Protein AF-A0A1I8J8G3-F1 (afdb_monomer_lite)

Structure (mmCIF, N/CA/C/O backbone):
data_AF-A0A1I8J8G3-F1
#
_entry.id   AF-A0A1I8J8G3-F1
#
loop_
_atom_site.group_PDB
_atom_site.id
_atom_site.type_symbol
_atom_site.label_atom_id
_atom_site.label_alt_id
_atom_site.label_comp_id
_atom_site.label_asym_id
_atom_site.label_entity_id
_atom_site.label_seq_id
_atom_site.pdbx_PDB_ins_code
_atom_site.Cartn_x
_atom_site.Cartn_y
_atom_site.Cartn_z
_atom_site.occupancy
_atom_site.B_iso_or_equiv
_atom_site.auth_seq_id
_atom_site.auth_comp_id
_atom_site.auth_asym_id
_atom_site.auth_atom_id
_atom_site.pdbx_PDB_model_num
ATOM 1 N N . MET A 1 1 ? -7.929 7.739 1.938 1.00 37.78 1 MET A N 1
ATOM 2 C CA . MET A 1 1 ? -6.508 7.976 2.309 1.00 37.78 1 MET A CA 1
ATOM 3 C C . MET A 1 1 ? -6.269 8.936 3.483 1.00 37.78 1 MET A C 1
ATOM 5 O O . MET A 1 1 ? -7.101 9.797 3.749 1.00 37.78 1 MET A O 1
ATOM 9 N N . GLY A 1 2 ? -5.157 8.761 4.214 1.00 45.47 2 GLY A N 1
ATOM 10 C CA . GLY A 1 2 ? -4.705 9.686 5.268 1.00 45.47 2 GLY A CA 1
ATOM 11 C C . GLY A 1 2 ? -4.025 10.917 4.663 1.00 45.47 2 GLY A C 1
ATOM 12 O O . GLY A 1 2 ? -3.358 10.794 3.638 1.00 45.47 2 GLY A O 1
ATOM 13 N N . LEU A 1 3 ? -4.216 12.100 5.255 1.00 52.41 3 LEU A N 1
ATOM 14 C CA . LEU A 1 3 ? -3.518 13.303 4.797 1.00 52.41 3 LEU A CA 1
ATOM 15 C C . LEU A 1 3 ? -2.006 13.106 4.948 1.00 52.41 3 LEU A C 1
ATOM 17 O O . LEU A 1 3 ? -1.525 12.685 6.002 1.00 52.41 3 LEU A O 1
ATOM 21 N N . LEU A 1 4 ? -1.259 13.421 3.893 1.00 66.94 4 LEU A N 1
ATOM 22 C CA . LEU A 1 4 ? 0.184 13.554 3.988 1.00 66.94 4 LEU A CA 1
ATOM 23 C C . LEU A 1 4 ? 0.482 14.841 4.752 1.00 66.94 4 LEU A C 1
ATOM 25 O O . LEU A 1 4 ? 0.314 15.936 4.225 1.00 66.94 4 LEU A O 1
ATOM 29 N N . SER A 1 5 ? 0.857 14.700 6.020 1.00 69.31 5 SER A N 1
ATOM 30 C CA . SER A 1 5 ? 1.385 15.818 6.786 1.00 69.31 5 SER A CA 1
ATOM 31 C C . SER A 1 5 ? 2.736 16.239 6.212 1.00 69.31 5 SER A C 1
ATOM 33 O O . SER A 1 5 ? 3.576 15.397 5.891 1.00 69.31 5 SER A O 1
ATOM 35 N N . GLU A 1 6 ? 2.942 17.545 6.083 1.00 78.19 6 GLU A N 1
ATOM 36 C CA . GLU A 1 6 ? 4.238 18.114 5.727 1.00 78.19 6 GLU A CA 1
ATOM 37 C C . GLU A 1 6 ? 5.097 18.291 6.986 1.00 78.19 6 GLU A C 1
ATOM 39 O O . GLU A 1 6 ? 4.585 18.520 8.085 1.00 78.19 6 GLU A O 1
ATOM 44 N N . GLY A 1 7 ? 6.415 18.172 6.832 1.00 87.88 7 GLY A N 1
ATOM 45 C CA . GLY A 1 7 ? 7.365 18.365 7.922 1.00 87.88 7 GLY A CA 1
ATOM 46 C C . GLY A 1 7 ? 8.754 17.826 7.601 1.00 87.88 7 GLY A C 1
ATOM 47 O O . GLY A 1 7 ? 8.998 17.250 6.536 1.00 87.88 7 GLY A O 1
ATOM 48 N N . THR A 1 8 ? 9.671 17.999 8.546 1.00 94.44 8 THR A N 1
ATOM 49 C CA . THR A 1 8 ? 11.068 17.584 8.422 1.00 94.44 8 THR A CA 1
ATOM 50 C C . THR A 1 8 ? 11.216 16.114 8.829 1.00 94.44 8 THR A C 1
ATOM 52 O O . THR A 1 8 ? 11.041 15.785 10.009 1.00 94.44 8 THR A O 1
ATOM 55 N N . PRO A 1 9 ? 11.519 15.191 7.891 1.00 95.00 9 PRO A N 1
ATOM 56 C CA . PRO A 1 9 ? 11.599 13.763 8.188 1.00 95.00 9 PRO A CA 1
ATOM 57 C C . PRO A 1 9 ? 12.815 13.399 9.031 1.00 95.00 9 PRO A C 1
ATOM 59 O O . PRO A 1 9 ? 13.951 13.693 8.663 1.00 95.00 9 PRO A O 1
ATOM 62 N N . LEU A 1 10 ? 12.584 12.622 10.084 1.00 97.31 10 LEU A N 1
ATOM 63 C CA . LEU A 1 10 ? 13.648 12.063 10.909 1.00 97.31 10 LEU A CA 1
ATOM 64 C C . LEU A 1 10 ? 14.346 10.870 10.225 1.00 97.31 10 LEU A C 1
ATOM 66 O O . LEU A 1 10 ? 13.734 10.077 9.492 1.00 97.31 10 LEU A O 1
ATOM 70 N N . SER A 1 11 ? 15.646 10.708 10.486 1.00 97.50 11 SER A N 1
ATOM 71 C CA . SER A 1 11 ? 16.377 9.463 10.203 1.00 97.50 11 SER A CA 1
ATOM 72 C C . SER A 1 11 ? 15.838 8.301 11.046 1.00 97.50 11 SER A C 1
ATOM 74 O O . SER A 1 11 ? 15.087 8.515 12.006 1.00 97.50 11 SER A O 1
ATOM 76 N N . TRP A 1 12 ? 16.233 7.059 10.743 1.00 97.94 12 TRP A N 1
ATOM 77 C CA . TRP A 1 12 ? 15.874 5.929 11.604 1.00 97.94 12 TRP A CA 1
ATOM 78 C C . TRP A 1 12 ? 16.433 6.108 13.017 1.00 97.94 12 TRP A C 1
ATOM 80 O O . TRP A 1 12 ? 15.705 5.932 13.988 1.00 97.94 12 TRP A O 1
ATOM 90 N N . SER A 1 13 ? 17.694 6.534 13.138 1.00 97.56 13 SER A N 1
ATOM 91 C CA . SER A 1 13 ? 18.357 6.707 14.438 1.00 97.56 13 SER A CA 1
ATOM 92 C C . SER A 1 13 ? 17.668 7.738 15.344 1.00 97.56 13 SER A C 1
ATOM 94 O O . SER A 1 13 ? 17.697 7.614 16.567 1.00 97.56 13 SER A O 1
ATOM 96 N N . GLU A 1 14 ? 17.028 8.749 14.756 1.00 98.00 14 GLU A N 1
ATOM 97 C CA . GLU A 1 14 ? 16.227 9.745 15.470 1.00 98.00 14 GLU A CA 1
ATOM 98 C C . GLU A 1 14 ? 14.817 9.217 15.748 1.00 98.00 14 GLU A C 1
ATOM 100 O O . GLU A 1 14 ? 14.361 9.273 16.887 1.00 98.00 14 GLU A O 1
ATOM 105 N N . THR A 1 15 ? 14.156 8.623 14.749 1.00 97.69 15 THR A N 1
ATOM 106 C CA . THR A 1 15 ? 12.812 8.029 14.888 1.00 97.69 15 THR A CA 1
ATOM 107 C C . THR A 1 15 ? 12.778 6.958 15.984 1.00 97.69 15 THR A C 1
ATOM 109 O O . THR A 1 15 ? 11.846 6.904 16.790 1.00 97.69 15 THR A O 1
ATOM 112 N N . GLN A 1 16 ? 13.825 6.135 16.070 1.00 96.94 16 GLN A N 1
ATOM 113 C CA . GLN A 1 16 ? 13.950 5.071 17.061 1.00 96.94 16 GLN A CA 1
ATOM 114 C C . GLN A 1 16 ? 13.898 5.614 18.498 1.00 96.94 16 GLN A C 1
ATOM 116 O O . GLN A 1 16 ? 13.243 5.021 19.354 1.00 96.94 16 GLN A O 1
ATOM 121 N N . LYS A 1 17 ? 14.511 6.777 18.764 1.00 97.75 17 LYS A N 1
ATOM 122 C CA . LYS A 1 17 ? 14.523 7.408 20.100 1.00 97.75 17 LYS A CA 1
ATOM 123 C C . LYS A 1 17 ? 13.127 7.808 20.577 1.00 97.75 17 LYS A C 1
ATOM 125 O O . LYS A 1 17 ? 12.884 7.855 21.777 1.00 97.75 17 LYS A O 1
ATOM 130 N N . HIS A 1 18 ? 12.214 8.068 19.644 1.00 97.75 18 HIS A N 1
ATOM 131 C CA . HIS A 1 18 ? 10.840 8.476 19.929 1.00 97.75 18 HIS A CA 1
ATOM 132 C C . HIS A 1 18 ? 9.827 7.336 19.769 1.00 97.75 18 HIS A C 1
ATOM 134 O O . HIS A 1 18 ? 8.636 7.567 19.937 1.00 97.75 18 HIS A O 1
ATOM 140 N N . SER A 1 19 ? 10.259 6.106 19.467 1.00 96.38 19 SER A N 1
ATOM 141 C CA . SER A 1 19 ? 9.332 5.012 19.136 1.00 96.38 19 SER A CA 1
ATOM 142 C C . SER A 1 19 ? 8.361 4.680 20.271 1.00 96.38 19 SER A C 1
ATOM 144 O O . SER A 1 19 ? 7.167 4.527 20.028 1.00 96.38 19 SER A O 1
ATOM 146 N N . GLU A 1 20 ? 8.845 4.637 21.514 1.00 96.81 20 GLU A N 1
ATOM 147 C CA . GLU A 1 20 ? 7.985 4.392 22.678 1.00 96.81 20 GLU A CA 1
ATOM 148 C C . GLU A 1 20 ? 7.048 5.572 22.966 1.00 96.81 20 GLU A C 1
ATOM 150 O O . GLU A 1 20 ? 5.868 5.372 23.237 1.00 96.81 20 GLU A O 1
ATOM 155 N N . HIS A 1 21 ? 7.544 6.805 22.816 1.00 97.62 21 HIS A N 1
ATOM 156 C CA . HIS A 1 21 ? 6.734 8.020 22.936 1.00 97.62 21 HIS A CA 1
ATOM 157 C C . HIS A 1 21 ? 5.560 8.008 21.948 1.00 97.62 21 HIS A C 1
ATOM 159 O O . HIS A 1 21 ? 4.416 8.186 22.356 1.00 97.62 21 HIS A O 1
ATOM 165 N N . VAL A 1 22 ? 5.825 7.722 20.667 1.00 97.50 22 VAL A N 1
ATOM 166 C CA . VAL A 1 22 ? 4.791 7.629 19.622 1.00 97.50 22 VAL A CA 1
ATOM 167 C C . VAL A 1 22 ? 3.770 6.539 19.948 1.00 97.50 22 VAL A C 1
ATOM 169 O O . VAL A 1 22 ? 2.574 6.780 19.817 1.00 97.50 22 VAL A O 1
ATOM 172 N N . ARG A 1 23 ? 4.200 5.357 20.415 1.00 97.94 23 ARG A N 1
ATOM 173 C CA . ARG A 1 23 ? 3.268 4.284 20.802 1.00 97.94 23 ARG A CA 1
ATOM 174 C C . ARG A 1 23 ? 2.355 4.708 21.951 1.00 97.94 23 ARG A C 1
ATOM 176 O O . ARG A 1 23 ? 1.138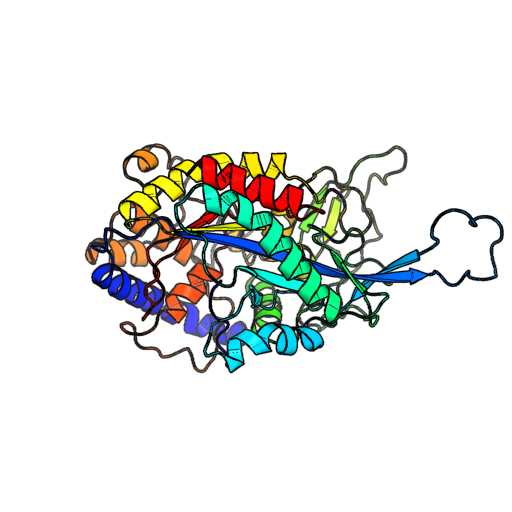 4.615 21.821 1.00 97.94 23 ARG A O 1
ATOM 183 N N . GLN A 1 24 ? 2.923 5.215 23.044 1.00 97.38 24 GLN A N 1
ATOM 184 C CA . GLN A 1 24 ? 2.150 5.602 24.228 1.00 97.38 24 GLN A CA 1
ATOM 185 C C . GLN A 1 24 ? 1.174 6.745 23.933 1.00 97.38 24 GLN A C 1
ATOM 187 O O . GLN A 1 24 ? 0.006 6.679 24.319 1.00 97.38 24 GLN A O 1
ATOM 192 N N . HIS A 1 25 ? 1.632 7.780 23.227 1.00 98.19 25 HIS A N 1
ATOM 193 C CA . HIS A 1 25 ? 0.786 8.907 22.843 1.00 98.19 25 HIS A CA 1
ATOM 194 C C . HIS A 1 25 ? -0.254 8.511 21.787 1.00 98.19 25 HIS A C 1
ATOM 196 O O . HIS A 1 25 ? -1.408 8.913 21.893 1.00 98.19 25 HIS A O 1
ATOM 202 N N . GLY A 1 26 ? 0.092 7.643 20.833 1.00 98.00 26 GLY A N 1
ATOM 203 C CA . GLY A 1 26 ? -0.856 7.111 19.851 1.00 98.00 26 GLY A CA 1
ATOM 204 C C . GLY A 1 26 ? -2.011 6.337 20.495 1.00 98.00 26 GLY A C 1
ATOM 205 O O . GLY A 1 26 ? -3.162 6.499 20.095 1.00 98.00 26 GLY A O 1
ATOM 206 N N . ILE A 1 27 ? -1.747 5.560 21.549 1.00 98.38 27 ILE A N 1
ATOM 207 C CA . ILE A 1 27 ? -2.812 4.879 22.302 1.00 98.38 27 ILE A CA 1
ATOM 208 C C . ILE A 1 27 ? -3.691 5.872 23.069 1.00 98.38 27 ILE A C 1
ATOM 210 O O . ILE A 1 27 ? -4.913 5.728 23.071 1.00 98.38 27 ILE A O 1
ATOM 214 N N . ARG A 1 28 ? -3.117 6.924 23.664 1.00 98.38 28 ARG A N 1
ATOM 215 C CA . ARG A 1 28 ? -3.908 7.987 24.314 1.00 98.38 28 ARG A CA 1
ATOM 216 C C . ARG A 1 28 ? -4.786 8.744 23.314 1.00 98.38 28 ARG A C 1
ATOM 218 O O . ARG A 1 28 ? -5.966 8.953 23.599 1.00 98.38 28 ARG A O 1
ATOM 225 N N . GLN A 1 29 ? -4.247 9.067 22.135 1.00 97.88 29 GLN A N 1
ATOM 226 C CA . GLN A 1 29 ? -4.996 9.645 21.013 1.00 97.88 29 GLN A CA 1
ATOM 227 C C . GLN A 1 29 ? -6.176 8.762 20.615 1.00 97.88 29 GLN A C 1
ATOM 229 O O . GLN A 1 29 ? -7.310 9.239 20.516 1.00 97.88 29 GLN A O 1
ATOM 234 N N . PHE A 1 30 ? -5.934 7.458 20.462 1.00 98.19 30 PHE A N 1
ATOM 235 C CA . PHE A 1 30 ? -6.992 6.503 20.165 1.00 98.19 30 PHE A CA 1
ATOM 236 C C . PHE A 1 30 ? -8.067 6.467 21.253 1.00 98.19 30 PHE A C 1
ATOM 238 O O . PHE A 1 30 ? -9.245 6.578 20.931 1.00 98.19 30 PHE A O 1
ATOM 245 N N . ILE A 1 31 ? -7.691 6.346 22.529 1.00 98.25 31 ILE A N 1
ATOM 246 C CA . ILE A 1 31 ? -8.646 6.285 23.647 1.00 98.25 31 ILE A CA 1
ATOM 247 C C . ILE A 1 31 ? -9.514 7.551 23.676 1.00 98.25 31 ILE A C 1
ATOM 249 O O . ILE A 1 31 ? -10.738 7.459 23.790 1.00 98.25 31 ILE A O 1
ATOM 253 N N . SER A 1 32 ? -8.909 8.731 23.510 1.00 97.06 32 SER A N 1
ATOM 254 C CA . SER A 1 32 ? -9.650 9.995 23.441 1.00 97.06 32 SER A CA 1
ATOM 255 C C . SER A 1 32 ? -10.644 10.015 22.274 1.00 97.06 32 SER A C 1
ATOM 257 O O . SER A 1 32 ? -11.802 10.411 22.422 1.00 97.06 32 SER A O 1
ATOM 259 N N . LEU A 1 33 ? -10.219 9.559 21.095 1.00 96.25 33 LEU A N 1
ATOM 260 C CA . LEU A 1 33 ? -11.066 9.462 19.909 1.00 96.25 33 LEU A CA 1
ATOM 261 C C . LEU A 1 33 ? -12.207 8.455 20.088 1.00 96.25 33 LEU A C 1
ATOM 263 O O . LEU A 1 33 ? -13.359 8.768 19.783 1.00 96.25 33 LEU A O 1
ATOM 267 N N . TYR A 1 34 ? -11.896 7.282 20.632 1.00 96.88 34 TYR A N 1
ATOM 268 C CA . TYR A 1 34 ? -12.843 6.216 20.918 1.00 96.88 34 TYR A CA 1
ATOM 269 C C . TYR A 1 34 ? -13.966 6.723 21.821 1.00 96.88 34 TYR A C 1
ATOM 271 O O . TYR A 1 34 ? -15.128 6.625 21.451 1.00 96.88 34 TYR A O 1
ATOM 279 N N . TYR A 1 35 ? -13.661 7.377 22.943 1.00 96.06 35 TYR A N 1
ATOM 280 C CA . TYR A 1 35 ? -14.705 7.879 23.843 1.00 96.06 35 TYR A CA 1
ATOM 281 C C . TYR A 1 35 ? -15.556 9.006 23.266 1.00 96.06 35 TYR A C 1
ATOM 283 O O . TYR A 1 35 ? -16.725 9.130 23.629 1.00 96.06 35 TYR A O 1
ATOM 291 N N . ARG A 1 36 ? -15.013 9.800 22.339 1.00 94.00 36 ARG A N 1
ATOM 292 C CA . ARG A 1 36 ? -15.804 10.810 21.629 1.00 94.00 36 ARG A CA 1
ATOM 293 C C . ARG A 1 36 ? -16.809 10.193 20.657 1.00 94.00 36 ARG A C 1
ATOM 295 O O . ARG A 1 36 ? -17.843 10.806 20.408 1.00 94.00 36 ARG A O 1
ATOM 302 N N . LEU A 1 37 ? -16.501 9.030 20.072 1.00 94.38 37 LEU A N 1
ATOM 303 C CA . LEU A 1 37 ? -17.188 8.536 18.870 1.00 94.38 37 LEU A CA 1
ATOM 304 C C . LEU A 1 37 ? -17.694 7.088 18.952 1.00 94.38 37 LEU A C 1
ATOM 306 O O . LEU A 1 37 ? -18.346 6.634 18.013 1.00 94.38 37 LEU A O 1
ATOM 310 N N . LYS A 1 38 ? -17.446 6.353 20.042 1.00 94.25 38 LYS A N 1
ATOM 311 C CA . LYS A 1 38 ? -17.876 4.950 20.203 1.00 94.25 38 LYS A CA 1
ATOM 312 C C . LYS A 1 38 ? -19.396 4.788 20.177 1.00 94.25 38 LYS A C 1
ATOM 314 O O . LYS A 1 38 ? -19.894 3.824 19.613 1.00 94.25 38 LYS A O 1
ATOM 319 N N . ASP A 1 39 ? -20.123 5.764 20.723 1.00 94.69 39 ASP A N 1
ATOM 320 C CA . ASP A 1 39 ? -21.591 5.753 20.796 1.00 94.69 39 ASP A CA 1
ATOM 321 C C . ASP A 1 39 ? -22.237 6.403 19.554 1.00 94.69 39 ASP A C 1
ATOM 323 O O . ASP A 1 39 ? -23.458 6.573 19.480 1.00 94.69 39 ASP A O 1
ATOM 327 N N . ARG A 1 40 ? -21.422 6.782 18.555 1.00 92.75 40 ARG A N 1
ATOM 328 C CA . ARG A 1 40 ? -21.904 7.309 17.278 1.00 92.75 40 ARG A CA 1
ATOM 329 C C . ARG A 1 40 ? -22.674 6.218 16.537 1.00 92.75 40 ARG A C 1
ATOM 331 O O . ARG A 1 40 ? -22.164 5.129 16.282 1.00 92.75 40 ARG A O 1
ATOM 338 N N . THR A 1 41 ? -23.907 6.544 16.175 1.00 90.75 41 THR A N 1
ATOM 339 C CA . THR A 1 41 ? -24.828 5.670 15.445 1.00 90.75 41 THR A CA 1
ATOM 340 C C . THR A 1 41 ? -25.540 6.462 14.350 1.00 90.75 41 THR A C 1
ATOM 342 O O . THR A 1 41 ? -25.478 7.693 14.334 1.00 90.75 41 THR A O 1
ATOM 345 N N . LYS A 1 42 ? -26.276 5.759 13.478 1.00 84.94 42 LYS A N 1
ATOM 346 C CA . LYS A 1 42 ? -27.096 6.337 12.395 1.00 84.94 42 LYS A CA 1
ATOM 347 C C . LYS A 1 42 ? -26.286 7.021 11.294 1.00 84.94 42 LYS A C 1
ATOM 349 O O . LYS A 1 42 ? -26.838 7.825 10.541 1.00 84.94 42 LYS A O 1
ATOM 354 N N . ASP A 1 43 ? -25.005 6.685 11.176 1.00 88.44 43 ASP A N 1
ATOM 355 C CA . ASP A 1 43 ? -24.315 6.927 9.918 1.00 88.44 43 ASP A CA 1
ATOM 356 C C . ASP A 1 43 ? -25.002 6.127 8.806 1.00 88.44 43 ASP A C 1
ATOM 358 O O . ASP A 1 43 ? -25.663 5.122 9.055 1.00 88.44 43 ASP A O 1
ATOM 362 N N . SER A 1 44 ? -24.904 6.617 7.577 1.00 89.75 44 SER A N 1
ATOM 363 C CA . SER A 1 44 ? -25.389 5.891 6.403 1.00 89.75 44 SER A CA 1
ATOM 364 C C . SER A 1 44 ? -24.219 5.228 5.700 1.00 89.75 44 SER A C 1
ATOM 366 O O . SER A 1 44 ? -23.092 5.739 5.765 1.00 89.75 44 SER A O 1
ATOM 368 N N . LEU A 1 45 ? -24.517 4.139 4.985 1.00 92.00 45 LEU A N 1
ATOM 369 C CA . LEU A 1 45 ? -23.567 3.524 4.075 1.00 92.00 45 LEU A CA 1
ATOM 370 C C . LEU A 1 45 ? -23.083 4.579 3.078 1.00 92.00 45 LEU A C 1
ATOM 372 O O . LEU A 1 45 ? -23.836 5.098 2.244 1.00 92.00 45 LEU A O 1
ATOM 376 N N . LYS A 1 46 ? -21.798 4.878 3.204 1.00 95.25 46 LYS A N 1
ATOM 377 C CA . LYS A 1 46 ? -21.010 5.626 2.239 1.00 95.25 46 LYS A CA 1
ATOM 378 C C . LYS A 1 46 ? -19.845 4.754 1.841 1.00 95.25 46 LYS A C 1
ATOM 380 O O . LYS A 1 46 ? -19.273 4.084 2.695 1.00 95.25 46 LYS A O 1
ATOM 385 N N . TRP A 1 47 ? -19.472 4.776 0.580 1.00 96.69 47 TRP A N 1
ATOM 386 C CA . TRP A 1 47 ? -18.355 3.976 0.111 1.00 96.69 47 TRP A CA 1
ATOM 387 C C . TRP A 1 47 ? -17.642 4.665 -1.041 1.00 96.69 47 TRP A C 1
ATOM 389 O O . TRP A 1 47 ? -18.163 5.597 -1.649 1.00 96.69 47 TRP A O 1
ATOM 399 N N . GLY A 1 48 ? -16.417 4.247 -1.304 1.00 97.50 48 GLY A N 1
ATOM 400 C CA . GLY A 1 48 ? -15.597 4.806 -2.365 1.00 97.50 48 GLY A CA 1
ATOM 401 C C . GLY A 1 48 ? -14.500 3.837 -2.755 1.00 97.50 48 GLY A C 1
ATOM 402 O O . GLY A 1 48 ? -14.068 3.021 -1.938 1.00 97.50 48 GLY A O 1
ATOM 403 N N . ASP A 1 49 ? -14.083 3.938 -4.008 1.00 98.31 49 ASP A N 1
ATOM 404 C CA . ASP A 1 49 ? -12.962 3.195 -4.558 1.00 98.31 49 ASP A CA 1
ATOM 405 C C . ASP A 1 49 ? -11.701 4.070 -4.620 1.00 98.31 49 ASP A C 1
ATOM 407 O O . ASP A 1 49 ? -11.784 5.281 -4.840 1.00 98.31 49 ASP A O 1
ATOM 411 N N . GLU A 1 50 ? -10.541 3.450 -4.435 1.00 98.69 50 GLU A N 1
ATOM 412 C CA . GLU A 1 50 ? -9.228 4.047 -4.668 1.00 98.69 50 GLU A CA 1
ATOM 413 C C . GLU A 1 50 ? -8.552 3.257 -5.803 1.00 98.69 50 GLU A C 1
ATOM 415 O O . GLU A 1 50 ? -8.440 2.029 -5.729 1.00 98.69 50 GLU A O 1
ATOM 420 N N . VAL A 1 51 ? -8.193 3.952 -6.894 1.00 98.56 51 VAL A N 1
ATOM 421 C CA . VAL A 1 51 ? -7.584 3.361 -8.099 1.00 98.56 51 VAL A CA 1
ATOM 422 C C . VAL A 1 51 ? -6.219 3.984 -8.328 1.00 98.56 51 VAL A C 1
ATOM 424 O O . VAL A 1 51 ? -6.101 5.197 -8.517 1.00 98.56 51 VAL A O 1
ATOM 427 N N . GLU A 1 52 ? -5.204 3.133 -8.374 1.00 98.81 52 GLU A N 1
ATOM 428 C CA . GLU A 1 52 ? -3.820 3.518 -8.620 1.00 98.81 52 GLU A CA 1
ATOM 429 C C . GLU A 1 52 ? -3.463 3.322 -10.107 1.00 98.81 52 GLU A C 1
ATOM 431 O O . GLU A 1 52 ? -3.812 2.316 -10.732 1.00 98.81 52 GLU A O 1
ATOM 436 N N . TYR A 1 53 ? -2.757 4.296 -10.685 1.00 98.81 53 TYR A N 1
ATOM 437 C CA . TYR A 1 53 ? -2.354 4.318 -12.093 1.00 98.81 53 TYR A CA 1
ATOM 438 C C . TYR A 1 53 ? -0.832 4.348 -12.207 1.00 98.81 53 TYR A C 1
ATOM 440 O O . TYR A 1 53 ? -0.173 5.087 -11.480 1.00 98.81 53 TYR A O 1
ATOM 448 N N . GLN A 1 54 ? -0.287 3.634 -13.190 1.00 98.69 54 GLN A N 1
ATOM 449 C CA . GLN A 1 54 ? 1.084 3.795 -13.663 1.00 98.69 54 GLN A CA 1
ATOM 450 C C . GLN A 1 54 ? 1.106 4.669 -14.917 1.00 98.69 54 GLN A C 1
ATOM 452 O O . GLN A 1 54 ? 0.331 4.472 -15.855 1.00 98.69 54 GLN A O 1
ATOM 457 N N . LEU A 1 55 ? 2.034 5.617 -14.960 1.00 98.69 55 LEU A N 1
ATOM 458 C CA . LEU A 1 55 ? 2.277 6.484 -16.103 1.00 98.69 55 LEU A CA 1
ATOM 459 C C . LEU A 1 55 ? 3.283 5.792 -17.026 1.00 98.69 55 LEU A C 1
ATOM 461 O O . LEU A 1 55 ? 4.466 5.703 -16.706 1.00 98.69 55 LEU A O 1
ATOM 465 N N . VAL A 1 56 ? 2.823 5.271 -18.163 1.00 98.50 56 VAL A N 1
ATOM 466 C CA . VAL A 1 56 ? 3.636 4.454 -19.074 1.00 98.50 56 VAL A CA 1
ATOM 467 C C . VAL A 1 56 ? 3.878 5.192 -20.379 1.00 98.50 56 VAL A C 1
ATOM 469 O O . VAL A 1 56 ? 2.955 5.495 -21.129 1.00 98.50 56 VAL A O 1
ATOM 472 N N . ARG A 1 57 ? 5.147 5.443 -20.677 1.00 97.38 57 ARG A N 1
ATOM 473 C CA . ARG A 1 57 ? 5.614 6.002 -21.937 1.00 97.38 57 ARG A CA 1
ATOM 474 C C . ARG A 1 57 ? 5.777 4.902 -22.986 1.00 97.38 57 ARG A C 1
ATOM 476 O O . ARG A 1 57 ? 6.512 3.944 -22.758 1.00 97.38 57 ARG A O 1
ATOM 483 N N . LEU A 1 58 ? 5.147 5.066 -24.145 1.00 94.50 58 LEU A N 1
ATOM 484 C CA . LEU A 1 58 ? 5.246 4.186 -25.308 1.00 94.50 58 LEU A CA 1
ATOM 485 C C . LEU A 1 58 ? 5.875 4.953 -26.476 1.00 94.50 58 LEU A C 1
ATOM 487 O O . LEU A 1 58 ? 5.233 5.786 -27.112 1.00 94.50 58 LEU A O 1
ATOM 491 N N . THR A 1 59 ? 7.138 4.660 -26.786 1.00 88.81 59 THR A N 1
ATOM 492 C CA . THR A 1 59 ? 7.855 5.282 -27.914 1.00 88.81 59 THR A CA 1
ATOM 493 C C . THR A 1 59 ? 8.088 4.282 -29.029 1.00 88.81 59 THR A C 1
ATOM 495 O O . THR A 1 59 ? 8.271 3.099 -28.764 1.00 88.81 59 THR A O 1
ATOM 498 N N . LYS A 1 60 ? 8.101 4.729 -30.290 1.00 79.56 60 LYS A N 1
ATOM 499 C CA . LYS A 1 60 ? 8.523 3.865 -31.401 1.00 79.56 60 LYS A CA 1
ATOM 500 C C . LYS A 1 60 ? 10.009 3.554 -31.245 1.00 79.56 60 LYS A C 1
ATOM 502 O O . LYS A 1 60 ? 10.805 4.479 -31.102 1.00 79.56 60 LYS A O 1
ATOM 507 N N . SER A 1 61 ? 10.374 2.276 -31.279 1.00 62.28 61 SER A N 1
ATOM 508 C CA . SER A 1 61 ? 11.779 1.877 -31.192 1.00 62.28 61 SER A CA 1
ATOM 509 C C . SER A 1 61 ? 12.534 2.404 -32.417 1.00 62.28 61 SER A C 1
ATOM 511 O O . SER A 1 61 ? 12.121 2.161 -33.554 1.00 62.28 61 SER A O 1
ATOM 513 N N . ALA A 1 62 ? 13.620 3.155 -32.209 1.00 53.75 62 ALA A N 1
ATOM 514 C CA . ALA A 1 62 ? 14.535 3.485 -33.293 1.00 53.75 62 ALA A CA 1
ATOM 515 C C . ALA A 1 62 ? 15.224 2.184 -33.714 1.00 53.75 62 ALA A C 1
ATOM 517 O O . ALA A 1 62 ? 15.931 1.577 -32.914 1.00 53.75 62 ALA A O 1
ATOM 518 N N . ALA A 1 63 ? 14.994 1.731 -34.947 1.00 50.25 63 ALA A N 1
ATOM 519 C CA . ALA A 1 63 ? 15.669 0.552 -35.472 1.00 50.25 63 ALA A CA 1
ATOM 520 C C . ALA A 1 63 ? 17.190 0.759 -35.379 1.00 50.25 63 ALA A C 1
ATOM 522 O O . ALA A 1 63 ? 17.753 1.581 -36.104 1.00 50.25 63 ALA A O 1
ATOM 523 N N . SER A 1 64 ? 17.858 0.032 -34.482 1.00 46.91 64 SER A N 1
ATOM 524 C CA . SER A 1 64 ? 19.314 -0.062 -34.471 1.00 46.91 64 SER A CA 1
ATOM 525 C C . SER A 1 64 ? 19.747 -0.718 -35.780 1.00 46.91 64 SER A C 1
ATOM 527 O O . SER A 1 64 ? 19.394 -1.860 -36.074 1.00 46.91 64 SER A O 1
ATOM 529 N N . SER A 1 65 ? 20.470 0.033 -36.599 1.00 44.72 65 SER A N 1
ATOM 530 C CA . SER A 1 65 ? 20.770 -0.247 -38.003 1.00 44.72 65 SER A CA 1
ATOM 531 C C . SER A 1 65 ? 21.837 -1.327 -38.251 1.00 44.72 65 SER A C 1
ATOM 533 O O . SER A 1 65 ? 22.501 -1.280 -39.284 1.00 44.72 65 SER A O 1
ATOM 535 N N . SER A 1 66 ? 22.008 -2.316 -37.365 1.00 48.09 66 SER A N 1
ATOM 536 C CA . SER A 1 66 ? 23.077 -3.322 -37.503 1.00 48.09 66 SER A CA 1
ATOM 537 C C . SER A 1 66 ? 22.647 -4.779 -37.686 1.00 48.09 66 SER A C 1
ATOM 539 O O . SER A 1 66 ? 23.450 -5.524 -38.231 1.00 48.09 66 SER A O 1
ATOM 541 N N . ASP A 1 67 ? 21.418 -5.202 -37.362 1.00 47.78 67 ASP A N 1
ATOM 542 C CA . ASP A 1 67 ? 21.060 -6.634 -37.436 1.00 47.78 67 ASP A CA 1
ATOM 543 C C . ASP A 1 67 ? 19.722 -6.892 -38.143 1.00 47.78 67 ASP A C 1
ATOM 545 O O . ASP A 1 67 ? 18.633 -6.793 -37.577 1.00 47.78 67 ASP A O 1
ATOM 549 N N . GLN A 1 68 ? 19.803 -7.268 -39.423 1.00 46.94 68 GLN A N 1
ATOM 550 C CA . GLN A 1 68 ? 18.653 -7.536 -40.299 1.00 46.94 68 GLN A CA 1
ATOM 551 C C . GLN A 1 68 ? 17.881 -8.835 -39.972 1.00 46.94 68 GLN A C 1
ATOM 553 O O . GLN A 1 68 ? 16.919 -9.148 -40.667 1.00 46.94 68 GLN A O 1
ATOM 558 N N . GLN A 1 69 ? 18.242 -9.591 -38.925 1.00 46.25 69 GLN A N 1
ATOM 559 C CA . GLN A 1 69 ? 17.600 -10.880 -38.603 1.00 46.25 69 GLN A CA 1
ATOM 560 C C . GLN A 1 69 ? 16.670 -10.877 -37.372 1.00 46.25 69 GLN A C 1
ATOM 562 O O . GLN A 1 69 ? 15.962 -11.858 -37.169 1.00 46.25 69 GLN A O 1
ATOM 567 N N . GLN A 1 70 ? 16.565 -9.784 -36.601 1.00 49.00 70 GLN A N 1
ATOM 568 C CA . GLN A 1 70 ? 15.628 -9.663 -35.457 1.00 49.00 70 GLN A CA 1
ATOM 569 C C . GLN A 1 70 ? 14.428 -8.727 -35.726 1.00 49.00 70 GLN A C 1
ATOM 571 O O . GLN A 1 70 ? 13.809 -8.184 -34.814 1.00 49.00 70 GLN A O 1
ATOM 576 N N . GLN A 1 71 ? 14.067 -8.526 -36.994 1.00 44.94 71 GLN A N 1
ATOM 577 C CA . GLN A 1 71 ? 13.147 -7.471 -37.449 1.00 44.94 71 GLN A CA 1
ATOM 578 C C . GLN A 1 71 ? 11.641 -7.665 -37.160 1.00 44.94 71 GLN A C 1
ATOM 580 O O . GLN A 1 71 ? 10.824 -7.022 -37.816 1.00 44.94 71 GLN A O 1
ATOM 585 N N . GLN A 1 72 ? 11.223 -8.486 -36.188 1.00 46.00 72 GLN A N 1
ATOM 586 C CA . GLN A 1 72 ? 9.783 -8.724 -35.970 1.00 46.00 72 GLN A CA 1
ATOM 587 C C . GLN A 1 72 ? 9.195 -8.432 -34.586 1.00 46.00 72 GLN A C 1
ATOM 589 O O . GLN A 1 72 ? 7.974 -8.498 -34.487 1.00 46.00 72 GLN A O 1
ATOM 594 N N . GLN A 1 73 ? 9.955 -8.071 -33.540 1.00 46.78 73 GLN A N 1
ATOM 595 C CA . GLN A 1 73 ? 9.387 -8.185 -32.177 1.00 46.78 73 GLN A CA 1
ATOM 596 C C . GLN A 1 73 ? 9.244 -6.954 -31.272 1.00 46.78 73 GLN A C 1
ATOM 598 O O . GLN A 1 73 ? 8.553 -7.089 -30.269 1.00 46.78 73 GLN A O 1
ATOM 603 N N . SER A 1 74 ? 9.694 -5.743 -31.624 1.00 52.16 74 SER A N 1
ATOM 604 C CA . SER A 1 74 ? 9.348 -4.564 -30.798 1.00 52.16 74 SER A CA 1
ATOM 605 C C . SER A 1 74 ? 9.218 -3.283 -31.619 1.00 52.16 74 SER A C 1
ATOM 607 O O . SER A 1 74 ? 10.176 -2.529 -31.767 1.00 52.16 74 SER A O 1
ATOM 609 N N . GLN A 1 75 ? 8.019 -2.992 -32.139 1.00 61.53 75 GLN A N 1
ATOM 610 C CA . GLN A 1 75 ? 7.744 -1.677 -32.743 1.00 61.53 75 GLN A CA 1
ATOM 611 C C . GLN A 1 75 ? 7.785 -0.538 -31.711 1.00 61.53 75 GLN A C 1
ATOM 613 O O . GLN A 1 75 ? 8.000 0.614 -32.092 1.00 61.53 75 GLN A O 1
ATOM 618 N N . PHE A 1 76 ? 7.626 -0.845 -30.418 1.00 70.81 76 PHE A N 1
ATOM 619 C CA . PHE A 1 76 ? 7.576 0.144 -29.348 1.00 70.81 76 PHE A CA 1
ATOM 620 C C . PHE A 1 76 ? 8.440 -0.252 -28.144 1.00 70.81 76 PHE A C 1
ATOM 622 O O . PHE A 1 76 ? 8.482 -1.421 -27.764 1.00 70.81 76 PHE A O 1
ATOM 629 N N . ALA A 1 77 ? 9.105 0.732 -27.540 1.00 86.06 77 ALA A N 1
ATOM 630 C CA . ALA A 1 77 ? 9.720 0.638 -26.223 1.00 86.06 77 ALA A CA 1
ATOM 631 C C . ALA A 1 77 ? 8.747 1.196 -25.173 1.00 86.06 77 ALA A C 1
ATOM 633 O O . ALA A 1 77 ? 8.204 2.291 -25.348 1.00 86.06 77 ALA A O 1
ATOM 634 N N . SER A 1 78 ? 8.532 0.440 -24.093 1.00 94.06 78 SER A N 1
ATOM 635 C CA . SER A 1 78 ? 7.683 0.825 -22.962 1.00 94.06 78 SER A CA 1
ATOM 636 C C . SER A 1 78 ? 8.532 1.170 -21.742 1.00 94.06 78 SER A C 1
ATOM 638 O O . SER A 1 78 ? 9.333 0.339 -21.309 1.00 94.06 78 SER A O 1
ATOM 640 N N . GLN A 1 79 ? 8.328 2.350 -21.165 1.00 97.31 79 GLN A N 1
ATOM 641 C CA . GLN A 1 79 ? 9.055 2.829 -19.988 1.00 97.31 79 GLN A CA 1
ATOM 642 C C . GLN A 1 79 ? 8.084 3.447 -18.980 1.00 97.31 79 GLN A C 1
ATOM 644 O O . GLN A 1 79 ? 7.073 4.019 -19.370 1.00 97.31 79 GLN A O 1
ATOM 649 N N . LEU A 1 80 ? 8.397 3.397 -17.691 1.00 98.56 80 LEU A N 1
ATOM 650 C CA . LEU A 1 80 ? 7.679 4.157 -16.668 1.00 98.56 80 LEU A CA 1
ATOM 651 C C . LEU A 1 80 ? 8.083 5.634 -16.730 1.00 98.56 80 LEU A C 1
ATOM 653 O O . LEU A 1 80 ? 9.266 5.956 -16.663 1.00 98.56 80 LEU A O 1
ATOM 657 N N . SER A 1 81 ? 7.108 6.527 -16.860 1.00 98.44 81 SER A N 1
ATOM 658 C CA . SER A 1 81 ? 7.304 7.973 -16.949 1.00 98.44 81 SER A CA 1
ATOM 659 C C . SER A 1 81 ? 7.318 8.596 -15.554 1.00 98.44 81 SER A C 1
ATOM 661 O O . SER A 1 81 ? 6.291 8.636 -14.880 1.00 98.44 81 SER A O 1
ATOM 663 N N . LEU A 1 82 ? 8.471 9.109 -15.129 1.00 98.44 82 LEU A N 1
ATOM 664 C CA . LEU A 1 82 ? 8.709 9.703 -13.809 1.00 98.44 82 LEU A CA 1
ATOM 665 C C . LEU A 1 82 ? 8.209 11.159 -13.754 1.00 98.44 82 LEU A C 1
ATOM 667 O O . LEU A 1 82 ? 9.001 12.084 -13.608 1.00 98.44 82 LEU A O 1
ATOM 671 N N . VAL A 1 83 ? 6.909 11.371 -13.975 1.00 97.88 83 VAL A N 1
ATOM 672 C CA . VAL A 1 83 ? 6.308 12.711 -14.159 1.00 97.88 83 VAL A CA 1
ATOM 673 C C . VAL A 1 83 ? 5.180 13.023 -13.174 1.00 97.88 83 VAL A C 1
ATOM 675 O O . VAL A 1 83 ? 4.497 14.034 -13.327 1.00 97.88 83 VAL A O 1
ATOM 678 N N . ALA A 1 84 ? 4.953 12.171 -12.168 1.00 97.88 84 ALA A N 1
ATOM 679 C CA . ALA A 1 84 ? 3.881 12.375 -11.194 1.00 97.88 84 ALA A CA 1
ATOM 680 C C . ALA A 1 84 ? 4.009 13.724 -10.464 1.00 97.88 84 ALA A C 1
ATOM 682 O O . ALA A 1 84 ? 3.005 14.389 -10.227 1.00 97.88 84 ALA A O 1
ATOM 683 N N . ASP A 1 85 ? 5.234 14.163 -10.161 1.00 96.31 85 ASP A N 1
ATOM 684 C CA . ASP A 1 85 ? 5.527 15.434 -9.482 1.00 96.31 85 ASP A CA 1
ATOM 685 C C . ASP A 1 85 ? 5.110 16.667 -10.295 1.00 96.31 85 ASP A C 1
ATOM 687 O O . ASP A 1 85 ? 4.731 17.688 -9.725 1.00 96.31 85 ASP A O 1
ATOM 691 N N . GLN A 1 86 ? 5.130 16.555 -11.622 1.00 96.38 86 GLN A N 1
ATOM 692 C CA . GLN A 1 86 ? 4.728 17.614 -12.542 1.00 96.38 86 GLN A CA 1
ATOM 693 C C . GLN A 1 86 ? 3.207 17.695 -12.699 1.00 96.38 86 GLN A C 1
ATOM 695 O O . GLN A 1 86 ? 2.667 18.793 -12.819 1.00 96.38 86 GLN A O 1
ATOM 700 N N . ILE A 1 87 ? 2.509 16.553 -12.701 1.00 97.62 87 ILE A N 1
ATOM 701 C CA . ILE A 1 87 ? 1.066 16.517 -12.984 1.00 97.62 87 ILE A CA 1
ATOM 702 C C . ILE A 1 87 ? 0.190 16.575 -11.728 1.00 97.62 87 ILE A C 1
ATOM 704 O O . ILE A 1 87 ? -0.932 17.067 -11.798 1.00 97.62 87 ILE A O 1
ATOM 708 N N . LEU A 1 88 ? 0.668 16.104 -10.573 1.00 97.25 88 LEU A N 1
ATOM 709 C CA . LEU A 1 88 ? -0.130 16.078 -9.342 1.00 97.25 88 LEU A CA 1
ATOM 710 C C . LEU A 1 88 ? -0.591 17.466 -8.869 1.00 97.25 88 LEU A C 1
ATOM 712 O O . LEU A 1 88 ? -1.769 17.579 -8.531 1.00 97.25 88 LEU A O 1
ATOM 716 N N . PRO A 1 89 ? 0.240 18.530 -8.893 1.00 96.38 89 PRO A N 1
ATOM 717 C CA . PRO A 1 89 ? -0.214 19.871 -8.518 1.00 96.38 89 PRO A CA 1
ATOM 718 C C . PRO A 1 89 ? -1.369 20.383 -9.389 1.00 96.38 89 PRO A C 1
ATOM 720 O O . PRO A 1 89 ? -2.262 21.073 -8.905 1.00 96.38 89 PRO A O 1
ATOM 723 N N . GLU A 1 90 ? -1.371 20.027 -10.674 1.00 97.38 90 GLU A N 1
ATOM 724 C CA . GLU A 1 90 ? -2.451 20.353 -11.608 1.00 97.38 90 GLU A CA 1
ATOM 725 C C . GLU A 1 90 ? -3.710 19.528 -11.312 1.00 97.38 90 GLU A C 1
ATOM 727 O O . GLU A 1 90 ? -4.801 20.083 -11.207 1.00 97.38 90 GLU A O 1
ATOM 732 N N . LEU A 1 91 ? -3.562 18.217 -11.094 1.00 97.06 91 LEU A N 1
ATOM 733 C CA . LEU A 1 91 ? -4.667 17.326 -10.724 1.00 97.06 91 LEU A CA 1
ATOM 734 C C . LEU A 1 91 ? -5.353 17.737 -9.413 1.00 97.06 91 LEU A C 1
ATOM 736 O O . LEU A 1 91 ? -6.561 17.558 -9.264 1.00 97.06 91 LEU A O 1
ATOM 740 N N . GLN A 1 92 ? -4.590 18.295 -8.474 1.00 96.25 92 GLN A N 1
ATOM 741 C CA . GLN A 1 92 ? -5.068 18.749 -7.168 1.00 96.25 92 GLN A CA 1
ATOM 742 C C . GLN A 1 92 ? -5.595 20.189 -7.180 1.00 96.25 92 GLN A C 1
ATOM 744 O O . GLN A 1 92 ? -6.171 20.630 -6.185 1.00 96.25 92 GLN A O 1
ATOM 749 N N . ARG A 1 93 ? -5.447 20.929 -8.289 1.00 95.75 93 ARG A N 1
ATOM 750 C CA . ARG A 1 93 ? -5.839 22.342 -8.364 1.00 95.75 93 ARG A CA 1
ATOM 751 C C . ARG A 1 93 ? -7.314 22.556 -8.031 1.00 95.75 93 ARG A C 1
ATOM 753 O O . ARG A 1 93 ? -7.614 23.407 -7.202 1.00 95.75 93 ARG A O 1
ATOM 760 N N . GLU A 1 94 ? -8.213 21.770 -8.632 1.00 94.25 94 GLU A N 1
ATOM 761 C CA . GLU A 1 94 ? -9.664 21.895 -8.403 1.00 94.25 94 GLU A CA 1
ATOM 762 C C . GLU A 1 94 ? -10.002 21.746 -6.911 1.00 94.25 94 GLU A C 1
ATOM 764 O O . GLU A 1 94 ? -10.781 22.529 -6.375 1.00 94.25 94 GLU A O 1
ATOM 769 N N . GLU A 1 95 ? -9.383 20.776 -6.233 1.00 94.81 95 GLU A N 1
ATOM 770 C CA . GLU A 1 95 ? -9.587 20.529 -4.804 1.00 94.81 95 GLU A CA 1
ATOM 771 C C . GLU A 1 95 ? -9.076 21.696 -3.956 1.00 94.81 95 GLU A C 1
ATOM 773 O O . GLU A 1 95 ? -9.781 22.159 -3.060 1.00 94.81 95 GLU A O 1
ATOM 778 N N . ILE A 1 96 ? -7.870 22.191 -4.244 1.00 93.38 96 ILE A N 1
ATOM 779 C CA . ILE A 1 96 ? -7.237 23.282 -3.495 1.00 93.38 96 ILE A CA 1
ATOM 780 C C . ILE A 1 96 ? -8.034 24.584 -3.653 1.00 93.38 96 ILE A C 1
ATOM 782 O O . ILE A 1 96 ? -8.338 25.248 -2.662 1.00 93.38 96 ILE A O 1
ATOM 786 N N . GLU A 1 97 ? -8.411 24.938 -4.882 1.00 94.94 97 GLU A N 1
ATOM 787 C CA . GLU A 1 97 ? -9.112 26.191 -5.191 1.00 94.94 97 GLU A CA 1
ATOM 788 C C . GLU A 1 97 ? -10.545 26.219 -4.643 1.00 94.94 97 GLU A C 1
ATOM 790 O O . GLU A 1 97 ? -11.036 27.276 -4.246 1.00 94.94 97 GLU A O 1
ATOM 795 N N . ASN A 1 98 ? -11.203 25.060 -4.552 1.00 94.00 98 ASN A N 1
ATOM 796 C CA . ASN A 1 98 ? -12.580 24.943 -4.069 1.00 94.00 98 ASN A CA 1
ATOM 797 C C . ASN A 1 98 ? -12.680 24.495 -2.599 1.00 94.00 98 ASN A C 1
ATOM 799 O O . ASN A 1 98 ? -13.722 23.989 -2.170 1.00 94.00 98 ASN A O 1
ATOM 803 N N . GLY A 1 99 ? -11.615 24.671 -1.810 1.00 88.69 99 GLY A N 1
ATOM 804 C CA . GLY A 1 99 ? -11.643 24.426 -0.364 1.00 88.69 99 GLY A CA 1
ATOM 805 C C . GLY A 1 99 ? -11.859 22.957 0.014 1.00 88.69 99 GLY A C 1
ATOM 806 O O . GLY A 1 99 ? -12.632 22.660 0.925 1.00 88.69 99 GLY A O 1
ATOM 807 N N . GLY A 1 100 ? -11.202 22.042 -0.697 1.00 86.12 100 GLY A N 1
ATOM 808 C CA . GLY A 1 100 ? -11.244 20.597 -0.460 1.00 86.12 100 GLY A CA 1
ATOM 809 C C . GLY A 1 100 ? -12.315 19.849 -1.254 1.00 86.12 100 GLY A C 1
ATOM 810 O O . GLY A 1 100 ? -12.558 18.676 -0.982 1.00 86.12 100 GLY A O 1
ATOM 811 N N . ARG A 1 101 ? -12.982 20.505 -2.210 1.00 90.06 101 ARG A N 1
ATOM 812 C CA . ARG A 1 101 ? -14.024 19.890 -3.044 1.00 90.06 101 ARG A CA 1
ATOM 813 C C . ARG A 1 101 ? -13.567 19.808 -4.485 1.00 90.06 101 ARG A C 1
ATOM 815 O O . ARG A 1 101 ? -13.186 20.808 -5.070 1.00 90.06 101 ARG A O 1
ATOM 822 N N . ALA A 1 102 ? -13.679 18.639 -5.083 1.00 93.94 102 ALA A N 1
ATOM 823 C CA . ALA A 1 102 ? -13.447 18.474 -6.505 1.00 93.94 102 ALA A CA 1
ATOM 824 C C . ALA A 1 102 ? -14.363 17.391 -7.036 1.00 93.94 102 ALA A C 1
ATOM 826 O O . ALA A 1 102 ? -14.922 16.590 -6.289 1.00 93.94 102 ALA A O 1
ATOM 827 N N . SER A 1 103 ? -14.503 17.344 -8.349 1.00 92.94 103 SER A N 1
ATOM 828 C CA . SER A 1 103 ? -15.271 16.290 -8.986 1.00 92.94 103 SER A CA 1
ATOM 829 C C . SER A 1 103 ? -14.597 14.904 -8.919 1.00 92.94 103 SER A C 1
ATOM 831 O O . SER A 1 103 ? -15.273 13.875 -9.019 1.00 92.94 103 SER A O 1
ATOM 833 N N . THR A 1 104 ? -13.286 14.886 -8.690 1.00 96.44 104 THR A N 1
ATOM 834 C CA . THR A 1 104 ? -12.408 13.731 -8.445 1.00 96.44 104 THR A CA 1
ATOM 835 C C . THR A 1 104 ? -11.220 14.215 -7.618 1.00 96.44 104 THR A C 1
ATOM 837 O O . THR A 1 104 ? -10.751 15.328 -7.855 1.00 96.44 104 THR A O 1
ATOM 840 N N . LEU A 1 105 ? -10.713 13.410 -6.685 1.00 97.06 105 LEU A N 1
ATOM 841 C CA . LEU A 1 105 ? -9.554 13.785 -5.865 1.00 97.06 105 LEU A CA 1
ATOM 842 C C . LEU A 1 105 ? -8.341 12.946 -6.267 1.00 97.06 105 LEU A C 1
ATOM 844 O O . LEU A 1 105 ? -8.483 11.786 -6.660 1.00 97.06 105 LEU A O 1
ATOM 848 N N . TRP A 1 106 ? -7.154 13.536 -6.139 1.00 97.69 106 TRP A N 1
ATOM 849 C CA . TRP A 1 106 ? -5.896 12.924 -6.561 1.00 97.69 106 TRP A CA 1
ATOM 850 C C . TRP A 1 106 ? -4.852 12.970 -5.462 1.00 97.69 106 TRP A C 1
ATOM 852 O O . TRP A 1 106 ? -4.703 13.971 -4.753 1.00 97.69 106 TRP A O 1
ATOM 862 N N . ARG A 1 107 ? -4.108 11.883 -5.309 1.00 96.75 107 ARG A N 1
ATOM 863 C CA . ARG A 1 107 ? -3.100 11.745 -4.263 1.00 96.75 107 ARG A CA 1
ATOM 864 C C . ARG A 1 107 ? -1.799 11.190 -4.845 1.00 96.75 107 ARG A C 1
ATOM 866 O O . ARG A 1 107 ? -1.841 10.413 -5.801 1.00 96.75 107 ARG A O 1
ATOM 873 N N . PRO A 1 108 ? -0.642 11.608 -4.304 1.00 97.19 108 PRO A N 1
ATOM 874 C CA . PRO A 1 108 ? 0.620 10.967 -4.632 1.00 97.19 108 PRO A CA 1
ATOM 875 C C . PRO A 1 108 ? 0.651 9.546 -4.078 1.00 97.19 108 PRO A C 1
ATOM 877 O O . PRO A 1 108 ? 0.138 9.287 -2.990 1.00 97.19 108 PRO A O 1
ATOM 880 N N . GLU A 1 109 ? 1.353 8.682 -4.795 1.00 97.75 109 GLU A N 1
ATOM 881 C CA . GLU A 1 109 ? 1.706 7.342 -4.344 1.00 97.75 109 GLU A CA 1
ATOM 882 C C . GLU A 1 109 ? 3.224 7.189 -4.205 1.00 97.75 109 GLU A C 1
ATOM 884 O O . GLU A 1 109 ? 3.983 8.130 -4.454 1.00 97.75 109 GLU A O 1
ATOM 889 N N . TYR A 1 110 ? 3.684 6.011 -3.773 1.00 98.31 110 TYR A N 1
ATOM 890 C CA . TYR A 1 110 ? 5.107 5.759 -3.519 1.00 98.31 110 TYR A CA 1
ATOM 891 C C . TYR A 1 110 ? 6.031 6.147 -4.680 1.00 98.31 110 TYR A C 1
ATOM 893 O O . TYR A 1 110 ? 7.114 6.705 -4.456 1.00 98.31 110 TYR A O 1
ATOM 901 N N . ALA A 1 111 ? 5.642 5.814 -5.910 1.00 98.50 111 ALA A N 1
ATOM 902 C CA . ALA A 1 111 ? 6.506 5.955 -7.069 1.00 98.50 111 ALA A CA 1
ATOM 903 C C . ALA A 1 111 ? 6.262 7.251 -7.853 1.00 98.50 111 ALA A C 1
ATOM 905 O O . ALA A 1 111 ? 5.134 7.695 -8.039 1.00 98.50 111 ALA A O 1
ATOM 906 N N . ALA A 1 112 ? 7.332 7.809 -8.420 1.00 98.62 112 ALA A N 1
ATOM 907 C CA . ALA A 1 112 ? 7.300 8.991 -9.284 1.00 98.62 112 ALA A CA 1
ATOM 908 C C . ALA A 1 112 ? 6.571 8.766 -10.624 1.00 98.62 112 ALA A C 1
ATOM 910 O O . ALA A 1 112 ? 6.343 9.713 -11.374 1.00 98.62 112 ALA A O 1
ATOM 911 N N . TYR A 1 113 ? 6.210 7.520 -10.926 1.00 98.69 113 TYR A N 1
ATOM 912 C CA . TYR A 1 113 ? 5.387 7.125 -12.067 1.00 98.69 113 TYR A CA 1
ATOM 913 C C . TYR A 1 113 ? 3.958 6.737 -11.666 1.00 98.69 113 TYR A C 1
ATOM 915 O O . TYR A 1 113 ? 3.254 6.159 -12.489 1.00 98.69 113 TYR A O 1
ATOM 923 N N . MET A 1 114 ? 3.534 7.004 -10.425 1.00 98.75 114 MET A N 1
ATOM 924 C CA . MET A 1 114 ? 2.203 6.654 -9.932 1.00 98.75 114 MET A CA 1
ATOM 925 C C . MET A 1 114 ? 1.381 7.875 -9.540 1.00 98.75 114 MET A C 1
ATOM 927 O O . MET A 1 114 ? 1.899 8.855 -9.007 1.00 98.75 114 MET A O 1
ATOM 931 N N . VAL A 1 115 ? 0.074 7.770 -9.761 1.00 98.56 115 VAL A N 1
ATOM 932 C CA . VAL A 1 115 ? -0.938 8.653 -9.175 1.00 98.56 115 VAL A CA 1
ATOM 933 C C . VAL A 1 115 ? -2.120 7.810 -8.713 1.00 98.56 115 VAL A C 1
ATOM 935 O O . VAL A 1 115 ? -2.457 6.818 -9.359 1.00 98.56 115 VAL A O 1
ATOM 938 N N . GLU A 1 116 ? -2.765 8.206 -7.622 1.00 98.69 116 GLU A N 1
ATOM 939 C CA . GLU A 1 116 ? -4.004 7.583 -7.156 1.00 98.69 116 GLU A CA 1
ATOM 940 C C . GLU A 1 116 ? -5.174 8.544 -7.350 1.00 98.69 116 GLU A C 1
ATOM 942 O O . GLU A 1 116 ? -5.092 9.721 -6.986 1.00 98.69 116 GLU A O 1
ATOM 947 N N . GLY A 1 117 ? -6.262 8.039 -7.930 1.00 98.12 117 GLY A N 1
ATOM 948 C CA . GLY A 1 117 ? -7.505 8.776 -8.099 1.00 98.12 117 GLY A CA 1
ATOM 949 C C . GLY A 1 117 ? -8.635 8.165 -7.278 1.00 98.12 117 GLY A C 1
ATOM 950 O O . GLY A 1 117 ? -8.844 6.952 -7.310 1.00 98.12 117 GLY A O 1
ATOM 951 N N . VAL A 1 118 ? -9.438 9.015 -6.642 1.00 97.88 118 VAL A N 1
ATOM 952 C CA . VAL A 1 118 ? -10.639 8.642 -5.872 1.00 97.88 118 VAL A CA 1
ATOM 953 C C . VAL A 1 118 ? -11.837 9.502 -6.316 1.00 97.88 118 VAL A C 1
ATOM 955 O O . VAL A 1 118 ? -11.637 10.591 -6.876 1.00 97.88 118 VAL A O 1
ATOM 958 N N . PRO A 1 119 ? -13.094 9.061 -6.121 1.00 97.38 119 PRO A N 1
ATOM 959 C CA . PRO A 1 119 ? -14.249 9.900 -6.428 1.00 97.38 119 PRO A CA 1
ATOM 960 C C . PRO A 1 119 ? -14.241 11.187 -5.586 1.00 97.38 119 PRO A C 1
ATOM 962 O O . PRO A 1 119 ? -13.766 11.202 -4.453 1.00 97.38 119 PRO A O 1
ATOM 965 N N . GLY A 1 120 ? -14.778 12.275 -6.152 1.00 95.06 120 GLY A N 1
ATOM 966 C CA . GLY A 1 120 ? -14.831 13.593 -5.507 1.00 95.06 120 GLY A CA 1
ATOM 967 C C . GLY A 1 120 ? -15.591 13.616 -4.180 1.00 95.06 120 GLY A C 1
ATOM 968 O O . GLY A 1 120 ? -15.225 14.315 -3.243 1.00 95.06 120 GLY A O 1
ATOM 969 N N . GLU A 1 121 ? -16.636 12.799 -4.108 1.00 93.69 121 GLU A N 1
ATOM 970 C CA . GLU A 1 121 ? -17.455 12.557 -2.929 1.00 93.69 121 GLU A CA 1
ATOM 971 C C . GLU A 1 121 ? -17.707 11.047 -2.833 1.00 93.69 121 GLU A C 1
ATOM 973 O O . GLU A 1 121 ? -17.787 10.378 -3.871 1.00 93.69 121 GLU A O 1
ATOM 978 N N . PRO A 1 122 ? -17.863 10.484 -1.624 1.00 95.31 122 PRO A N 1
ATOM 979 C CA . PRO A 1 122 ? -18.204 9.078 -1.483 1.00 95.31 122 PRO A CA 1
ATOM 980 C C . PRO A 1 122 ? -19.576 8.789 -2.100 1.00 95.31 122 PRO A C 1
ATOM 982 O O . PRO A 1 122 ? -20.529 9.561 -1.947 1.00 95.31 122 PRO A O 1
ATOM 985 N N . TYR A 1 123 ? -19.707 7.630 -2.738 1.00 96.31 123 TYR A N 1
ATOM 986 C CA . TYR A 1 123 ? -20.994 7.119 -3.177 1.00 96.31 123 TYR A CA 1
ATOM 987 C C . TYR A 1 123 ? -21.884 6.851 -1.955 1.00 96.31 123 TYR A C 1
ATOM 989 O O . TYR A 1 123 ? -21.427 6.422 -0.897 1.00 96.31 123 TYR A O 1
ATOM 997 N N . GLY A 1 124 ? -23.179 7.121 -2.089 1.00 92.94 124 GLY A N 1
ATOM 998 C CA . GLY A 1 124 ? -24.193 6.794 -1.079 1.00 92.94 124 GLY A CA 1
ATOM 999 C C . GLY A 1 124 ? -24.824 5.401 -1.236 1.00 92.94 124 GLY A C 1
ATOM 1000 O O . GLY A 1 124 ? -24.457 4.628 -2.115 1.00 92.94 124 GLY A O 1
ATOM 1001 N N . HIS A 1 125 ? -25.849 5.147 -0.426 1.00 87.50 125 HIS A N 1
ATOM 1002 C CA . HIS A 1 125 ? -26.509 3.849 -0.221 1.00 87.50 125 HIS A CA 1
ATOM 1003 C C . HIS A 1 125 ? -27.519 3.406 -1.302 1.00 87.50 125 HIS A C 1
ATOM 1005 O O . HIS A 1 125 ? -28.078 2.317 -1.203 1.00 87.50 125 HIS A O 1
ATOM 1011 N N . LEU A 1 126 ? -27.830 4.237 -2.302 1.00 91.62 126 LEU A N 1
ATOM 1012 C CA . LEU A 1 126 ? -28.815 3.882 -3.330 1.00 91.62 126 LEU A CA 1
ATOM 1013 C C . LEU A 1 126 ? -28.182 2.998 -4.408 1.00 91.62 126 LEU A C 1
ATOM 1015 O O . LEU A 1 126 ? -27.121 3.333 -4.927 1.00 91.62 126 LEU A O 1
ATOM 1019 N N . LEU A 1 127 ? -28.888 1.948 -4.845 1.00 89.19 127 LEU A N 1
ATOM 1020 C CA . LEU A 1 127 ? -28.433 1.060 -5.931 1.00 89.19 127 LEU A CA 1
ATOM 1021 C C . LEU A 1 127 ? -28.096 1.811 -7.229 1.00 89.19 127 LEU A C 1
ATOM 1023 O O . LEU A 1 127 ? -27.228 1.387 -7.985 1.00 89.19 127 LEU A O 1
ATOM 1027 N N . ALA A 1 128 ? -28.737 2.957 -7.477 1.00 92.75 128 ALA A N 1
ATOM 1028 C CA . ALA A 1 128 ? -28.433 3.809 -8.626 1.00 92.75 128 ALA A CA 1
ATOM 1029 C C . ALA A 1 128 ? -26.968 4.287 -8.653 1.00 92.75 128 ALA A C 1
ATOM 1031 O O . ALA A 1 128 ? -26.440 4.557 -9.729 1.00 92.75 128 ALA A O 1
ATOM 1032 N N . HIS A 1 129 ? -26.300 4.364 -7.498 1.00 92.31 129 HIS A N 1
ATOM 1033 C CA . HIS A 1 129 ? -24.897 4.759 -7.419 1.00 92.31 129 HIS A CA 1
ATOM 1034 C C . HIS A 1 129 ? -23.933 3.699 -7.953 1.00 92.31 129 HIS A C 1
ATOM 1036 O O . HIS A 1 129 ? -22.834 4.056 -8.368 1.00 92.31 129 HIS A O 1
ATOM 1042 N N . LEU A 1 130 ? -24.347 2.428 -8.038 1.00 94.25 130 LEU A N 1
ATOM 1043 C CA . LEU A 1 130 ? -23.540 1.380 -8.672 1.00 94.25 130 LEU A CA 1
ATOM 1044 C C . LEU A 1 130 ? -23.252 1.718 -10.146 1.00 94.25 130 LEU A C 1
ATOM 1046 O O . LEU A 1 130 ? -22.163 1.452 -10.643 1.00 94.25 130 LEU A O 1
ATOM 1050 N N . ASN A 1 131 ? -24.180 2.409 -10.819 1.00 92.81 131 ASN A N 1
ATOM 1051 C CA . ASN A 1 131 ? -24.018 2.849 -12.208 1.00 92.81 131 ASN A CA 1
ATOM 1052 C C . ASN A 1 131 ? -23.060 4.047 -12.371 1.00 92.81 131 ASN A C 1
ATOM 1054 O O . ASN A 1 131 ? -22.754 4.434 -13.497 1.00 92.81 131 ASN A O 1
ATOM 1058 N N . LEU A 1 132 ? -22.612 4.670 -11.273 1.00 96.00 132 LEU A N 1
ATOM 1059 C CA . LEU A 1 132 ? -21.735 5.846 -11.310 1.00 96.00 132 LEU A CA 1
ATOM 1060 C C . LEU A 1 132 ? -20.248 5.486 -11.267 1.00 96.00 132 LEU A C 1
ATOM 1062 O O . LEU A 1 132 ? -19.428 6.306 -11.677 1.00 96.00 132 LEU A O 1
ATOM 1066 N N . VAL A 1 133 ? -19.901 4.284 -10.795 1.00 97.75 133 VAL A N 1
ATOM 1067 C CA . VAL A 1 133 ? -18.510 3.881 -10.524 1.00 97.75 133 VAL A CA 1
ATOM 1068 C C . VAL A 1 133 ? -17.661 3.937 -11.787 1.00 97.75 133 VAL A C 1
ATOM 1070 O O . VAL A 1 133 ? -16.682 4.679 -11.848 1.00 97.75 133 VAL A O 1
ATOM 1073 N N . GLU A 1 134 ? -18.074 3.217 -12.832 1.00 98.50 134 GLU A N 1
ATOM 1074 C CA . GLU A 1 134 ? -17.325 3.160 -14.089 1.00 98.50 134 GLU A CA 1
ATOM 1075 C C . GLU A 1 134 ? -17.229 4.544 -14.748 1.00 98.50 134 GLU A C 1
ATOM 1077 O O . GLU A 1 134 ? -16.168 4.943 -15.226 1.00 98.50 134 GLU A O 1
ATOM 1082 N N . ALA A 1 135 ? -18.321 5.315 -14.742 1.00 98.00 135 ALA A N 1
ATOM 1083 C CA . ALA A 1 135 ? -18.328 6.666 -15.293 1.00 98.00 135 ALA A CA 1
ATOM 1084 C C . ALA A 1 135 ? -17.344 7.591 -14.552 1.00 98.00 135 ALA A C 1
ATOM 1086 O O . ALA A 1 135 ? -16.653 8.393 -15.184 1.00 98.00 135 ALA A O 1
ATOM 1087 N N . ASN A 1 136 ? -17.241 7.459 -13.226 1.00 98.38 136 ASN A N 1
ATOM 1088 C CA . ASN A 1 136 ? -16.281 8.204 -12.420 1.00 98.38 136 ASN A CA 1
ATOM 1089 C C . ASN A 1 136 ? -14.828 7.756 -12.679 1.00 98.38 136 ASN A C 1
ATOM 1091 O O . ASN A 1 136 ? -13.955 8.611 -12.823 1.00 98.38 136 ASN A O 1
ATOM 1095 N N . MET A 1 137 ? -14.565 6.450 -12.804 1.00 98.69 137 MET A N 1
ATOM 1096 C CA . MET A 1 137 ? -13.242 5.917 -13.172 1.00 98.69 137 MET A CA 1
ATOM 1097 C C . MET A 1 137 ? -12.795 6.414 -14.556 1.00 98.69 137 MET A C 1
ATOM 1099 O O . MET A 1 137 ? -11.705 6.969 -14.691 1.00 98.69 137 MET A O 1
ATOM 1103 N N . ARG A 1 138 ? -13.677 6.346 -15.564 1.00 98.56 138 ARG A N 1
ATOM 1104 C CA . ARG A 1 138 ? -13.412 6.881 -16.913 1.00 98.56 138 ARG A CA 1
ATOM 1105 C C . ARG A 1 138 ? -13.098 8.375 -16.883 1.00 98.56 138 ARG A C 1
ATOM 1107 O O . ARG A 1 138 ? -12.203 8.836 -17.590 1.00 98.56 138 ARG A O 1
ATOM 1114 N N . LYS A 1 139 ? -13.813 9.140 -16.048 1.00 98.38 139 LYS A N 1
ATOM 1115 C CA . LYS A 1 139 ? -13.542 10.568 -15.844 1.00 98.38 139 LYS A CA 1
ATOM 1116 C C . LYS A 1 139 ? -12.152 10.801 -15.244 1.00 98.38 139 LYS A C 1
ATOM 1118 O O . LYS A 1 139 ? -11.423 11.639 -15.770 1.00 98.38 139 LYS A O 1
ATOM 1123 N N . ARG A 1 140 ? -11.771 10.055 -14.199 1.00 98.56 140 ARG A N 1
ATOM 1124 C CA . ARG A 1 140 ? -10.424 10.120 -13.603 1.00 98.56 140 ARG A CA 1
ATOM 1125 C C . ARG A 1 140 ? -9.348 9.822 -14.645 1.00 98.56 140 ARG A C 1
ATOM 1127 O O . ARG A 1 140 ? -8.453 10.639 -14.843 1.00 98.56 140 ARG A O 1
ATOM 1134 N N . ARG A 1 141 ? -9.478 8.716 -15.384 1.00 98.69 141 ARG A N 1
ATOM 1135 C CA . ARG A 1 141 ? -8.535 8.347 -16.451 1.00 98.69 141 ARG A CA 1
ATOM 1136 C C . ARG A 1 141 ? -8.403 9.439 -17.513 1.00 98.69 141 ARG A C 1
ATOM 1138 O O . ARG A 1 141 ? -7.289 9.780 -17.897 1.00 98.69 141 ARG A O 1
ATOM 1145 N N . ALA A 1 142 ? -9.516 10.021 -17.959 1.00 98.44 142 ALA A N 1
ATOM 1146 C CA . ALA A 1 142 ? -9.499 11.114 -18.928 1.00 98.44 142 ALA A CA 1
ATOM 1147 C C . ALA A 1 142 ? -8.794 12.370 -18.384 1.00 98.44 142 ALA A C 1
ATOM 1149 O O . ALA A 1 142 ? -8.033 13.002 -19.115 1.00 98.44 142 ALA A O 1
ATOM 1150 N N . GLN A 1 143 ? -9.007 12.712 -17.109 1.00 98.19 143 GLN A N 1
ATOM 1151 C CA . GLN A 1 143 ? -8.368 13.868 -16.484 1.00 98.19 143 GLN A CA 1
ATOM 1152 C C . GLN A 1 143 ? -6.850 13.697 -16.402 1.00 98.19 143 GLN A C 1
ATOM 1154 O O . GLN A 1 143 ? -6.130 14.565 -16.888 1.00 98.19 143 GLN A O 1
ATOM 1159 N N . VAL A 1 144 ? -6.351 12.575 -15.871 1.00 98.12 144 VAL A N 1
ATOM 1160 C CA . VAL A 1 144 ? -4.900 12.332 -15.845 1.00 98.12 144 VAL A CA 1
ATOM 1161 C C . VAL A 1 144 ? -4.325 12.288 -17.258 1.00 98.12 144 VAL A C 1
ATOM 1163 O O . VAL A 1 144 ? -3.328 12.950 -17.522 1.00 98.12 144 VAL A O 1
ATOM 1166 N N . GLN A 1 145 ? -4.993 11.615 -18.200 1.00 98.31 145 GLN A N 1
ATOM 1167 C CA . GLN A 1 145 ? -4.528 11.514 -19.583 1.00 98.31 145 GLN A CA 1
ATOM 1168 C C . GLN A 1 145 ? -4.431 12.878 -20.281 1.00 98.31 145 GLN A C 1
ATOM 1170 O O . GLN A 1 145 ? -3.555 13.056 -21.123 1.00 98.31 145 GLN A O 1
ATOM 1175 N N . SER A 1 146 ? -5.290 13.842 -19.927 1.00 98.00 146 SER A N 1
ATOM 1176 C CA . SER A 1 146 ? -5.276 15.194 -20.507 1.00 98.00 146 SER A CA 1
ATOM 1177 C C . SER A 1 146 ? -4.026 16.011 -20.162 1.00 98.00 146 SER A C 1
ATOM 1179 O O . SER A 1 146 ? -3.705 16.960 -20.876 1.00 98.00 146 SER A O 1
ATOM 1181 N N . LEU A 1 147 ? -3.311 15.627 -19.100 1.00 98.19 147 LEU A N 1
ATOM 1182 C CA . LEU A 1 147 ? -2.087 16.284 -18.635 1.00 98.19 147 LEU A CA 1
ATOM 1183 C C . LEU A 1 147 ? -0.810 15.596 -19.127 1.00 98.19 147 LEU A C 1
ATOM 1185 O O . LEU A 1 147 ? 0.291 16.096 -18.901 1.00 98.19 147 LEU A O 1
ATOM 1189 N N . LEU A 1 148 ? -0.943 14.436 -19.769 1.00 98.06 148 LEU A N 1
ATOM 1190 C CA . LEU A 1 148 ? 0.180 13.638 -20.239 1.00 98.06 148 LEU A CA 1
ATOM 1191 C C . LEU A 1 148 ? 0.543 13.991 -21.685 1.00 98.06 148 LEU A C 1
ATOM 1193 O O . LEU A 1 148 ? -0.293 14.414 -22.484 1.00 98.06 148 LEU A O 1
ATOM 1197 N N . GLY A 1 149 ? 1.813 13.778 -22.037 1.00 95.31 149 GLY A N 1
ATOM 1198 C CA . GLY A 1 149 ? 2.258 13.845 -23.428 1.00 95.31 149 GLY A CA 1
ATOM 1199 C C . GLY A 1 149 ? 1.579 12.780 -24.294 1.00 95.31 149 GLY A C 1
ATOM 1200 O O . GLY A 1 149 ? 1.109 11.759 -23.797 1.00 95.31 149 GLY A O 1
ATOM 1201 N N . SER A 1 150 ? 1.571 12.979 -25.614 1.00 94.81 150 SER A N 1
ATOM 1202 C CA . SER A 1 150 ? 0.942 12.046 -26.567 1.00 94.81 150 SER A CA 1
ATOM 1203 C C . SER A 1 150 ? 1.562 10.640 -26.583 1.00 94.81 150 SER A C 1
ATOM 1205 O O . SER A 1 150 ? 0.996 9.717 -27.164 1.00 94.81 150 SER A O 1
ATOM 1207 N N . ASP A 1 151 ? 2.755 10.487 -26.009 1.00 95.44 151 ASP A N 1
ATOM 1208 C CA . ASP A 1 151 ? 3.483 9.230 -25.863 1.00 95.44 151 ASP A CA 1
ATOM 1209 C C . ASP A 1 151 ? 3.369 8.619 -24.458 1.00 95.44 151 ASP A C 1
ATOM 1211 O O . ASP A 1 151 ? 3.935 7.553 -24.244 1.00 95.44 151 ASP A O 1
ATOM 1215 N N . VAL A 1 152 ? 2.653 9.238 -23.511 1.00 97.88 152 VAL A N 1
ATOM 1216 C CA . VAL A 1 152 ? 2.496 8.741 -22.133 1.00 97.88 152 VAL A CA 1
ATOM 1217 C C . VAL A 1 152 ? 1.031 8.429 -21.838 1.00 97.88 152 VAL A C 1
ATOM 1219 O O . VAL A 1 152 ? 0.141 9.235 -22.096 1.00 97.88 152 VAL A O 1
ATOM 1222 N N . TYR A 1 153 ? 0.781 7.254 -21.268 1.00 98.12 153 TYR A N 1
ATOM 1223 C CA . TYR A 1 153 ? -0.549 6.716 -21.006 1.00 98.12 153 TYR A CA 1
ATOM 1224 C C . TYR A 1 153 ? -0.725 6.399 -19.524 1.00 98.12 153 TYR A C 1
ATOM 1226 O O . TYR A 1 153 ? 0.153 5.792 -18.912 1.00 98.12 153 TYR A O 1
ATOM 1234 N N . ALA A 1 154 ? -1.872 6.764 -18.952 1.00 98.38 154 ALA A N 1
ATOM 1235 C CA . ALA A 1 154 ? -2.244 6.338 -17.605 1.00 98.38 154 ALA A CA 1
ATOM 1236 C C . ALA A 1 154 ? -2.859 4.932 -17.655 1.00 98.38 154 ALA A C 1
ATOM 1238 O O . ALA A 1 154 ? -4.021 4.760 -18.042 1.00 98.38 154 ALA A O 1
ATOM 1239 N N . LEU A 1 155 ? -2.078 3.919 -17.278 1.00 98.50 155 LEU A N 1
ATOM 1240 C CA . LEU A 1 155 ? -2.482 2.516 -17.289 1.00 98.50 155 LEU A CA 1
ATOM 1241 C C . LEU A 1 155 ? -2.712 2.012 -15.867 1.00 98.50 155 LEU A C 1
ATOM 1243 O O . LEU A 1 155 ? -1.905 2.241 -14.974 1.00 98.50 155 LEU A O 1
ATOM 1247 N N . THR A 1 156 ? -3.794 1.272 -15.662 1.00 98.62 156 THR A N 1
ATOM 1248 C CA . THR A 1 156 ? -4.059 0.568 -14.404 1.00 98.62 156 THR A CA 1
ATOM 1249 C C . THR A 1 156 ? -3.419 -0.814 -14.487 1.00 98.62 156 THR A C 1
ATOM 1251 O O . THR A 1 156 ? -4.065 -1.811 -14.795 1.00 98.62 156 THR A O 1
ATOM 1254 N N . LEU A 1 157 ? -2.098 -0.843 -14.309 1.00 98.25 157 LEU A N 1
ATOM 1255 C CA . LEU A 1 157 ? -1.294 -2.062 -14.275 1.00 98.25 157 LEU A CA 1
ATOM 1256 C C . LEU A 1 157 ? -0.956 -2.393 -12.833 1.00 98.25 157 LEU A C 1
ATOM 1258 O O . LEU A 1 157 ? -0.365 -1.565 -12.148 1.00 98.25 157 LEU A O 1
ATOM 1262 N N . THR A 1 158 ? -1.244 -3.616 -12.399 1.00 98.75 158 THR A N 1
ATOM 1263 C CA . THR A 1 158 ? -0.861 -4.052 -11.053 1.00 98.75 158 THR A CA 1
ATOM 1264 C C . THR A 1 158 ? 0.656 -4.050 -10.883 1.00 98.75 158 THR A C 1
ATOM 1266 O O . THR A 1 158 ? 1.157 -3.423 -9.961 1.00 98.75 158 THR A O 1
ATOM 1269 N N . ALA A 1 159 ? 1.418 -4.668 -11.785 1.00 98.31 159 ALA A N 1
ATOM 1270 C CA . ALA A 1 159 ? 2.879 -4.624 -11.753 1.00 98.31 159 ALA A CA 1
ATOM 1271 C C . ALA A 1 159 ? 3.428 -4.264 -13.133 1.00 98.31 159 ALA A C 1
ATOM 1273 O O . ALA A 1 159 ? 2.984 -4.817 -14.139 1.00 98.31 159 ALA A O 1
ATOM 1274 N N . PHE A 1 160 ? 4.411 -3.358 -13.196 1.00 98.56 160 PHE A N 1
ATOM 1275 C CA . PHE A 1 160 ? 5.111 -3.096 -14.453 1.00 98.56 160 PHE A CA 1
ATOM 1276 C C . PHE A 1 160 ? 6.044 -4.278 -14.770 1.00 98.56 160 PHE A C 1
ATOM 1278 O O . PHE A 1 160 ? 7.004 -4.496 -14.020 1.00 98.56 160 PHE A O 1
ATOM 1285 N N . PRO A 1 161 ? 5.845 -5.017 -15.880 1.00 98.25 161 PRO A N 1
ATOM 1286 C CA . PRO A 1 161 ? 6.549 -6.281 -16.118 1.00 98.25 161 PRO A CA 1
ATOM 1287 C C . PRO A 1 161 ? 8.078 -6.173 -16.094 1.00 98.25 161 PRO A C 1
ATOM 1289 O O . PRO A 1 161 ? 8.765 -7.101 -15.675 1.00 98.25 161 PRO A O 1
ATOM 1292 N N . ARG A 1 162 ? 8.625 -5.030 -16.531 1.00 97.31 162 ARG A N 1
ATOM 1293 C CA . ARG A 1 162 ? 10.071 -4.778 -16.658 1.00 97.31 162 ARG A CA 1
ATOM 1294 C C . ARG A 1 162 ? 10.640 -3.852 -15.578 1.00 97.31 162 ARG A C 1
ATOM 1296 O O . ARG A 1 162 ? 11.706 -3.277 -15.779 1.00 97.31 162 ARG A O 1
ATOM 1303 N N . LEU A 1 163 ? 9.951 -3.668 -14.450 1.00 98.38 163 LEU A N 1
ATOM 1304 C CA . LEU A 1 163 ? 10.442 -2.824 -13.354 1.00 98.38 163 LEU A CA 1
ATOM 1305 C C . LEU A 1 163 ? 11.835 -3.296 -12.905 1.00 98.38 163 LEU A C 1
ATOM 1307 O O . LEU A 1 163 ? 12.016 -4.475 -12.614 1.00 98.38 163 LEU A O 1
ATOM 1311 N N . GLY A 1 164 ? 12.824 -2.397 -12.884 1.00 97.25 164 GLY A N 1
ATOM 1312 C CA . GLY A 1 164 ? 14.209 -2.724 -12.518 1.00 97.25 164 GLY A CA 1
ATOM 1313 C C . GLY A 1 164 ? 15.023 -3.483 -13.576 1.00 97.25 164 GLY A C 1
ATOM 1314 O O . GLY A 1 164 ? 16.132 -3.924 -13.278 1.00 97.25 164 GLY A O 1
ATOM 1315 N N . CYS A 1 165 ? 14.506 -3.652 -14.797 1.00 96.88 165 CYS A N 1
ATOM 1316 C CA . CYS A 1 165 ? 15.299 -4.076 -15.957 1.00 96.88 165 CYS A CA 1
ATOM 1317 C C . CYS A 1 165 ? 16.049 -2.881 -16.576 1.00 96.88 165 CYS A C 1
ATOM 1319 O O . CYS A 1 165 ? 15.672 -1.741 -16.330 1.00 96.88 165 CYS A O 1
ATOM 1321 N N . PRO A 1 166 ? 17.052 -3.089 -17.447 1.00 94.06 166 PRO A N 1
ATOM 1322 C CA . PRO A 1 166 ? 17.643 -1.991 -18.213 1.00 94.06 166 PRO A CA 1
ATOM 1323 C C . PRO A 1 166 ? 16.588 -1.156 -18.959 1.00 94.06 166 PRO A C 1
ATOM 1325 O O . PRO A 1 166 ? 15.623 -1.711 -19.495 1.00 94.06 166 PRO A O 1
ATOM 1328 N N . ASP A 1 167 ? 16.787 0.165 -18.965 1.00 93.12 167 ASP A N 1
ATOM 1329 C CA . ASP A 1 167 ? 15.970 1.174 -19.659 1.00 93.12 167 ASP A CA 1
ATOM 1330 C C . ASP A 1 167 ? 14.473 1.195 -19.297 1.00 93.12 167 ASP A C 1
ATOM 1332 O O . ASP A 1 167 ? 13.647 1.681 -20.069 1.00 93.12 167 ASP A O 1
ATOM 1336 N N . PHE A 1 168 ? 14.094 0.704 -18.113 1.00 97.06 168 PHE A N 1
ATOM 1337 C CA . PHE A 1 168 ? 12.685 0.581 -17.723 1.00 97.06 168 PHE A CA 1
ATOM 1338 C C . PHE A 1 168 ? 11.963 1.903 -17.406 1.00 97.06 168 PHE A C 1
ATOM 1340 O O . PHE A 1 168 ? 10.736 1.891 -17.310 1.00 97.06 168 PHE A O 1
ATOM 1347 N N . CYS A 1 169 ? 12.670 3.021 -17.209 1.00 97.50 169 CYS A N 1
ATOM 1348 C CA . CYS A 1 169 ? 12.082 4.309 -16.825 1.00 97.50 169 CYS A CA 1
ATOM 1349 C C . CYS A 1 169 ? 12.564 5.479 -17.696 1.00 97.50 169 CYS A C 1
ATOM 1351 O O . CYS A 1 169 ? 13.606 5.410 -18.351 1.00 97.50 169 CYS A O 1
ATOM 1353 N N . TYR A 1 170 ? 11.778 6.557 -17.698 1.00 96.75 170 TYR A N 1
ATOM 1354 C CA . TYR A 1 170 ? 12.064 7.813 -18.377 1.00 96.75 170 TYR A CA 1
ATOM 1355 C C . TYR A 1 170 ? 11.735 9.023 -17.478 1.00 96.75 170 TYR A C 1
ATOM 1357 O O . TYR A 1 170 ? 10.609 9.100 -16.986 1.00 96.75 170 TYR A O 1
ATOM 1365 N N . PRO A 1 171 ? 12.641 10.007 -17.320 1.00 96.75 171 PRO A N 1
ATOM 1366 C CA . PRO A 1 171 ? 14.029 10.000 -17.783 1.00 96.75 171 PRO A CA 1
ATOM 1367 C C . PRO A 1 171 ? 14.813 8.799 -17.240 1.00 96.75 171 PRO A C 1
ATOM 1369 O O . PRO A 1 171 ? 14.535 8.312 -16.147 1.00 96.75 171 PRO A O 1
ATOM 1372 N N . GLY A 1 172 ? 15.753 8.287 -18.035 1.00 96.19 172 GLY A N 1
ATOM 1373 C CA . GLY A 1 172 ? 16.565 7.146 -17.623 1.00 96.19 172 GLY A CA 1
ATOM 1374 C C . GLY A 1 172 ? 17.449 7.515 -16.432 1.00 96.19 172 GLY A C 1
ATOM 1375 O O . GLY A 1 172 ? 18.093 8.564 -16.442 1.00 96.19 172 GLY A O 1
ATOM 1376 N N . ALA A 1 173 ? 17.498 6.644 -15.429 1.00 96.75 173 ALA A N 1
ATOM 1377 C CA . ALA A 1 173 ? 18.303 6.815 -14.223 1.00 96.75 173 ALA A CA 1
ATOM 1378 C C . ALA A 1 173 ? 19.044 5.516 -13.875 1.00 96.75 173 ALA A C 1
ATOM 1380 O O . ALA A 1 173 ? 18.709 4.443 -14.382 1.00 96.75 173 ALA A O 1
ATOM 1381 N N . LYS A 1 174 ? 20.079 5.611 -13.031 1.00 96.81 174 LYS A N 1
ATOM 1382 C CA . LYS A 1 174 ? 20.930 4.471 -12.656 1.00 96.81 174 LYS A CA 1
ATOM 1383 C C . LYS A 1 174 ? 20.798 4.142 -11.165 1.00 96.81 174 LYS A C 1
ATOM 1385 O O . LYS A 1 174 ? 20.777 5.070 -10.361 1.00 96.81 174 LYS A O 1
ATOM 1390 N N . PRO A 1 175 ? 20.740 2.852 -10.788 1.00 96.94 175 PRO A N 1
ATOM 1391 C CA . PRO A 1 175 ? 20.743 2.449 -9.385 1.00 96.94 175 PRO A CA 1
ATOM 1392 C C . PRO A 1 175 ? 22.037 2.877 -8.677 1.00 96.94 175 PRO A C 1
ATOM 1394 O O . PRO A 1 175 ? 23.098 2.957 -9.298 1.00 96.94 175 PRO A O 1
ATOM 1397 N N . THR A 1 176 ? 21.937 3.132 -7.372 1.00 96.50 176 THR A N 1
ATOM 1398 C CA . THR A 1 176 ? 23.033 3.595 -6.497 1.00 96.50 176 THR A CA 1
ATOM 1399 C C . THR A 1 176 ? 23.193 2.669 -5.277 1.00 96.50 176 THR A C 1
ATOM 1401 O O . THR A 1 176 ? 22.893 3.059 -4.139 1.00 96.50 176 THR A O 1
ATOM 1404 N N . PRO A 1 177 ? 23.619 1.407 -5.478 1.00 96.12 177 PRO A N 1
ATOM 1405 C CA . PRO A 1 177 ? 23.607 0.387 -4.430 1.00 96.12 177 PRO A CA 1
ATOM 1406 C C . PRO A 1 177 ? 24.514 0.666 -3.214 1.00 96.12 177 PRO A C 1
ATOM 1408 O O . PRO A 1 177 ? 24.318 0.070 -2.157 1.00 96.12 177 PRO A O 1
ATOM 1411 N N . GLU A 1 178 ? 25.458 1.597 -3.321 1.00 93.12 178 GLU A N 1
ATOM 1412 C CA . GLU A 1 178 ? 26.480 1.913 -2.318 1.00 93.12 178 GLU A CA 1
ATOM 1413 C C . GLU A 1 178 ? 26.078 3.049 -1.369 1.00 93.12 178 GLU A C 1
ATOM 1415 O O . GLU A 1 178 ? 26.707 3.234 -0.327 1.00 93.12 178 GLU A O 1
ATOM 1420 N N . GLY A 1 179 ? 25.046 3.830 -1.703 1.00 90.75 179 GLY A N 1
ATOM 1421 C CA . GLY A 1 179 ? 24.715 5.024 -0.917 1.00 90.75 179 GLY A CA 1
ATOM 1422 C C . GLY A 1 179 ? 23.367 5.682 -1.196 1.00 90.75 179 GLY A C 1
ATOM 1423 O O . GLY A 1 179 ? 23.056 6.689 -0.562 1.00 90.75 179 GLY A O 1
ATOM 1424 N N . GLY A 1 180 ? 22.564 5.141 -2.115 1.00 94.62 180 GLY A N 1
ATOM 1425 C CA . GLY A 1 180 ? 21.209 5.625 -2.363 1.00 94.62 180 GLY A CA 1
ATOM 1426 C C . GLY A 1 180 ? 20.270 5.456 -1.165 1.00 94.62 180 GLY A C 1
ATOM 1427 O O . GLY A 1 180 ? 20.541 4.741 -0.202 1.00 94.62 180 GLY A O 1
ATOM 1428 N N . VAL A 1 181 ? 19.099 6.076 -1.247 1.00 97.06 181 VAL A N 1
ATOM 1429 C CA . VAL A 1 181 ? 17.980 5.898 -0.319 1.00 97.06 181 VAL A CA 1
ATOM 1430 C C . VAL A 1 181 ? 17.618 4.414 -0.216 1.00 97.06 181 VAL A C 1
ATOM 1432 O O . VAL A 1 181 ? 17.567 3.863 0.890 1.00 97.06 181 VAL A O 1
ATOM 1435 N N . SER A 1 182 ? 17.407 3.757 -1.359 1.00 97.19 182 SER A N 1
ATOM 1436 C CA . SER A 1 182 ? 17.063 2.334 -1.432 1.00 97.19 182 SER A CA 1
ATOM 1437 C C . SER A 1 182 ? 18.273 1.399 -1.333 1.00 97.19 182 SER A C 1
ATOM 1439 O O . SER A 1 182 ? 18.121 0.269 -0.864 1.00 97.19 182 SER A O 1
ATOM 1441 N N . CYS A 1 183 ? 19.460 1.852 -1.758 1.00 97.44 183 CYS A N 1
ATOM 1442 C CA . CYS A 1 183 ? 20.636 1.006 -2.010 1.00 97.44 183 CYS A CA 1
ATOM 1443 C C . CYS A 1 183 ? 20.336 -0.183 -2.956 1.00 97.44 183 CYS A C 1
ATOM 1445 O O . CYS A 1 183 ? 20.990 -1.230 -2.888 1.00 97.44 183 CYS A O 1
ATOM 1447 N N . SER A 1 184 ? 19.311 -0.064 -3.806 1.00 98.06 184 SER A N 1
ATOM 1448 C CA . SER A 1 184 ? 18.914 -1.135 -4.721 1.00 98.06 184 SER A CA 1
ATOM 1449 C C . SER A 1 184 ? 19.994 -1.392 -5.767 1.00 98.06 184 SER A C 1
ATOM 1451 O O . SER A 1 184 ? 20.622 -0.460 -6.262 1.00 98.06 184 SER A O 1
ATOM 1453 N N . ALA A 1 185 ? 20.162 -2.657 -6.151 1.00 97.19 185 ALA A N 1
ATOM 1454 C CA . ALA A 1 185 ? 20.958 -3.036 -7.316 1.00 97.19 185 ALA A CA 1
ATOM 1455 C C . ALA A 1 185 ? 20.239 -2.741 -8.648 1.00 97.19 185 ALA A C 1
ATOM 1457 O O . ALA A 1 185 ? 20.863 -2.778 -9.705 1.00 97.19 185 ALA A O 1
ATOM 1458 N N . PHE A 1 186 ? 18.928 -2.476 -8.609 1.00 97.69 186 PHE A N 1
ATOM 1459 C CA . PHE A 1 186 ? 18.066 -2.470 -9.794 1.00 97.69 186 PHE A CA 1
ATOM 1460 C C . PHE A 1 186 ? 17.276 -1.172 -9.964 1.00 97.69 186 PHE A C 1
ATOM 1462 O O . PHE A 1 186 ? 17.068 -0.725 -11.090 1.00 97.69 186 PHE A O 1
ATOM 1469 N N . LEU A 1 187 ? 16.813 -0.574 -8.863 1.00 98.38 187 LEU A N 1
ATOM 1470 C CA . LEU A 1 187 ? 15.962 0.612 -8.889 1.00 98.38 187 LEU A CA 1
ATOM 1471 C C . LEU A 1 187 ? 16.768 1.886 -8.575 1.00 98.38 187 LEU A C 1
ATOM 1473 O O . LEU A 1 187 ? 17.316 1.993 -7.478 1.00 98.38 187 LEU A O 1
ATOM 1477 N N . PRO A 1 188 ? 16.827 2.867 -9.495 1.00 98.25 188 PRO A N 1
ATOM 1478 C CA . PRO A 1 188 ? 17.277 4.219 -9.173 1.00 98.25 1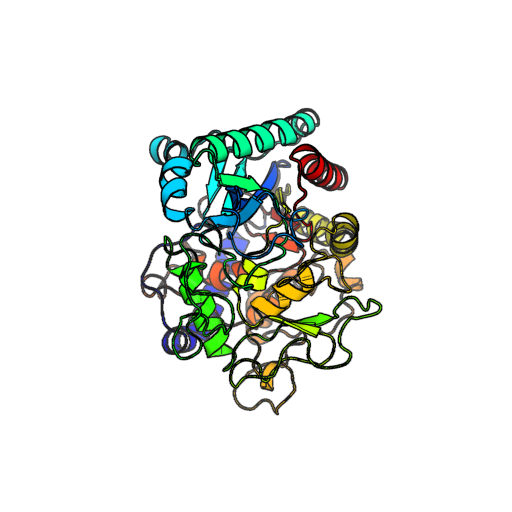88 PRO A CA 1
ATOM 1479 C C . PRO A 1 188 ? 16.340 4.882 -8.160 1.00 98.25 188 PRO A C 1
ATOM 1481 O O . PRO A 1 188 ? 15.131 4.670 -8.212 1.00 98.25 188 PRO A O 1
ATOM 1484 N N . ASP A 1 189 ? 16.859 5.731 -7.272 1.00 98.25 189 ASP A N 1
ATOM 1485 C CA . ASP A 1 189 ? 16.021 6.429 -6.285 1.00 98.25 189 ASP A CA 1
ATOM 1486 C C . ASP A 1 189 ? 15.090 7.470 -6.926 1.00 98.25 189 ASP A C 1
ATOM 1488 O O . ASP A 1 189 ? 14.130 7.913 -6.300 1.00 98.25 189 ASP A O 1
ATOM 1492 N N . GLU A 1 190 ? 15.353 7.874 -8.168 1.00 98.06 190 GLU A N 1
ATOM 1493 C CA . GLU A 1 190 ? 14.497 8.723 -8.997 1.00 98.06 190 GLU A CA 1
ATOM 1494 C C . GLU A 1 190 ? 13.110 8.111 -9.219 1.00 98.06 190 GLU A C 1
ATOM 1496 O O . GLU A 1 190 ? 12.154 8.844 -9.457 1.00 98.06 190 GLU A O 1
ATOM 1501 N N . VAL A 1 191 ? 12.959 6.787 -9.084 1.00 98.25 191 VAL A N 1
ATOM 1502 C CA . VAL A 1 191 ? 11.631 6.162 -9.142 1.00 98.25 191 VAL A CA 1
ATOM 1503 C C . VAL A 1 191 ? 10.781 6.431 -7.909 1.00 98.25 191 VAL A C 1
ATOM 1505 O O . VAL A 1 191 ? 9.578 6.199 -7.956 1.00 98.25 191 VAL A O 1
ATOM 1508 N N . ILE A 1 192 ? 11.377 6.884 -6.805 1.00 98.56 192 ILE A N 1
ATOM 1509 C CA . ILE A 1 192 ? 10.660 7.219 -5.576 1.00 98.56 192 ILE A CA 1
ATOM 1510 C C . ILE A 1 192 ? 10.132 8.643 -5.718 1.00 98.56 192 ILE A C 1
ATOM 1512 O O . ILE A 1 192 ? 10.917 9.566 -5.971 1.00 98.56 192 ILE A O 1
ATOM 1516 N N . TYR A 1 193 ? 8.826 8.826 -5.507 1.00 98.06 193 TYR A N 1
ATOM 1517 C CA . TYR A 1 193 ? 8.173 10.126 -5.621 1.00 98.06 193 TYR A CA 1
ATOM 1518 C C . TYR A 1 193 ? 8.901 11.186 -4.784 1.00 98.06 193 TYR A C 1
ATOM 1520 O O . TYR A 1 193 ? 9.068 11.053 -3.568 1.00 98.06 193 TYR A O 1
ATOM 1528 N N . SER A 1 194 ? 9.385 12.230 -5.457 1.00 95.38 194 SER A N 1
ATOM 1529 C CA . SER A 1 194 ? 10.187 13.311 -4.874 1.00 95.38 194 SER A CA 1
ATOM 1530 C C . SER A 1 194 ? 9.333 14.419 -4.265 1.00 95.38 194 SER A C 1
ATOM 1532 O O . SER A 1 194 ? 9.804 15.104 -3.359 1.00 95.38 194 SER A O 1
ATOM 1534 N N . GLY A 1 195 ? 8.084 14.574 -4.716 1.00 93.62 195 GLY A N 1
ATOM 1535 C CA . GLY A 1 195 ? 7.193 15.651 -4.282 1.00 93.62 195 GLY A CA 1
ATOM 1536 C C . GLY A 1 195 ? 6.706 15.533 -2.836 1.00 93.62 195 GLY A C 1
ATOM 1537 O O . GLY A 1 195 ? 6.016 16.426 -2.361 1.00 93.62 195 GLY A O 1
ATOM 1538 N N . HIS A 1 196 ? 7.046 14.454 -2.120 1.00 94.62 196 HIS A N 1
ATOM 1539 C CA . HIS A 1 196 ? 6.773 14.343 -0.691 1.00 94.62 196 HIS A CA 1
ATOM 1540 C C . HIS A 1 196 ? 7.867 13.548 0.052 1.00 94.62 196 HIS A C 1
ATOM 1542 O O . HIS A 1 196 ? 8.169 12.413 -0.332 1.00 94.62 196 HIS A O 1
ATOM 1548 N N . PRO A 1 197 ? 8.432 14.062 1.167 1.00 94.25 197 PRO A N 1
ATOM 1549 C CA . PRO A 1 197 ? 9.571 13.435 1.850 1.00 94.25 197 PRO A CA 1
ATOM 1550 C C . PRO A 1 197 ? 9.277 12.035 2.410 1.00 94.25 197 PRO A C 1
ATOM 1552 O O . PRO A 1 197 ? 10.177 11.195 2.484 1.00 94.25 197 PRO A O 1
ATOM 1555 N N . ARG A 1 198 ? 8.013 11.757 2.768 1.00 94.69 198 ARG A N 1
ATOM 1556 C CA . ARG A 1 198 ? 7.566 10.492 3.388 1.00 94.69 198 ARG A CA 1
ATOM 1557 C C . ARG A 1 198 ? 8.093 9.243 2.681 1.00 94.69 198 ARG A C 1
ATOM 1559 O O . ARG A 1 198 ? 8.538 8.324 3.359 1.00 94.69 198 ARG A O 1
ATOM 1566 N N . PHE A 1 199 ? 8.047 9.173 1.352 1.00 96.94 199 PHE A N 1
ATOM 1567 C CA . PHE A 1 199 ? 8.338 7.928 0.628 1.00 96.94 199 PHE A CA 1
ATOM 1568 C C . PHE A 1 199 ? 9.826 7.559 0.652 1.00 96.94 199 PHE A C 1
ATOM 1570 O O . PHE A 1 199 ? 10.187 6.398 0.884 1.00 96.94 199 PHE A O 1
ATOM 1577 N N . ARG A 1 200 ? 10.708 8.558 0.517 1.00 97.31 200 ARG A N 1
ATOM 1578 C CA . ARG A 1 200 ? 12.158 8.371 0.686 1.00 97.31 200 ARG A CA 1
ATOM 1579 C C . ARG A 1 200 ? 12.502 8.032 2.134 1.00 97.31 200 ARG A C 1
ATOM 1581 O O . ARG A 1 200 ? 13.294 7.123 2.377 1.00 97.31 200 ARG A O 1
ATOM 1588 N N . THR A 1 201 ? 11.859 8.697 3.092 1.00 97.12 201 THR A N 1
ATOM 1589 C CA . THR A 1 201 ? 12.027 8.418 4.525 1.00 97.12 201 THR A CA 1
ATOM 1590 C C . THR A 1 201 ? 11.611 7.001 4.887 1.00 97.12 201 THR A C 1
ATOM 1592 O O . THR A 1 201 ? 12.388 6.308 5.535 1.00 97.12 201 THR A O 1
ATOM 1595 N N . LEU A 1 202 ? 10.447 6.538 4.425 1.00 97.62 202 LEU A N 1
ATOM 1596 C CA . LEU A 1 202 ? 9.986 5.163 4.630 1.00 97.62 202 LEU A CA 1
ATOM 1597 C C . LEU A 1 202 ? 10.983 4.151 4.061 1.00 97.62 202 LEU A C 1
ATOM 1599 O O . LEU A 1 202 ? 11.381 3.230 4.771 1.00 97.62 202 LEU A O 1
ATOM 1603 N N . THR A 1 203 ? 11.431 4.355 2.818 1.00 98.56 203 THR A N 1
ATOM 1604 C CA . THR A 1 203 ? 12.393 3.462 2.149 1.00 98.56 203 THR A CA 1
ATOM 1605 C C . THR A 1 203 ? 13.686 3.334 2.955 1.00 98.56 203 THR A C 1
ATOM 1607 O O . THR A 1 203 ? 14.124 2.225 3.270 1.00 98.56 203 THR A O 1
ATOM 1610 N N . ARG A 1 204 ? 14.279 4.473 3.338 1.00 98.19 204 ARG A N 1
ATOM 1611 C CA . ARG A 1 204 ? 15.506 4.517 4.140 1.00 98.19 204 ARG A CA 1
ATOM 1612 C C . ARG A 1 204 ? 15.297 3.883 5.513 1.00 98.19 204 ARG A C 1
ATOM 1614 O O . ARG A 1 204 ? 16.053 2.998 5.900 1.00 98.19 204 ARG A O 1
ATOM 1621 N N . ASN A 1 205 ? 14.275 4.320 6.246 1.00 98.50 205 ASN A N 1
ATOM 1622 C CA . ASN A 1 205 ? 14.097 3.938 7.642 1.00 98.50 205 ASN A CA 1
ATOM 1623 C C . ASN A 1 205 ? 13.717 2.458 7.790 1.00 98.50 205 ASN A C 1
ATOM 1625 O O . ASN A 1 205 ? 14.156 1.822 8.743 1.00 98.50 205 ASN A O 1
ATOM 1629 N N . ILE A 1 206 ? 12.965 1.874 6.847 1.00 98.62 206 ILE A N 1
ATOM 1630 C CA . ILE A 1 206 ? 12.693 0.426 6.827 1.00 98.62 206 ILE A CA 1
ATOM 1631 C C . ILE A 1 206 ? 13.991 -0.367 6.642 1.00 98.62 206 ILE A C 1
ATOM 1633 O O . ILE A 1 206 ? 14.238 -1.309 7.397 1.00 98.62 206 ILE A O 1
ATOM 1637 N N . ARG A 1 207 ? 14.837 0.024 5.679 1.00 98.25 207 ARG A N 1
ATOM 1638 C CA . ARG A 1 207 ? 16.139 -0.614 5.426 1.00 98.25 207 ARG A CA 1
ATOM 1639 C C . ARG A 1 207 ? 17.068 -0.501 6.636 1.00 98.25 207 ARG A C 1
ATOM 1641 O O . ARG A 1 207 ? 17.676 -1.489 7.041 1.00 98.25 207 ARG A O 1
ATOM 1648 N N . GLU A 1 208 ? 17.167 0.688 7.224 1.00 98.12 208 GLU A N 1
ATOM 1649 C CA . GLU A 1 208 ? 18.011 0.945 8.397 1.00 98.12 208 GLU A CA 1
ATOM 1650 C C . GLU A 1 208 ? 17.505 0.204 9.641 1.00 98.12 208 GLU A C 1
ATOM 1652 O O . GLU A 1 208 ? 18.306 -0.430 10.326 1.00 98.12 208 GLU A O 1
ATOM 1657 N N . ARG A 1 209 ? 16.186 0.178 9.883 1.00 98.00 209 ARG A N 1
ATOM 1658 C CA . ARG A 1 209 ? 15.570 -0.622 10.955 1.00 98.00 209 ARG A CA 1
ATOM 1659 C C . ARG A 1 209 ? 15.856 -2.109 10.791 1.00 98.00 209 ARG A C 1
ATOM 1661 O O . ARG A 1 209 ? 16.228 -2.768 11.757 1.00 98.00 209 ARG A O 1
ATOM 1668 N N . ARG A 1 210 ? 15.686 -2.636 9.574 1.00 97.81 210 ARG A N 1
ATOM 1669 C CA . ARG A 1 210 ? 15.959 -4.042 9.241 1.00 97.81 210 ARG A CA 1
ATOM 1670 C C . ARG A 1 210 ? 17.450 -4.384 9.386 1.00 97.81 210 ARG A C 1
ATOM 1672 O O . ARG A 1 210 ? 17.790 -5.551 9.574 1.00 97.81 210 ARG A O 1
ATOM 1679 N N . GLY A 1 211 ? 18.334 -3.388 9.278 1.00 96.81 211 GLY A N 1
ATOM 1680 C CA . GLY A 1 211 ? 19.793 -3.541 9.269 1.00 96.81 211 GLY A CA 1
ATOM 1681 C C . GLY A 1 211 ? 20.354 -4.080 7.947 1.00 96.81 211 GLY A C 1
ATOM 1682 O O . GLY A 1 211 ? 21.544 -4.368 7.852 1.00 96.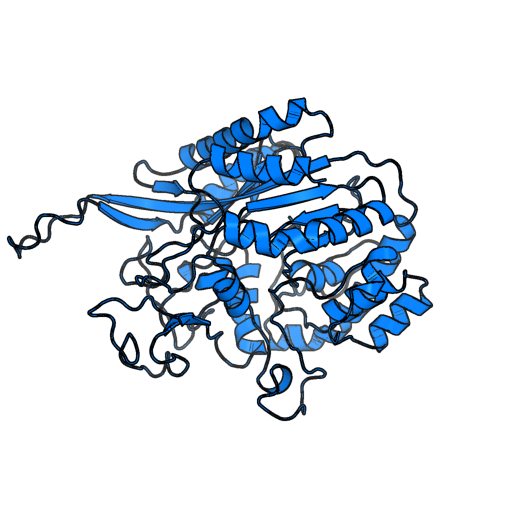81 211 GLY A O 1
ATOM 1683 N N . LYS A 1 212 ? 19.497 -4.249 6.935 1.00 95.81 212 LYS A N 1
ATOM 1684 C CA . LYS A 1 212 ? 19.813 -4.742 5.588 1.00 95.81 212 LYS A CA 1
ATOM 1685 C C . LYS A 1 212 ? 18.675 -4.392 4.631 1.00 95.81 212 LYS A C 1
ATOM 1687 O O . LYS A 1 212 ? 17.585 -4.021 5.066 1.00 95.81 212 LYS A O 1
ATOM 1692 N N . LYS A 1 213 ? 18.910 -4.537 3.326 1.00 97.25 213 LYS A N 1
ATOM 1693 C CA . LYS A 1 213 ? 17.853 -4.396 2.315 1.00 97.25 213 LYS A CA 1
ATOM 1694 C C . LYS A 1 213 ? 16.713 -5.383 2.567 1.00 97.25 213 LYS A C 1
ATOM 1696 O O . LYS A 1 213 ? 16.899 -6.453 3.163 1.00 97.25 213 LYS A O 1
ATOM 1701 N N . VAL A 1 214 ? 15.528 -5.019 2.089 1.00 98.00 214 VAL A N 1
ATOM 1702 C CA . VAL A 1 214 ? 14.467 -6.006 1.885 1.00 98.00 214 VAL A CA 1
ATOM 1703 C C . VAL A 1 214 ? 14.948 -7.038 0.863 1.00 98.00 214 VAL A C 1
ATOM 1705 O O . VAL A 1 214 ? 15.787 -6.739 0.018 1.00 98.00 214 VAL A O 1
ATOM 1708 N N . ALA A 1 215 ? 14.467 -8.269 0.982 1.00 97.69 215 ALA A N 1
ATOM 1709 C CA . ALA A 1 215 ? 14.854 -9.363 0.102 1.00 97.69 215 ALA A CA 1
ATOM 1710 C C . ALA A 1 215 ? 13.592 -10.122 -0.287 1.00 97.69 215 ALA A C 1
ATOM 1712 O O . ALA A 1 215 ? 12.979 -10.786 0.549 1.00 97.69 215 ALA A O 1
ATOM 1713 N N . ILE A 1 216 ? 13.195 -9.983 -1.546 1.00 98.50 216 ILE A N 1
ATOM 1714 C CA . ILE A 1 216 ? 11.985 -10.570 -2.102 1.00 98.50 216 ILE A CA 1
ATOM 1715 C C . ILE A 1 216 ? 12.439 -11.615 -3.117 1.00 98.50 216 ILE A C 1
ATOM 1717 O O . ILE A 1 216 ? 13.105 -11.287 -4.096 1.00 98.50 216 ILE A O 1
ATOM 1721 N N . ASN A 1 217 ? 12.098 -12.874 -2.862 1.00 98.25 217 ASN A N 1
ATOM 1722 C CA . ASN A 1 217 ? 12.393 -13.994 -3.748 1.00 98.25 217 ASN A CA 1
ATOM 1723 C C . ASN A 1 217 ? 11.064 -14.620 -4.173 1.00 98.25 217 ASN A C 1
ATOM 1725 O O . ASN A 1 217 ? 10.400 -15.269 -3.363 1.00 98.25 217 ASN A O 1
ATOM 1729 N N . ILE A 1 218 ? 10.671 -14.397 -5.426 1.00 98.25 218 ILE A N 1
ATOM 1730 C CA . ILE A 1 218 ? 9.449 -14.962 -6.012 1.00 98.25 218 ILE A CA 1
ATOM 1731 C C . ILE A 1 218 ? 9.830 -16.137 -6.909 1.00 98.25 218 ILE A C 1
ATOM 1733 O O . ILE A 1 218 ? 10.748 -15.970 -7.706 1.00 98.25 218 ILE A O 1
ATOM 1737 N N . PRO A 1 219 ? 9.185 -17.310 -6.811 1.00 97.94 219 PRO A N 1
ATOM 1738 C CA . PRO A 1 219 ? 9.529 -18.437 -7.668 1.00 97.94 219 PRO A CA 1
ATOM 1739 C C . PRO A 1 219 ? 9.344 -18.063 -9.142 1.00 97.94 219 PRO A C 1
ATOM 1741 O O . PRO A 1 219 ? 8.347 -17.444 -9.513 1.00 97.94 219 PRO A O 1
ATOM 1744 N N . VAL A 1 220 ? 10.330 -18.396 -9.971 1.00 98.19 220 VAL A N 1
ATOM 1745 C CA . VAL A 1 220 ? 10.258 -18.177 -11.420 1.00 98.19 220 VAL A CA 1
ATOM 1746 C C . VAL A 1 220 ? 9.416 -19.271 -12.073 1.00 98.19 220 VAL A C 1
ATOM 1748 O O . VAL A 1 220 ? 9.503 -20.436 -11.678 1.00 98.19 220 VAL A O 1
ATOM 1751 N N . TYR A 1 221 ? 8.667 -18.928 -13.116 1.00 98.19 221 TYR A N 1
ATOM 1752 C CA . TYR A 1 221 ? 8.028 -19.922 -13.969 1.00 98.19 221 TYR A CA 1
ATOM 1753 C C . TYR A 1 221 ? 9.085 -20.802 -14.659 1.00 98.19 221 TYR A C 1
ATOM 1755 O O . TYR A 1 221 ? 10.060 -20.311 -15.246 1.00 98.19 221 TYR A O 1
ATOM 1763 N N . ARG A 1 222 ? 8.906 -22.122 -14.577 1.00 97.25 222 ARG A N 1
ATOM 1764 C CA . ARG A 1 222 ? 9.837 -23.119 -15.121 1.00 97.25 222 ARG A CA 1
ATOM 1765 C C . ARG A 1 222 ? 9.418 -23.544 -16.528 1.00 97.25 222 ARG A C 1
ATOM 1767 O O . ARG A 1 222 ? 8.641 -24.478 -16.689 1.00 97.25 222 ARG A O 1
ATOM 1774 N N . ASP A 1 223 ? 9.970 -22.864 -17.529 1.00 97.06 223 ASP A N 1
ATOM 1775 C CA . ASP A 1 223 ? 9.885 -23.253 -18.940 1.00 97.06 223 ASP A CA 1
ATOM 1776 C C . ASP A 1 223 ? 11.107 -24.107 -19.346 1.00 97.06 223 ASP A C 1
ATOM 1778 O O . ASP A 1 223 ? 12.069 -24.235 -18.586 1.00 97.06 223 ASP A O 1
ATOM 1782 N N . LEU A 1 224 ? 11.100 -24.660 -20.563 1.00 97.00 224 LEU A N 1
ATOM 1783 C CA . LEU A 1 224 ? 12.114 -25.568 -21.115 1.00 97.00 224 LEU A CA 1
ATOM 1784 C C . LEU A 1 224 ? 13.555 -25.052 -20.987 1.00 97.00 224 LEU A C 1
ATOM 1786 O O . LEU A 1 224 ? 14.474 -25.852 -20.837 1.00 97.00 224 LEU A O 1
ATOM 1790 N N . ASN A 1 225 ? 13.752 -23.732 -21.065 1.00 95.75 225 ASN A N 1
ATOM 1791 C CA . ASN A 1 225 ? 15.068 -23.087 -21.018 1.00 95.75 225 ASN A CA 1
ATOM 1792 C C . ASN A 1 225 ? 15.241 -22.152 -19.808 1.00 95.75 225 ASN A C 1
ATOM 1794 O O . ASN A 1 225 ? 16.180 -21.353 -19.784 1.00 95.75 225 ASN A O 1
ATOM 1798 N N . THR A 1 226 ? 14.350 -22.208 -18.811 1.00 95.62 226 THR A N 1
ATOM 1799 C CA . THR A 1 226 ? 14.530 -21.423 -17.584 1.00 95.62 226 THR A CA 1
ATOM 1800 C C . THR A 1 226 ? 15.738 -21.972 -16.805 1.00 95.62 226 THR A C 1
ATOM 1802 O O . THR A 1 226 ? 15.755 -23.163 -16.504 1.00 95.62 226 THR A O 1
ATOM 1805 N N . PRO A 1 227 ? 16.735 -21.151 -16.416 1.00 91.69 227 PRO A N 1
ATOM 1806 C CA . PRO A 1 227 ? 17.930 -21.638 -15.718 1.00 91.69 227 PRO A CA 1
ATOM 1807 C C . PRO A 1 227 ? 17.615 -22.313 -14.373 1.00 91.69 227 PRO A C 1
ATOM 1809 O O . PRO A 1 227 ? 16.903 -21.743 -13.548 1.00 91.69 227 PRO A O 1
ATOM 1812 N N . ASP A 1 228 ? 18.199 -23.481 -14.089 1.00 85.31 228 ASP A N 1
ATOM 1813 C CA . ASP A 1 228 ? 17.978 -24.211 -12.824 1.00 85.31 228 ASP A CA 1
ATOM 1814 C C . ASP A 1 228 ? 18.553 -23.497 -11.582 1.00 85.31 228 ASP A C 1
ATOM 1816 O O . ASP A 1 228 ? 18.043 -23.662 -10.471 1.00 85.31 228 ASP A O 1
ATOM 1820 N N . GLY A 1 229 ? 19.594 -22.678 -11.771 1.00 92.38 229 GLY A N 1
ATOM 1821 C CA . GLY A 1 229 ? 20.320 -21.963 -10.717 1.00 92.38 229 GLY A CA 1
ATOM 1822 C C . GLY A 1 229 ? 19.794 -20.556 -10.415 1.00 92.38 229 GLY A C 1
ATOM 1823 O O . GLY A 1 229 ? 18.597 -20.278 -10.476 1.00 92.38 229 GLY A O 1
ATOM 1824 N N . LEU A 1 230 ? 20.708 -19.650 -10.052 1.00 91.31 230 LEU A N 1
ATOM 1825 C CA . LEU A 1 230 ? 20.402 -18.219 -10.004 1.00 91.31 230 LEU A CA 1
ATOM 1826 C C . LEU A 1 230 ? 20.061 -17.723 -11.415 1.00 91.31 230 LEU A C 1
ATOM 1828 O O . LEU A 1 230 ? 20.736 -18.090 -12.376 1.00 91.31 230 LEU A O 1
ATOM 1832 N N . LEU A 1 231 ? 19.038 -16.872 -11.528 1.00 90.00 231 LEU A N 1
ATOM 1833 C CA . LEU A 1 231 ? 18.621 -16.298 -12.815 1.00 90.00 231 LEU A CA 1
ATOM 1834 C C . LEU A 1 231 ? 19.651 -15.321 -13.392 1.00 90.00 231 LEU A C 1
ATOM 1836 O O . LEU A 1 231 ? 19.690 -15.096 -14.598 1.00 90.00 231 LEU A O 1
ATOM 1840 N N . GLU A 1 232 ? 20.488 -14.751 -12.527 1.00 86.19 232 GLU A N 1
ATOM 1841 C CA . GLU A 1 232 ? 21.558 -13.826 -12.880 1.00 86.19 232 GLU A CA 1
ATOM 1842 C C . GLU A 1 232 ? 22.812 -14.135 -12.049 1.00 86.19 232 GLU A C 1
ATOM 1844 O O . GLU A 1 232 ? 22.692 -14.637 -10.924 1.00 86.19 232 GLU A O 1
ATOM 1849 N N . PRO A 1 233 ? 24.020 -13.828 -12.558 1.00 85.81 233 PRO A N 1
ATOM 1850 C CA . PRO A 1 233 ? 25.249 -13.980 -11.788 1.00 85.81 233 PRO A CA 1
ATOM 1851 C C . PRO A 1 233 ? 25.188 -13.197 -10.462 1.00 85.81 233 PRO A C 1
ATOM 1853 O O . PRO A 1 233 ? 24.767 -12.036 -10.458 1.00 85.81 233 PRO A O 1
ATOM 1856 N N . PRO A 1 234 ? 25.612 -13.792 -9.332 1.00 87.19 234 PRO A N 1
ATOM 1857 C CA . PRO A 1 234 ? 25.603 -13.100 -8.053 1.00 87.19 234 PRO A CA 1
ATOM 1858 C C . PRO A 1 234 ? 26.583 -11.923 -8.072 1.00 87.19 234 PRO A C 1
ATOM 1860 O O . PRO A 1 234 ? 27.703 -12.025 -8.570 1.00 87.19 234 PRO A O 1
ATOM 1863 N N . THR A 1 235 ? 26.160 -10.815 -7.479 1.00 90.00 235 THR A N 1
ATOM 1864 C CA . THR A 1 235 ? 26.977 -9.626 -7.220 1.00 90.00 235 THR A CA 1
ATOM 1865 C C . THR A 1 235 ? 27.055 -9.402 -5.713 1.00 90.00 235 THR A C 1
ATOM 1867 O O . THR A 1 235 ? 26.274 -9.983 -4.951 1.00 90.00 235 THR A O 1
ATOM 1870 N N . GLU A 1 236 ? 27.939 -8.514 -5.259 1.00 88.62 236 GLU A N 1
ATOM 1871 C CA . GLU A 1 236 ? 28.000 -8.133 -3.840 1.00 88.62 236 GLU A CA 1
ATOM 1872 C C . GLU A 1 236 ? 26.670 -7.557 -3.312 1.00 88.62 236 GLU A C 1
ATOM 1874 O O . GLU A 1 236 ? 26.357 -7.678 -2.128 1.00 88.62 236 GLU A O 1
ATOM 1879 N N . HIS A 1 237 ? 25.826 -7.017 -4.199 1.00 89.81 237 HIS A N 1
ATOM 1880 C CA . HIS A 1 237 ? 24.538 -6.417 -3.853 1.00 89.81 237 HIS A CA 1
ATOM 1881 C C . HIS A 1 237 ? 23.338 -7.370 -3.974 1.00 89.81 237 HIS A C 1
ATOM 1883 O O . HIS A 1 237 ? 22.229 -6.986 -3.582 1.00 89.81 237 HIS A O 1
ATOM 1889 N N . THR A 1 238 ? 23.535 -8.595 -4.481 1.00 92.25 238 THR A N 1
ATOM 1890 C CA . THR A 1 238 ? 22.472 -9.594 -4.721 1.00 92.25 238 THR A CA 1
ATOM 1891 C C . THR A 1 238 ? 22.676 -10.903 -3.952 1.00 92.25 238 THR A C 1
ATOM 1893 O O . THR A 1 238 ? 22.066 -11.917 -4.274 1.00 92.25 238 THR A O 1
ATOM 1896 N N . ALA A 1 239 ? 23.469 -10.884 -2.876 1.00 92.44 239 ALA A N 1
ATOM 1897 C CA . ALA A 1 239 ? 23.792 -12.069 -2.072 1.00 92.44 239 ALA A CA 1
ATOM 1898 C C . ALA A 1 239 ? 22.578 -12.790 -1.436 1.00 92.44 239 ALA A C 1
ATOM 1900 O O . ALA A 1 239 ? 22.698 -13.943 -1.036 1.00 92.44 239 ALA A O 1
ATOM 1901 N N . ALA A 1 240 ? 21.418 -12.130 -1.328 1.00 95.12 240 ALA A N 1
ATOM 1902 C CA . ALA A 1 240 ? 20.182 -12.720 -0.801 1.00 95.12 240 ALA A CA 1
ATOM 1903 C C . ALA A 1 240 ? 19.287 -13.374 -1.879 1.00 95.12 240 ALA A C 1
ATOM 1905 O O . ALA A 1 240 ? 18.179 -13.816 -1.560 1.00 95.12 240 ALA A O 1
ATOM 1906 N N . ALA A 1 241 ? 19.736 -13.414 -3.139 1.00 96.88 241 ALA A N 1
ATOM 1907 C CA . ALA A 1 241 ? 19.033 -14.087 -4.225 1.00 96.88 241 ALA A CA 1
ATOM 1908 C C . ALA A 1 241 ? 19.062 -15.612 -4.042 1.00 96.88 241 ALA A C 1
ATOM 1910 O O . ALA A 1 241 ? 20.099 -16.190 -3.712 1.00 96.88 241 ALA A O 1
ATOM 1911 N N . LEU A 1 242 ? 17.924 -16.265 -4.279 1.00 96.81 242 LEU A N 1
ATOM 1912 C CA . LEU A 1 242 ? 17.795 -17.720 -4.210 1.00 96.81 242 LEU A CA 1
ATOM 1913 C C . LEU A 1 242 ? 17.772 -18.344 -5.616 1.00 96.81 242 LEU A C 1
ATOM 1915 O O . LEU A 1 242 ? 17.184 -17.762 -6.531 1.00 96.81 242 LEU A O 1
ATOM 1919 N N . PRO A 1 243 ? 18.361 -19.541 -5.816 1.00 96.88 243 PRO A N 1
ATOM 1920 C CA . PRO A 1 243 ? 18.207 -20.291 -7.060 1.00 96.88 243 PRO A CA 1
ATOM 1921 C C . PRO A 1 243 ? 16.731 -20.496 -7.415 1.00 96.88 243 PRO A C 1
ATOM 1923 O O . PRO A 1 243 ? 15.912 -20.771 -6.535 1.00 96.88 243 PRO A O 1
ATOM 1926 N N . GLY A 1 244 ? 16.376 -20.350 -8.691 1.00 96.62 244 GLY A N 1
ATOM 1927 C CA . GLY A 1 244 ? 14.995 -20.501 -9.149 1.00 96.62 244 GLY A CA 1
ATOM 1928 C C . GLY A 1 244 ? 14.026 -19.406 -8.717 1.00 96.62 244 GLY A C 1
ATOM 1929 O O . GLY A 1 244 ? 12.818 -19.622 -8.781 1.00 96.62 244 GLY A O 1
ATOM 1930 N N . HIS A 1 245 ? 14.525 -18.265 -8.244 1.00 98.06 245 HIS A N 1
ATOM 1931 C CA . HIS A 1 245 ? 13.686 -17.153 -7.817 1.00 98.06 245 HIS A CA 1
ATOM 1932 C C . HIS A 1 245 ? 14.062 -15.859 -8.542 1.00 98.06 245 HIS A C 1
ATOM 1934 O O . HIS A 1 245 ? 15.234 -15.549 -8.757 1.00 98.06 245 HIS A O 1
ATOM 1940 N N . ILE A 1 246 ? 13.042 -15.073 -8.870 1.00 98.31 246 ILE A N 1
ATOM 1941 C CA . ILE A 1 246 ? 13.146 -13.673 -9.256 1.00 98.31 246 ILE A CA 1
ATOM 1942 C C . ILE A 1 246 ? 13.487 -12.886 -7.990 1.00 98.31 246 ILE A C 1
ATOM 1944 O O . ILE A 1 246 ? 12.674 -12.792 -7.065 1.00 98.31 246 ILE A O 1
ATOM 1948 N N . TYR A 1 247 ? 14.701 -12.341 -7.94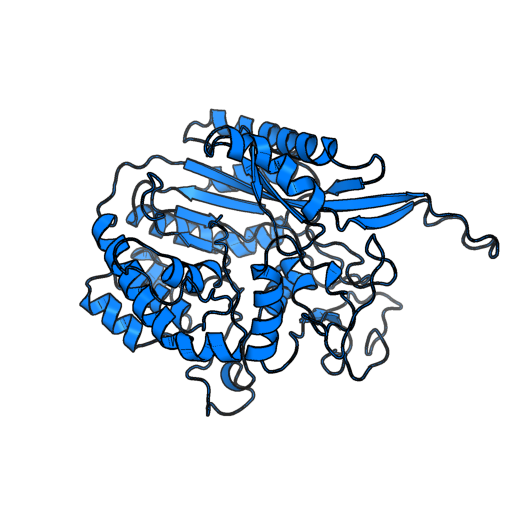8 1.00 98.50 247 TYR A N 1
ATOM 1949 C CA . TYR A 1 247 ? 15.184 -11.547 -6.825 1.00 98.50 247 TYR A CA 1
ATOM 1950 C C . TYR A 1 247 ? 14.911 -10.054 -7.031 1.00 98.50 247 TYR A C 1
ATOM 1952 O O . TYR A 1 247 ? 15.242 -9.484 -8.075 1.00 98.50 247 TYR A O 1
ATOM 1960 N N . MET A 1 248 ? 14.333 -9.429 -6.006 1.00 98.56 248 MET A N 1
ATOM 1961 C CA . MET A 1 248 ? 14.006 -8.005 -5.918 1.00 98.56 248 MET A CA 1
ATOM 1962 C C . MET A 1 248 ? 14.393 -7.486 -4.524 1.00 98.56 248 MET A C 1
ATOM 1964 O O . MET A 1 248 ? 14.203 -8.178 -3.523 1.00 98.56 248 MET A O 1
ATOM 1968 N N . ASP A 1 249 ? 14.954 -6.278 -4.436 1.00 98.00 249 ASP A N 1
ATOM 1969 C CA . ASP A 1 249 ? 15.718 -5.846 -3.252 1.00 98.00 249 ASP A CA 1
ATOM 1970 C C . ASP A 1 249 ? 15.353 -4.454 -2.709 1.00 98.00 249 ASP A C 1
ATOM 1972 O O . ASP A 1 249 ? 16.087 -3.882 -1.900 1.00 98.00 249 ASP A O 1
ATOM 1976 N N . ALA A 1 250 ? 14.228 -3.893 -3.152 1.00 98.44 250 ALA A N 1
ATOM 1977 C CA . ALA A 1 250 ? 13.833 -2.531 -2.815 1.00 98.44 250 ALA A CA 1
ATOM 1978 C C . ALA A 1 250 ? 12.319 -2.361 -2.686 1.00 98.44 250 ALA A C 1
ATOM 1980 O O . ALA A 1 250 ? 11.538 -3.056 -3.335 1.00 98.44 250 ALA A O 1
ATOM 1981 N N . MET A 1 251 ? 11.919 -1.377 -1.872 1.00 98.81 251 MET A N 1
ATOM 1982 C CA . MET A 1 251 ? 10.517 -1.065 -1.571 1.00 98.81 251 MET A CA 1
ATOM 1983 C C . MET A 1 251 ? 9.688 -0.785 -2.831 1.00 98.81 251 MET A C 1
ATOM 1985 O O . MET A 1 251 ? 8.535 -1.206 -2.910 1.00 98.81 251 MET A O 1
ATOM 1989 N N . GLY A 1 252 ? 10.292 -0.161 -3.847 1.00 98.62 252 GLY A N 1
ATOM 1990 C CA . GLY A 1 252 ? 9.628 0.141 -5.113 1.00 98.62 252 GLY A CA 1
ATOM 1991 C C . GLY A 1 252 ? 9.167 -1.068 -5.918 1.00 98.62 252 GLY A C 1
ATOM 1992 O O . GLY A 1 252 ? 8.238 -0.921 -6.695 1.00 98.62 252 GLY A O 1
ATOM 1993 N N . PHE A 1 253 ? 9.719 -2.268 -5.710 1.00 98.81 253 PHE A N 1
ATOM 1994 C CA . PHE A 1 253 ? 9.187 -3.464 -6.373 1.00 98.81 253 PHE A CA 1
ATOM 1995 C C . PHE A 1 253 ? 7.788 -3.844 -5.883 1.00 98.81 253 PHE A C 1
ATOM 1997 O O . PHE A 1 253 ? 7.013 -4.414 -6.641 1.00 98.81 253 PHE A O 1
ATOM 2004 N N . GLY A 1 254 ? 7.466 -3.528 -4.626 1.00 98.62 254 GLY A N 1
ATOM 2005 C CA . GLY A 1 254 ? 6.153 -3.784 -4.044 1.00 98.62 254 GLY A CA 1
ATOM 2006 C C . GLY A 1 254 ? 5.264 -2.552 -4.032 1.00 98.62 254 GLY A C 1
ATOM 2007 O O . GLY A 1 254 ? 4.200 -2.570 -4.626 1.00 98.62 254 GLY A O 1
ATOM 2008 N N . MET A 1 255 ? 5.708 -1.470 -3.392 1.00 98.62 255 MET A N 1
ATOM 2009 C CA . MET A 1 255 ? 4.933 -0.225 -3.292 1.00 98.62 255 MET A CA 1
ATOM 2010 C C . MET A 1 255 ? 4.872 0.557 -4.615 1.00 98.62 255 MET A C 1
ATOM 2012 O O . MET A 1 255 ? 4.110 1.502 -4.721 1.00 98.62 255 MET A O 1
ATOM 2016 N N . GLY A 1 256 ? 5.661 0.171 -5.624 1.00 98.50 256 GLY A N 1
ATOM 2017 C CA . GLY A 1 256 ? 5.496 0.627 -7.010 1.00 98.50 256 GLY A CA 1
ATOM 2018 C C . GLY A 1 256 ? 4.499 -0.207 -7.829 1.00 98.50 256 GLY A C 1
ATOM 2019 O O . GLY A 1 256 ? 4.365 0.015 -9.030 1.00 98.50 256 GLY A O 1
ATOM 2020 N N . CYS A 1 257 ? 3.846 -1.200 -7.214 1.00 98.62 257 CYS A N 1
ATOM 2021 C CA . CYS A 1 257 ? 2.692 -1.884 -7.793 1.00 98.62 257 CYS A CA 1
ATOM 2022 C C . CYS A 1 257 ? 1.409 -1.094 -7.508 1.00 98.62 257 CYS A C 1
ATOM 2024 O O . CYS A 1 257 ? 1.327 -0.416 -6.489 1.00 98.62 257 CYS A O 1
ATOM 2026 N N . CYS A 1 258 ? 0.404 -1.249 -8.370 1.00 98.75 258 CYS A N 1
ATOM 2027 C CA . CYS A 1 258 ? -0.920 -0.668 -8.187 1.00 98.75 258 CYS A CA 1
ATOM 2028 C C . CYS A 1 258 ? -1.930 -1.672 -7.619 1.00 98.75 258 CYS A C 1
ATOM 2030 O O . CYS A 1 258 ? -1.797 -2.888 -7.791 1.00 98.75 258 CYS A O 1
ATOM 2032 N N . CYS A 1 259 ? -2.990 -1.160 -7.008 1.00 98.56 259 CYS A N 1
ATOM 2033 C CA . CYS A 1 259 ? -4.127 -1.940 -6.557 1.00 98.56 259 CYS A CA 1
ATOM 2034 C C . CYS A 1 259 ? -5.468 -1.219 -6.674 1.00 98.56 259 CYS A C 1
ATOM 2036 O O . CYS A 1 259 ? -5.546 -0.040 -7.022 1.00 98.56 259 CYS A O 1
ATOM 2038 N N . LEU A 1 260 ? -6.525 -1.987 -6.415 1.00 98.75 260 LEU A N 1
ATOM 2039 C CA . LEU A 1 260 ? -7.883 -1.497 -6.256 1.00 98.75 260 LEU A CA 1
ATOM 2040 C C . LEU A 1 260 ? -8.270 -1.647 -4.783 1.00 98.75 260 LEU A C 1
ATOM 2042 O O . LEU A 1 260 ? -8.222 -2.750 -4.231 1.00 98.75 260 LEU A O 1
ATOM 2046 N N . GLN A 1 261 ? -8.651 -0.544 -4.144 1.00 98.62 261 GLN A N 1
ATOM 2047 C CA . GLN A 1 261 ? -9.079 -0.539 -2.745 1.00 98.62 261 GLN A CA 1
ATOM 2048 C C . GLN A 1 261 ? -10.507 -0.011 -2.633 1.00 98.62 261 GLN A C 1
ATOM 2050 O O . GLN A 1 261 ? -10.931 0.841 -3.412 1.00 98.62 261 GLN A O 1
ATOM 2055 N N . MET A 1 262 ? -11.258 -0.504 -1.651 1.00 98.00 262 MET A N 1
ATOM 2056 C CA . MET A 1 262 ? -12.633 -0.070 -1.406 1.00 98.00 262 MET A CA 1
ATOM 2057 C C . MET A 1 262 ? -12.811 0.247 0.068 1.00 98.00 262 MET A C 1
ATOM 2059 O O . MET A 1 262 ? -12.566 -0.603 0.922 1.00 98.00 262 MET A O 1
ATOM 2063 N N . THR A 1 263 ? -13.256 1.461 0.375 1.00 98.19 263 THR A N 1
ATOM 2064 C CA . THR A 1 263 ? -13.548 1.882 1.747 1.00 98.19 263 THR A CA 1
ATOM 2065 C C . THR A 1 263 ? -15.048 2.014 1.947 1.00 98.19 263 THR A C 1
ATOM 2067 O O . THR A 1 263 ? -15.717 2.682 1.163 1.00 98.19 263 THR A O 1
ATOM 2070 N N . PHE A 1 264 ? -15.556 1.450 3.040 1.00 97.69 264 PHE A N 1
ATOM 2071 C CA . PHE A 1 264 ? -16.959 1.472 3.443 1.00 97.69 264 PHE A CA 1
ATOM 2072 C C . PHE A 1 264 ? -17.093 2.152 4.799 1.00 97.69 264 PHE A C 1
ATOM 2074 O O . PHE A 1 264 ? -16.346 1.850 5.726 1.00 97.69 264 PHE A O 1
ATOM 2081 N N . GLN A 1 265 ? -18.043 3.069 4.926 1.00 97.00 265 GLN A N 1
ATOM 2082 C CA . GLN A 1 265 ? -18.472 3.650 6.189 1.00 97.00 265 GLN A CA 1
ATOM 2083 C C . GLN A 1 265 ? -19.668 2.871 6.719 1.00 97.00 265 GLN A C 1
ATOM 2085 O O . GLN A 1 265 ? -20.693 2.784 6.043 1.00 97.00 265 GLN A O 1
ATOM 2090 N N . ALA A 1 266 ? -19.535 2.372 7.942 1.00 96.06 266 ALA A N 1
ATOM 2091 C CA . ALA A 1 266 ? -20.606 1.712 8.666 1.00 96.06 266 ALA A CA 1
ATOM 2092 C C . ALA A 1 266 ? -21.460 2.728 9.446 1.00 96.06 266 ALA A C 1
ATOM 2094 O O . ALA A 1 266 ? -21.039 3.851 9.730 1.00 96.06 266 ALA A O 1
ATOM 2095 N N . CYS A 1 267 ? -22.655 2.305 9.837 1.00 94.94 267 CYS A N 1
ATOM 2096 C CA . CYS A 1 267 ? -23.633 3.021 10.645 1.00 94.94 267 CYS A CA 1
ATOM 2097 C C . CYS A 1 267 ? -23.170 3.241 12.092 1.00 94.94 267 CYS A C 1
ATOM 2099 O O . CYS A 1 267 ? -23.655 4.163 12.757 1.00 94.94 267 CYS A O 1
ATOM 2101 N N . SER A 1 268 ? -22.295 2.368 12.600 1.00 96.31 268 SER A N 1
ATOM 2102 C CA . SER A 1 268 ? -21.723 2.400 13.949 1.00 96.31 268 SER A CA 1
ATOM 2103 C C . SER A 1 268 ? -20.422 1.592 14.015 1.00 96.31 268 SER A C 1
ATOM 2105 O O . SER A 1 268 ? -20.071 0.868 13.082 1.00 96.31 268 SER A O 1
ATOM 2107 N N . ILE A 1 269 ? -19.721 1.671 15.147 1.00 97.44 269 ILE A N 1
ATOM 2108 C CA . ILE A 1 269 ? -18.526 0.853 15.389 1.00 97.44 269 ILE A CA 1
ATOM 2109 C C . ILE A 1 269 ? -18.833 -0.655 15.399 1.00 97.44 269 ILE A C 1
ATOM 2111 O O . ILE A 1 269 ? -18.042 -1.448 14.898 1.00 97.44 269 ILE A O 1
ATOM 2115 N N . THR A 1 270 ? -20.000 -1.055 15.912 1.00 96.25 270 THR A N 1
ATOM 2116 C CA . THR A 1 270 ? -20.414 -2.464 15.976 1.00 96.25 270 THR A CA 1
ATOM 2117 C C . THR A 1 270 ? -20.628 -3.047 14.585 1.00 96.25 270 THR A C 1
ATOM 2119 O O . THR A 1 270 ? -20.169 -4.152 14.309 1.00 96.25 270 THR A O 1
ATOM 2122 N N . GLU A 1 271 ? -21.281 -2.302 13.690 1.00 96.38 271 GLU A N 1
ATOM 2123 C CA . GLU A 1 271 ? -21.429 -2.738 12.299 1.00 96.38 271 GLU A CA 1
ATOM 2124 C C . GLU A 1 271 ? -20.078 -2.735 11.574 1.00 96.38 271 GLU A C 1
ATOM 2126 O O . GLU A 1 271 ? -19.800 -3.657 10.816 1.00 96.38 271 GLU A O 1
ATOM 2131 N N . ALA A 1 272 ? -19.188 -1.778 11.866 1.00 97.81 272 ALA A N 1
ATOM 2132 C CA . ALA A 1 272 ? -17.835 -1.793 11.313 1.00 97.81 272 ALA A CA 1
ATOM 2133 C C . ALA A 1 272 ? -17.055 -3.061 11.712 1.00 97.81 272 ALA A C 1
ATOM 2135 O O . ALA A 1 272 ? -16.338 -3.609 10.879 1.00 97.81 272 ALA A O 1
ATOM 2136 N N . TYR A 1 273 ? -17.207 -3.563 12.944 1.00 98.00 273 TYR A N 1
ATOM 2137 C CA . TYR A 1 273 ? -16.609 -4.842 13.346 1.00 98.00 273 TYR A CA 1
ATOM 2138 C C . TYR A 1 273 ? -17.168 -6.019 12.550 1.00 98.00 273 TYR A C 1
ATOM 2140 O O . TYR A 1 273 ? -16.400 -6.840 12.056 1.00 98.00 273 TYR A O 1
ATOM 2148 N N . LEU A 1 274 ? -18.495 -6.092 12.410 1.00 97.06 274 LEU A N 1
ATOM 2149 C CA . LEU A 1 274 ? -19.151 -7.156 11.649 1.00 97.06 274 LEU A CA 1
ATOM 2150 C C . LEU A 1 274 ? -18.710 -7.137 10.185 1.00 97.06 274 LEU A C 1
ATOM 2152 O O . LEU A 1 274 ? -18.327 -8.172 9.652 1.00 97.06 274 LEU A O 1
ATOM 2156 N N . LEU A 1 275 ? -18.694 -5.960 9.558 1.00 97.38 275 LEU A N 1
ATOM 2157 C CA . LEU A 1 275 ? -18.310 -5.812 8.160 1.00 97.38 275 LEU A CA 1
ATOM 2158 C C . LEU A 1 275 ? -16.826 -6.137 7.930 1.00 97.38 275 LEU A C 1
ATOM 2160 O O . LEU A 1 275 ? -16.485 -6.806 6.955 1.00 97.38 275 LEU A O 1
ATOM 2164 N N . TYR A 1 276 ? -15.937 -5.712 8.837 1.00 98.56 276 TYR A N 1
ATOM 2165 C CA . TYR A 1 276 ? -14.518 -6.080 8.800 1.00 98.56 276 TYR A CA 1
ATOM 2166 C C . TYR A 1 276 ? -14.339 -7.608 8.847 1.00 98.56 276 TYR A C 1
ATOM 2168 O O . TYR A 1 276 ? -13.596 -8.172 8.039 1.00 98.56 276 TYR A O 1
ATOM 2176 N N . ASP A 1 277 ? -15.053 -8.282 9.750 1.00 98.38 277 ASP A N 1
ATOM 2177 C CA . ASP A 1 277 ? -14.965 -9.731 9.928 1.00 98.38 277 ASP A CA 1
ATOM 2178 C C . ASP A 1 277 ? -15.585 -10.506 8.761 1.00 98.38 277 ASP A C 1
ATOM 2180 O O . ASP A 1 277 ? -15.000 -11.479 8.294 1.00 98.38 277 ASP A O 1
ATOM 2184 N N . GLN A 1 278 ? -16.738 -10.076 8.249 1.00 96.62 278 GLN A N 1
ATOM 2185 C CA . GLN A 1 278 ? -17.439 -10.756 7.154 1.00 96.62 278 GLN A CA 1
ATOM 2186 C C . GLN A 1 278 ? -16.708 -10.635 5.815 1.00 96.62 278 GLN A C 1
ATOM 2188 O O . GLN A 1 278 ? -16.702 -11.581 5.027 1.00 96.62 278 GLN A O 1
ATOM 2193 N N . LEU A 1 279 ? -16.048 -9.502 5.560 1.00 97.62 279 LEU A N 1
ATOM 2194 C CA . LEU A 1 279 ? -15.255 -9.309 4.345 1.00 97.62 279 LEU A CA 1
ATOM 2195 C C . LEU A 1 279 ? -13.865 -9.955 4.424 1.00 97.62 279 LEU A C 1
ATOM 2197 O O . LEU A 1 279 ? -13.242 -10.215 3.393 1.00 97.62 279 LEU A O 1
ATOM 2201 N N . THR A 1 280 ? -13.368 -10.250 5.625 1.00 97.62 280 THR A N 1
ATOM 2202 C CA . THR A 1 280 ? -12.039 -10.842 5.820 1.00 97.62 280 THR A CA 1
ATOM 2203 C C . THR A 1 280 ? -11.845 -12.154 5.041 1.00 97.62 280 THR A C 1
ATOM 2205 O O . THR A 1 280 ? -10.878 -12.228 4.276 1.00 97.62 280 THR A O 1
ATOM 2208 N N . PRO A 1 281 ? -12.737 -13.165 5.124 1.00 97.00 281 PRO A N 1
ATOM 2209 C CA . PRO A 1 281 ? -12.589 -14.410 4.365 1.00 97.00 281 PRO A CA 1
ATOM 2210 C C . PRO A 1 281 ? -12.575 -14.225 2.845 1.00 97.00 281 PRO A C 1
ATOM 2212 O O . PRO A 1 281 ? -12.024 -15.055 2.123 1.00 97.00 281 PRO A O 1
ATOM 2215 N N . LEU A 1 282 ? -13.150 -13.127 2.346 1.00 97.69 282 LEU A N 1
ATOM 2216 C CA . LEU A 1 282 ? -13.166 -12.807 0.921 1.00 97.69 282 LEU A CA 1
ATOM 2217 C C . LEU A 1 282 ? -11.832 -12.228 0.438 1.00 97.69 282 LEU A C 1
ATOM 2219 O O . LEU A 1 282 ? -11.546 -12.292 -0.752 1.00 97.69 282 LEU A O 1
ATOM 2223 N N . SER A 1 283 ? -10.985 -11.709 1.331 1.00 98.00 283 SER A N 1
ATOM 2224 C CA . SER A 1 283 ? -9.689 -11.112 0.978 1.00 98.00 283 SER A CA 1
ATOM 2225 C C . SER A 1 283 ? -8.807 -12.020 0.097 1.00 98.00 283 SER A C 1
ATOM 2227 O O . SER A 1 283 ? -8.463 -11.603 -1.012 1.00 98.00 283 SER A O 1
ATOM 2229 N N . PRO A 1 284 ? -8.465 -13.264 0.502 1.00 98.00 284 PRO A N 1
ATOM 2230 C CA . PRO A 1 284 ? -7.670 -14.161 -0.342 1.00 98.00 284 PRO A CA 1
ATOM 2231 C C . PRO A 1 284 ? -8.421 -14.640 -1.595 1.00 98.00 284 PRO A C 1
ATOM 2233 O O . PRO A 1 284 ? -7.788 -14.885 -2.620 1.00 98.00 284 PRO A O 1
ATOM 2236 N N . VAL A 1 285 ? -9.755 -14.745 -1.543 1.00 98.00 285 VAL A N 1
ATOM 2237 C CA . VAL A 1 285 ? -10.578 -15.140 -2.699 1.00 98.00 285 VAL A CA 1
ATOM 2238 C C . VAL A 1 285 ? -10.522 -14.068 -3.784 1.00 98.00 285 VAL A C 1
ATOM 2240 O O . VAL A 1 285 ? -10.272 -14.386 -4.942 1.00 98.00 285 VAL A O 1
ATOM 2243 N N . LEU A 1 286 ? -10.698 -12.796 -3.418 1.00 97.69 286 LEU A N 1
ATOM 2244 C CA . LEU A 1 286 ? -10.612 -11.681 -4.360 1.00 97.69 286 LEU A CA 1
ATOM 2245 C C . LEU A 1 286 ? -9.190 -11.463 -4.854 1.00 97.69 286 LEU A C 1
ATOM 2247 O O . LEU A 1 286 ? -9.020 -11.137 -6.023 1.00 97.69 286 LEU A O 1
ATOM 2251 N N . LEU A 1 287 ? -8.176 -11.661 -4.008 1.00 98.56 287 LEU A N 1
ATOM 2252 C CA . LEU A 1 287 ? -6.784 -11.618 -4.449 1.00 98.56 287 LEU A CA 1
ATOM 2253 C C . LEU A 1 287 ? -6.537 -12.626 -5.583 1.00 98.56 287 LEU A C 1
ATOM 2255 O O . LEU A 1 287 ? -5.966 -12.263 -6.604 1.00 98.56 287 LEU A O 1
ATOM 2259 N N . ALA A 1 288 ? -7.005 -13.867 -5.421 1.00 98.50 288 ALA A N 1
ATOM 2260 C CA . ALA A 1 288 ? -6.878 -14.899 -6.446 1.00 98.50 288 ALA A CA 1
ATOM 2261 C C . ALA A 1 288 ? -7.740 -14.608 -7.686 1.00 98.50 288 ALA A C 1
ATOM 2263 O O . ALA A 1 288 ? -7.271 -14.764 -8.807 1.00 98.50 288 ALA A O 1
ATOM 2264 N N . LEU A 1 289 ? -8.987 -14.168 -7.494 1.00 98.31 289 LEU A N 1
ATOM 2265 C CA . LEU A 1 289 ? -9.915 -13.884 -8.592 1.00 98.31 289 LEU A CA 1
ATOM 2266 C C . LEU A 1 289 ? -9.442 -12.712 -9.464 1.00 98.31 289 LEU A C 1
ATOM 2268 O O . LEU A 1 289 ? -9.604 -12.752 -10.678 1.00 98.31 289 LEU A O 1
ATOM 2272 N N . SER A 1 290 ? -8.854 -11.687 -8.844 1.00 98.69 290 SER A N 1
ATOM 2273 C CA . SER A 1 290 ? -8.391 -10.473 -9.527 1.00 98.69 290 SER A CA 1
ATOM 2274 C C . SER A 1 290 ? -6.953 -10.550 -10.046 1.00 98.69 290 SER A C 1
ATOM 2276 O O . SER A 1 290 ? -6.488 -9.563 -10.602 1.00 98.69 290 SER A O 1
ATOM 2278 N N . ALA A 1 291 ? -6.255 -11.678 -9.887 1.00 98.75 291 ALA A N 1
ATOM 2279 C CA . ALA A 1 291 ? -4.829 -11.832 -10.187 1.00 98.75 291 ALA A CA 1
ATOM 2280 C C . ALA A 1 291 ? -4.385 -11.172 -11.512 1.00 98.75 291 ALA A C 1
ATOM 2282 O O . ALA A 1 291 ? -4.909 -11.479 -12.584 1.00 98.75 291 ALA A O 1
ATOM 2283 N N . ALA A 1 292 ? -3.416 -10.254 -11.430 1.00 98.62 292 ALA A N 1
ATOM 2284 C CA . ALA A 1 292 ? -2.993 -9.392 -12.532 1.00 98.62 292 ALA A CA 1
ATOM 2285 C C . ALA A 1 292 ? -1.492 -9.028 -12.499 1.00 98.62 292 ALA A C 1
ATOM 2287 O O . ALA A 1 292 ? -1.070 -8.075 -13.164 1.00 98.62 292 ALA A O 1
ATOM 2288 N N . SER A 1 293 ? -0.653 -9.774 -11.769 1.00 98.31 293 SER A N 1
ATOM 2289 C CA . SER A 1 293 ? 0.804 -9.568 -11.747 1.00 98.31 293 SER A CA 1
ATOM 2290 C C . SER A 1 293 ? 1.629 -10.856 -11.937 1.00 98.31 293 SER A C 1
ATOM 2292 O O . SER A 1 293 ? 2.392 -11.236 -11.050 1.00 98.31 293 SER A O 1
ATOM 2294 N N . PRO A 1 294 ? 1.551 -11.522 -13.103 1.00 98.50 294 PRO A N 1
ATOM 2295 C CA . PRO A 1 294 ? 2.306 -12.751 -13.372 1.00 98.50 294 PRO A CA 1
ATOM 2296 C C . PRO A 1 294 ? 3.763 -12.510 -13.813 1.00 98.50 294 PRO A C 1
ATOM 2298 O O . PRO A 1 294 ? 4.502 -13.455 -14.081 1.00 98.50 294 PRO A O 1
ATOM 2301 N N . VAL A 1 295 ? 4.197 -11.250 -13.953 1.00 98.62 295 VAL A N 1
ATOM 2302 C CA . VAL A 1 295 ? 5.543 -10.894 -14.432 1.00 98.62 295 VAL A CA 1
ATOM 2303 C C . VAL A 1 295 ? 6.201 -9.919 -13.470 1.00 98.62 295 VAL A C 1
ATOM 2305 O O . VAL A 1 295 ? 5.651 -8.859 -13.172 1.00 98.62 295 VAL A O 1
ATOM 2308 N N . HIS A 1 296 ? 7.426 -10.236 -13.058 1.00 98.31 296 HIS A N 1
ATOM 2309 C CA . HIS A 1 296 ? 8.246 -9.361 -12.232 1.00 98.31 296 HIS A CA 1
ATOM 2310 C C . HIS A 1 296 ? 9.667 -9.289 -12.783 1.00 98.31 296 HIS A C 1
ATOM 2312 O O . HIS A 1 296 ? 10.274 -10.308 -13.108 1.00 98.31 296 HIS A O 1
ATOM 2318 N N . ARG A 1 297 ? 10.217 -8.073 -12.868 1.00 96.88 297 ARG A N 1
ATOM 2319 C CA . ARG A 1 297 ? 11.615 -7.822 -13.253 1.00 96.88 297 ARG A CA 1
ATOM 2320 C C . ARG A 1 297 ? 12.038 -8.545 -14.548 1.00 96.88 297 ARG A C 1
ATOM 2322 O O . ARG A 1 297 ? 13.150 -9.050 -14.666 1.00 96.88 297 ARG A O 1
ATOM 2329 N N . GLY A 1 298 ? 11.138 -8.593 -15.529 1.00 96.94 298 GLY A N 1
ATOM 2330 C CA . GLY A 1 298 ? 11.372 -9.196 -16.843 1.00 96.94 298 GLY A CA 1
ATOM 2331 C C . GLY A 1 298 ? 11.221 -10.717 -16.904 1.00 96.94 298 GLY A C 1
ATOM 2332 O O . GLY A 1 298 ? 11.463 -11.287 -17.964 1.00 96.94 298 GLY A O 1
ATOM 2333 N N . TRP A 1 299 ? 10.802 -11.363 -15.815 1.00 98.12 299 TRP A N 1
ATOM 2334 C CA . TRP A 1 299 ? 10.623 -12.809 -15.720 1.00 98.12 299 TRP A CA 1
ATOM 2335 C C . TRP A 1 299 ? 9.169 -13.168 -15.424 1.00 98.12 299 TRP A C 1
ATOM 2337 O O . TRP A 1 299 ? 8.513 -12.508 -14.614 1.00 98.12 299 TRP A O 1
ATOM 2347 N N . LEU A 1 300 ? 8.683 -14.241 -16.047 1.00 98.56 300 LEU A N 1
ATOM 2348 C CA . LEU A 1 300 ? 7.426 -14.876 -15.655 1.00 98.56 300 LEU A CA 1
ATOM 2349 C C . LEU A 1 300 ? 7.596 -15.496 -14.263 1.00 98.56 300 LEU A C 1
ATOM 2351 O O . LEU A 1 300 ? 8.562 -16.222 -14.018 1.00 98.56 300 LEU A O 1
ATOM 2355 N N . ALA A 1 301 ? 6.677 -15.187 -13.357 1.00 98.38 301 ALA A N 1
ATOM 2356 C CA . ALA A 1 301 ? 6.630 -15.740 -12.012 1.00 98.38 301 ALA A CA 1
ATOM 2357 C C . ALA A 1 301 ? 5.721 -16.976 -11.970 1.00 98.38 301 ALA A C 1
ATOM 2359 O O . ALA A 1 301 ? 4.783 -17.091 -12.749 1.00 98.38 301 ALA A O 1
ATOM 2360 N N . ASP A 1 302 ? 5.973 -17.884 -11.029 1.00 98.06 302 ASP A N 1
ATOM 2361 C CA . ASP A 1 302 ? 5.093 -19.024 -10.717 1.00 98.06 302 ASP A CA 1
ATOM 2362 C C . ASP A 1 302 ? 4.050 -18.625 -9.648 1.00 98.06 302 ASP A C 1
ATOM 2364 O O . ASP A 1 302 ? 3.828 -19.297 -8.641 1.00 98.06 302 ASP A O 1
ATOM 2368 N N . THR A 1 303 ? 3.512 -17.414 -9.796 1.00 97.00 303 THR A N 1
ATOM 2369 C CA . THR A 1 303 ? 2.466 -16.801 -8.970 1.00 97.00 303 THR A CA 1
ATOM 2370 C C . THR A 1 303 ? 1.876 -15.632 -9.744 1.00 97.00 303 THR A C 1
ATOM 2372 O O . THR A 1 303 ? 2.602 -14.923 -10.437 1.00 97.00 303 THR A O 1
ATOM 2375 N N . ASP A 1 304 ? 0.587 -15.372 -9.543 1.00 98.38 304 ASP A N 1
ATOM 2376 C CA . ASP A 1 304 ? -0.149 -14.417 -10.378 1.00 98.38 304 ASP A CA 1
ATOM 2377 C C . ASP A 1 304 ? -0.512 -13.112 -9.647 1.00 98.38 304 ASP A C 1
ATOM 2379 O O . ASP A 1 304 ? -1.171 -12.250 -10.222 1.00 98.38 304 ASP A O 1
ATOM 2383 N N . THR A 1 305 ? -0.100 -12.957 -8.380 1.00 98.50 305 THR A N 1
ATOM 2384 C CA . THR A 1 305 ? -0.533 -11.850 -7.502 1.00 98.50 305 THR A CA 1
ATOM 2385 C C . THR A 1 305 ? 0.619 -11.106 -6.827 1.00 98.50 305 THR A C 1
ATOM 2387 O O . THR A 1 305 ? 1.637 -11.704 -6.456 1.00 98.50 305 THR A O 1
ATOM 2390 N N . ARG A 1 306 ? 0.442 -9.798 -6.578 1.00 98.31 306 ARG A N 1
ATOM 2391 C CA . ARG A 1 306 ? 1.506 -8.924 -6.048 1.00 98.31 306 ARG A CA 1
ATOM 2392 C C . ARG A 1 306 ? 1.765 -9.115 -4.557 1.00 98.31 306 ARG A C 1
ATOM 2394 O O . ARG A 1 306 ? 2.769 -8.624 -4.042 1.00 98.31 306 ARG A O 1
ATOM 2401 N N . TRP A 1 307 ? 0.851 -9.770 -3.833 1.00 98.50 307 TRP A N 1
ATOM 2402 C CA . TRP A 1 307 ? 0.764 -9.705 -2.366 1.00 98.50 307 TRP A CA 1
ATOM 2403 C C . TRP A 1 307 ? 2.068 -10.098 -1.664 1.00 98.50 307 TRP A C 1
ATOM 2405 O O . TRP A 1 307 ? 2.520 -9.417 -0.744 1.00 98.50 307 TRP A O 1
ATOM 2415 N N . ARG A 1 308 ? 2.733 -11.157 -2.143 1.00 97.88 308 ARG A N 1
ATOM 2416 C CA . ARG A 1 308 ? 4.029 -11.598 -1.598 1.00 97.88 308 ARG A CA 1
ATOM 2417 C C . ARG A 1 308 ? 5.152 -10.598 -1.872 1.00 97.88 308 ARG A C 1
ATOM 2419 O O . ARG A 1 308 ? 6.021 -10.419 -1.020 1.00 97.88 308 ARG A O 1
ATOM 2426 N N . VAL A 1 309 ? 5.127 -9.940 -3.033 1.00 98.62 309 VAL A N 1
ATOM 2427 C CA . VAL A 1 309 ? 6.111 -8.915 -3.408 1.00 98.62 309 VAL A CA 1
ATOM 2428 C C . VAL A 1 309 ? 5.972 -7.709 -2.494 1.00 98.62 309 VAL A C 1
ATOM 2430 O O . VAL A 1 309 ? 6.943 -7.312 -1.852 1.00 98.62 309 VAL A O 1
ATOM 2433 N N . ILE A 1 310 ? 4.761 -7.162 -2.372 1.00 98.69 310 ILE A N 1
ATOM 2434 C CA . ILE A 1 310 ? 4.519 -5.974 -1.550 1.00 98.69 310 ILE A CA 1
ATOM 2435 C C . ILE A 1 310 ? 4.682 -6.242 -0.050 1.00 98.69 310 ILE A C 1
ATOM 2437 O O . ILE A 1 310 ? 5.261 -5.408 0.648 1.00 98.69 310 ILE A O 1
ATOM 2441 N N . SER A 1 311 ? 4.311 -7.436 0.430 1.00 98.75 311 SER A N 1
ATOM 2442 C CA . SER A 1 311 ? 4.575 -7.867 1.806 1.00 98.75 311 SER A CA 1
ATOM 2443 C C . SER A 1 311 ? 6.071 -7.822 2.132 1.00 98.75 311 SER A C 1
ATOM 2445 O O . SER A 1 311 ? 6.478 -7.239 3.145 1.00 98.75 311 SER A O 1
ATOM 2447 N N . GLY A 1 312 ? 6.908 -8.367 1.242 1.00 98.56 312 GLY A N 1
ATOM 2448 C CA . GLY A 1 312 ? 8.361 -8.369 1.404 1.00 98.56 312 GLY A CA 1
ATOM 2449 C C . GLY A 1 312 ? 9.003 -6.991 1.209 1.00 98.56 312 GLY A C 1
ATOM 2450 O O . GLY A 1 312 ? 9.997 -6.683 1.865 1.00 98.56 312 GLY A O 1
ATOM 2451 N N . ALA A 1 313 ? 8.425 -6.137 0.362 1.00 98.69 313 ALA A N 1
ATOM 2452 C CA . ALA A 1 313 ? 8.969 -4.826 0.003 1.00 98.69 313 ALA A CA 1
ATOM 2453 C C . ALA A 1 313 ? 9.013 -3.815 1.157 1.00 98.69 313 ALA A C 1
ATOM 2455 O O . ALA A 1 313 ? 9.801 -2.869 1.117 1.00 98.69 313 ALA A O 1
ATOM 2456 N N . VAL A 1 314 ? 8.200 -4.019 2.194 1.00 98.56 314 VAL A N 1
ATOM 2457 C CA . VAL A 1 314 ? 8.179 -3.182 3.406 1.00 98.56 314 VAL A CA 1
ATOM 2458 C C . VAL A 1 314 ? 8.373 -3.984 4.689 1.00 98.56 314 VAL A C 1
ATOM 2460 O O . VAL A 1 314 ? 8.085 -3.495 5.786 1.00 98.56 314 VAL A O 1
ATOM 2463 N N . ASP A 1 315 ? 8.876 -5.214 4.577 1.00 98.62 315 ASP A N 1
ATOM 2464 C CA . ASP A 1 315 ? 9.182 -6.032 5.741 1.00 98.62 315 ASP A CA 1
ATOM 2465 C C . ASP A 1 315 ? 10.389 -5.444 6.476 1.00 98.62 315 ASP A C 1
ATOM 2467 O O . ASP A 1 315 ? 11.540 -5.631 6.086 1.00 98.62 315 ASP A O 1
ATOM 2471 N N . CYS A 1 316 ? 10.137 -4.721 7.561 1.00 98.12 316 CYS A N 1
ATOM 2472 C CA . CYS A 1 316 ? 11.186 -4.110 8.364 1.00 98.12 316 CYS A CA 1
ATOM 2473 C C . CYS A 1 316 ? 11.733 -5.031 9.464 1.00 98.12 316 CYS A C 1
ATOM 2475 O O . CYS A 1 316 ? 12.536 -4.555 10.269 1.00 98.12 316 CYS A O 1
ATOM 2477 N N . ARG A 1 317 ? 11.302 -6.303 9.538 1.00 98.56 317 ARG A N 1
ATOM 2478 C CA . ARG A 1 317 ? 11.691 -7.211 10.624 1.00 98.56 317 ARG A CA 1
ATOM 2479 C C . ARG A 1 317 ? 13.191 -7.478 10.655 1.00 98.56 317 ARG A C 1
ATOM 2481 O O . ARG A 1 317 ? 13.787 -7.817 9.633 1.00 98.56 317 ARG A O 1
ATOM 2488 N N . THR A 1 318 ? 13.789 -7.381 11.835 1.00 98.25 318 THR A N 1
ATOM 2489 C CA . THR A 1 318 ? 15.185 -7.778 12.062 1.00 98.25 318 THR A CA 1
ATOM 2490 C C . THR A 1 318 ? 15.338 -9.304 12.057 1.00 98.25 318 THR A C 1
ATOM 2492 O O . THR A 1 318 ? 14.362 -10.050 12.144 1.00 98.25 318 THR A O 1
ATOM 2495 N N . ASP A 1 319 ? 16.580 -9.795 11.998 1.00 97.88 319 ASP A N 1
ATOM 2496 C CA . ASP A 1 319 ? 16.869 -11.230 12.164 1.00 97.88 319 ASP A CA 1
ATOM 2497 C C . ASP A 1 319 ? 16.373 -11.777 13.510 1.00 97.88 319 ASP A C 1
ATOM 2499 O O . ASP A 1 319 ? 15.983 -12.942 13.594 1.00 97.88 319 ASP A O 1
ATOM 2503 N N . GLU A 1 320 ? 16.366 -10.950 14.559 1.00 98.06 320 GLU A N 1
ATOM 2504 C CA . GLU A 1 320 ? 15.781 -11.325 15.842 1.00 98.06 320 GLU A CA 1
ATOM 2505 C C . GLU A 1 320 ? 14.251 -11.411 15.717 1.00 98.06 320 GLU A C 1
ATOM 2507 O O . GLU A 1 320 ? 13.647 -12.417 16.065 1.00 98.06 320 GLU A O 1
ATOM 2512 N N . GLU A 1 321 ? 13.576 -10.423 15.139 1.00 98.44 321 GLU A N 1
ATOM 2513 C CA . GLU A 1 321 ? 12.111 -10.473 15.011 1.00 98.44 321 GLU A CA 1
ATOM 2514 C C . GLU A 1 321 ? 11.636 -11.656 14.151 1.00 98.44 321 GLU A C 1
ATOM 2516 O O . GLU A 1 321 ? 10.613 -12.263 14.463 1.00 98.44 321 GLU A O 1
ATOM 2521 N N . MET A 1 322 ? 12.409 -12.043 13.129 1.00 97.00 322 MET A N 1
ATOM 2522 C CA . MET A 1 322 ? 12.150 -13.223 12.288 1.00 97.00 322 MET A CA 1
ATOM 2523 C C . MET A 1 322 ? 12.508 -14.565 12.952 1.00 97.00 322 MET A C 1
ATOM 2525 O O . MET A 1 322 ? 12.216 -15.616 12.390 1.00 97.00 322 MET A O 1
ATOM 2529 N N . GLY A 1 323 ? 13.158 -14.561 14.119 1.00 96.81 323 GLY A N 1
ATOM 2530 C CA . GLY A 1 323 ? 13.571 -15.786 14.810 1.00 96.81 323 GLY A CA 1
ATOM 2531 C C . GLY A 1 323 ? 14.865 -16.430 14.299 1.00 96.81 323 GLY A C 1
ATOM 2532 O O . GLY A 1 323 ? 15.196 -17.529 14.732 1.00 96.81 323 GLY A O 1
ATOM 2533 N N . LEU A 1 324 ? 15.618 -15.753 13.428 1.00 96.44 324 LEU A N 1
ATOM 2534 C CA . LEU A 1 324 ? 16.894 -16.236 12.878 1.00 96.44 324 LEU A CA 1
ATOM 2535 C C . LEU A 1 324 ? 18.069 -16.077 13.860 1.00 96.44 324 LEU A C 1
ATOM 2537 O O . LEU A 1 324 ? 19.076 -16.770 13.743 1.00 96.44 324 LEU A O 1
ATOM 2541 N N . LYS A 1 325 ? 17.949 -15.157 14.822 1.00 97.12 325 LYS A N 1
ATOM 2542 C CA . LYS A 1 325 ? 18.890 -14.932 15.938 1.00 97.12 325 LYS A CA 1
ATOM 2543 C C . LYS A 1 325 ? 18.129 -14.903 17.266 1.00 97.12 325 LYS A C 1
ATOM 2545 O O . LYS A 1 325 ? 16.920 -14.697 17.225 1.00 97.12 325 LYS A O 1
ATOM 2550 N N . PRO A 1 326 ? 18.743 -15.109 18.443 1.00 97.12 326 PRO A N 1
ATOM 2551 C CA . PRO A 1 326 ? 18.087 -14.880 19.742 1.00 97.12 326 PRO A CA 1
ATOM 2552 C C . PRO A 1 326 ? 17.514 -13.453 19.876 1.00 97.12 326 PRO A C 1
ATOM 2554 O O . PRO A 1 326 ? 17.986 -12.552 19.192 1.00 97.12 326 PRO A O 1
ATOM 2557 N N . LEU A 1 327 ? 16.478 -13.250 20.702 1.00 96.44 327 LEU A N 1
ATOM 2558 C CA . LEU A 1 327 ? 16.004 -11.897 21.045 1.00 96.44 327 LEU A CA 1
ATOM 2559 C C . LEU A 1 327 ? 16.961 -11.293 22.079 1.00 96.44 327 LEU A C 1
ATOM 2561 O O . LEU A 1 327 ? 17.027 -11.788 23.202 1.00 96.44 327 LEU A O 1
ATOM 2565 N N . GLU A 1 328 ? 17.675 -10.236 21.702 1.00 95.12 328 GLU A N 1
ATOM 2566 C CA . GLU A 1 328 ? 18.596 -9.503 22.582 1.00 95.12 328 GLU A CA 1
ATOM 2567 C C . GLU A 1 328 ? 18.266 -8.009 22.621 1.00 95.12 328 GLU A C 1
ATOM 2569 O O . GLU A 1 328 ? 18.321 -7.387 23.682 1.00 95.12 328 GLU A O 1
ATOM 2574 N N . ARG A 1 329 ? 17.918 -7.424 21.469 1.00 91.50 329 ARG A N 1
ATOM 2575 C CA . ARG A 1 329 ? 17.637 -5.989 21.311 1.00 91.50 329 ARG A CA 1
ATOM 2576 C C . ARG A 1 329 ? 16.175 -5.712 20.981 1.00 91.50 329 ARG A C 1
ATOM 2578 O O . ARG A 1 329 ? 15.652 -4.670 21.374 1.00 91.50 329 ARG A O 1
ATOM 2585 N N . ASN A 1 330 ? 15.523 -6.604 20.237 1.00 94.75 330 ASN A N 1
ATOM 2586 C CA . ASN A 1 330 ? 14.107 -6.479 19.894 1.00 94.75 330 ASN A CA 1
ATOM 2587 C C . ASN A 1 330 ? 13.210 -7.042 21.012 1.00 94.75 330 ASN A C 1
ATOM 2589 O O . ASN A 1 330 ? 13.582 -7.976 21.717 1.00 94.75 330 ASN A O 1
ATOM 2593 N N . ARG A 1 331 ? 11.993 -6.494 21.151 1.00 93.81 331 ARG A N 1
ATOM 2594 C CA . ARG A 1 331 ? 11.021 -6.906 22.187 1.00 93.81 331 ARG A CA 1
ATOM 2595 C C . ARG A 1 331 ? 10.241 -8.174 21.825 1.00 93.81 331 ARG A C 1
ATOM 2597 O O . ARG A 1 331 ? 9.799 -8.890 22.716 1.00 93.81 331 ARG A O 1
ATOM 2604 N N . PHE A 1 332 ? 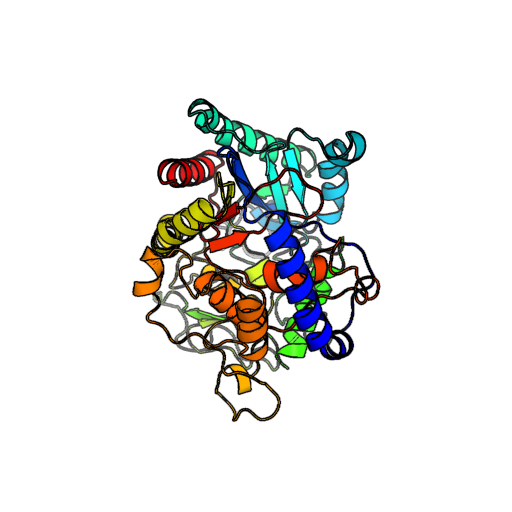10.055 -8.447 20.532 1.00 97.06 332 PHE A N 1
ATOM 2605 C CA . PHE A 1 332 ? 9.063 -9.412 20.060 1.00 97.06 332 PHE A CA 1
ATOM 2606 C C . PHE A 1 332 ? 9.602 -10.335 18.963 1.00 97.06 332 PHE A C 1
ATOM 2608 O O . PHE A 1 332 ? 10.351 -9.904 18.087 1.00 97.06 332 PHE A O 1
ATOM 2615 N N . ARG A 1 333 ? 9.142 -11.594 18.952 1.00 97.38 333 ARG A N 1
ATOM 2616 C CA . ARG A 1 333 ? 9.139 -12.428 17.739 1.00 97.38 333 ARG A CA 1
ATOM 2617 C C . ARG A 1 333 ? 7.900 -12.079 16.922 1.00 97.38 333 ARG A C 1
ATOM 2619 O O . ARG A 1 333 ? 6.797 -12.044 17.470 1.00 97.38 333 ARG A O 1
ATOM 2626 N N . ILE A 1 334 ? 8.068 -11.840 15.625 1.00 97.81 334 ILE A N 1
ATOM 2627 C CA . ILE A 1 334 ? 6.983 -11.371 14.766 1.00 97.81 334 ILE A CA 1
ATOM 2628 C C . ILE A 1 334 ? 6.869 -12.238 13.510 1.00 97.81 334 ILE A C 1
ATOM 2630 O O . ILE A 1 334 ? 7.730 -12.214 12.627 1.00 97.81 334 ILE A O 1
ATOM 2634 N N . ALA A 1 335 ? 5.766 -12.984 13.423 1.00 96.06 335 ALA A N 1
ATOM 2635 C CA . ALA A 1 335 ? 5.548 -14.004 12.398 1.00 96.06 335 ALA A CA 1
ATOM 2636 C C . ALA A 1 335 ? 5.409 -13.437 10.977 1.00 96.06 335 ALA A C 1
ATOM 2638 O O . ALA A 1 335 ? 5.910 -14.039 10.026 1.00 96.06 335 ALA A O 1
ATOM 2639 N N . LYS A 1 336 ? 4.797 -12.255 10.834 1.00 97.44 336 LYS A N 1
ATOM 2640 C CA . LYS A 1 336 ? 4.472 -11.644 9.538 1.00 97.44 336 LYS A CA 1
ATOM 2641 C C . LYS A 1 336 ? 5.098 -10.265 9.352 1.00 97.44 336 LYS A C 1
ATOM 2643 O O . LYS A 1 336 ? 5.428 -9.570 10.324 1.00 97.44 336 LYS A O 1
ATOM 2648 N N . SER A 1 337 ? 5.238 -9.855 8.093 1.00 98.38 337 SER A N 1
ATOM 2649 C CA . SER A 1 337 ? 5.562 -8.468 7.742 1.00 98.38 337 SER A CA 1
ATOM 2650 C C . SER A 1 337 ? 4.491 -7.517 8.295 1.00 98.38 337 SER A C 1
ATOM 2652 O O . SER A 1 337 ? 3.391 -7.930 8.651 1.00 98.38 337 SER A O 1
ATOM 2654 N N . ARG A 1 338 ? 4.811 -6.224 8.392 1.00 97.88 338 ARG A N 1
ATOM 2655 C CA . ARG A 1 338 ? 3.808 -5.188 8.703 1.00 97.88 338 ARG A CA 1
ATOM 2656 C C . ARG A 1 338 ? 2.819 -4.961 7.553 1.00 97.88 338 ARG A C 1
ATOM 2658 O O . ARG A 1 338 ? 1.799 -4.311 7.751 1.00 97.88 338 ARG A O 1
ATOM 2665 N N . TYR A 1 339 ? 3.157 -5.457 6.362 1.00 98.62 339 TYR A N 1
ATOM 2666 C CA . TYR A 1 339 ? 2.240 -5.602 5.243 1.00 98.62 339 TYR A CA 1
ATOM 2667 C C . TYR A 1 339 ? 1.917 -7.088 5.078 1.00 98.62 339 TYR A C 1
ATOM 2669 O O . TYR A 1 339 ? 2.777 -7.847 4.630 1.00 98.62 339 TYR A O 1
ATOM 2677 N N . ASP A 1 340 ? 0.718 -7.524 5.454 1.00 98.06 340 ASP A N 1
ATOM 2678 C CA . ASP A 1 340 ? 0.301 -8.930 5.341 1.00 98.06 340 ASP A CA 1
ATOM 2679 C C . ASP A 1 340 ? -1.218 -9.082 5.515 1.00 98.06 340 ASP A C 1
ATOM 2681 O O . ASP A 1 340 ? -1.933 -8.111 5.681 1.00 98.06 340 ASP A O 1
ATOM 2685 N N . SER A 1 341 ? -1.757 -10.293 5.459 1.00 97.88 341 SER A N 1
ATOM 2686 C CA . SER A 1 341 ? -3.133 -10.604 5.869 1.00 97.88 341 SER A CA 1
ATOM 2687 C C . SER A 1 341 ? -3.455 -10.074 7.276 1.00 97.88 341 SER A C 1
ATOM 2689 O O . SER A 1 341 ? -2.545 -9.845 8.074 1.00 97.88 341 SER A O 1
ATOM 2691 N N . ILE A 1 342 ? -4.739 -9.907 7.605 1.00 97.56 342 ILE A N 1
ATOM 2692 C CA . ILE A 1 342 ? -5.153 -9.581 8.980 1.00 97.56 342 ILE A CA 1
ATOM 2693 C C . ILE A 1 342 ? -4.677 -10.628 10.007 1.00 97.56 342 ILE A C 1
ATOM 2695 O O . ILE A 1 342 ? -4.332 -11.759 9.659 1.00 97.56 342 ILE A O 1
ATOM 2699 N N . ASP A 1 343 ? -4.683 -10.251 11.284 1.00 97.38 343 ASP A N 1
ATOM 2700 C CA . ASP A 1 343 ? -4.220 -11.094 12.398 1.00 97.38 343 ASP A CA 1
ATOM 2701 C C . ASP A 1 343 ? -5.322 -11.444 13.409 1.00 97.38 343 ASP A C 1
ATOM 2703 O O . ASP A 1 343 ? -5.145 -12.342 14.228 1.00 97.38 343 ASP A O 1
ATOM 2707 N N . SER A 1 344 ? -6.451 -10.732 13.377 1.00 97.31 344 SER A N 1
ATOM 2708 C CA . SER A 1 344 ? -7.563 -10.963 14.296 1.00 97.31 344 SER A CA 1
ATOM 2709 C C . SER A 1 344 ? -8.892 -10.419 13.772 1.00 97.31 344 SER A C 1
ATOM 2711 O O . SER A 1 344 ? -8.932 -9.388 13.098 1.00 97.31 344 SER A O 1
ATOM 2713 N N . TYR A 1 345 ? -9.966 -11.111 14.141 1.00 98.19 345 TYR A N 1
ATOM 2714 C CA . TYR A 1 345 ? -11.363 -10.702 14.041 1.00 98.19 345 TYR A CA 1
ATOM 2715 C C . TYR A 1 345 ? -11.768 -9.797 15.218 1.00 98.19 345 TYR A C 1
ATOM 2717 O O . TYR A 1 345 ? -11.249 -9.938 16.334 1.00 98.19 345 TYR A O 1
ATOM 2725 N N . LEU A 1 346 ? -12.701 -8.876 14.969 1.00 98.00 346 LEU A N 1
ATOM 2726 C CA . LEU A 1 346 ? -13.107 -7.795 15.873 1.00 98.00 346 LEU A CA 1
ATOM 2727 C C . LEU A 1 346 ? -14.498 -7.986 16.488 1.00 98.00 346 LEU A C 1
ATOM 2729 O O . LEU A 1 346 ? -14.724 -7.559 17.623 1.00 98.00 346 LEU A O 1
ATOM 2733 N N . SER A 1 347 ? -15.438 -8.588 15.763 1.00 97.25 347 SER A N 1
ATOM 2734 C CA . SER A 1 347 ? -16.812 -8.792 16.230 1.00 97.25 347 SER A CA 1
ATOM 2735 C C . SER A 1 347 ? -16.875 -9.858 17.322 1.00 97.25 347 SER A C 1
ATOM 2737 O O . SER A 1 347 ? -15.989 -10.703 17.430 1.00 97.25 347 SER A O 1
ATOM 2739 N N . ALA A 1 348 ? -17.934 -9.832 18.136 1.00 93.88 348 ALA A N 1
ATOM 2740 C CA . ALA A 1 348 ? -18.144 -10.821 19.193 1.00 93.88 348 ALA A CA 1
ATOM 2741 C C . ALA A 1 348 ? -18.187 -12.258 18.640 1.00 93.88 348 ALA A C 1
ATOM 2743 O O . ALA A 1 348 ? -17.522 -13.139 19.182 1.00 93.88 348 ALA A O 1
ATOM 2744 N N . ASP A 1 349 ? -18.896 -12.464 17.527 1.00 93.06 349 ASP A N 1
ATOM 2745 C CA . ASP A 1 349 ? -19.018 -13.771 16.871 1.00 93.06 349 ASP A CA 1
ATOM 2746 C C . ASP A 1 349 ? -17.706 -14.202 16.198 1.00 93.06 349 ASP A C 1
ATOM 2748 O O . ASP A 1 349 ? -17.379 -15.389 16.161 1.00 93.06 349 ASP A O 1
ATOM 2752 N N . GLY A 1 350 ? -16.918 -13.237 15.712 1.00 94.50 350 GLY A N 1
ATOM 2753 C CA . GLY A 1 350 ? -15.614 -13.469 15.097 1.00 94.50 350 GLY A CA 1
ATOM 2754 C C . GLY A 1 350 ? -14.544 -13.967 16.072 1.00 94.50 350 GLY A C 1
ATOM 2755 O O . GLY A 1 350 ? -13.611 -14.659 15.663 1.00 94.50 350 GLY A O 1
ATOM 2756 N N . GLN A 1 351 ? -14.674 -13.674 17.374 1.00 93.31 351 GLN A N 1
ATOM 2757 C CA . GLN A 1 351 ? -13.640 -14.005 18.366 1.00 93.31 351 GLN A CA 1
ATOM 2758 C C . GLN A 1 351 ? -13.355 -15.505 18.471 1.00 93.31 351 GLN A C 1
ATOM 2760 O O . GLN A 1 351 ? -12.218 -15.882 18.752 1.00 93.31 351 GLN A O 1
ATOM 2765 N N . ALA A 1 352 ? -14.355 -16.357 18.226 1.00 94.62 352 ALA A N 1
ATOM 2766 C CA . ALA A 1 352 ? -14.195 -17.810 18.256 1.00 94.62 352 ALA A CA 1
ATOM 2767 C C . ALA A 1 352 ? -13.238 -18.335 17.168 1.00 94.62 352 ALA A C 1
ATOM 2769 O O . ALA A 1 352 ? -12.718 -19.440 17.304 1.00 94.62 352 ALA A O 1
ATOM 2770 N N . TYR A 1 353 ? -12.990 -17.543 16.120 1.00 96.12 353 TYR A N 1
ATOM 2771 C CA . TYR A 1 353 ? -12.111 -17.882 14.999 1.00 96.12 353 TYR A CA 1
ATOM 2772 C C . TYR A 1 353 ? -10.716 -17.251 15.108 1.00 96.12 353 TYR A C 1
ATOM 2774 O O . TYR A 1 353 ? -9.912 -17.385 14.192 1.00 96.12 353 TYR A O 1
ATOM 2782 N N . ASN A 1 354 ? -10.408 -16.561 16.210 1.00 96.44 354 ASN A N 1
ATOM 2783 C CA . ASN A 1 354 ? -9.054 -16.084 16.500 1.00 96.44 354 ASN A CA 1
ATOM 2784 C C . ASN A 1 354 ? -8.198 -17.235 17.055 1.00 96.44 354 ASN A C 1
ATOM 2786 O O . ASN A 1 354 ? -7.909 -17.291 18.250 1.00 96.44 354 ASN A O 1
ATOM 2790 N N . ASP A 1 355 ? -7.823 -18.169 16.184 1.00 95.38 355 ASP A N 1
ATOM 2791 C CA . ASP A 1 355 ? -7.1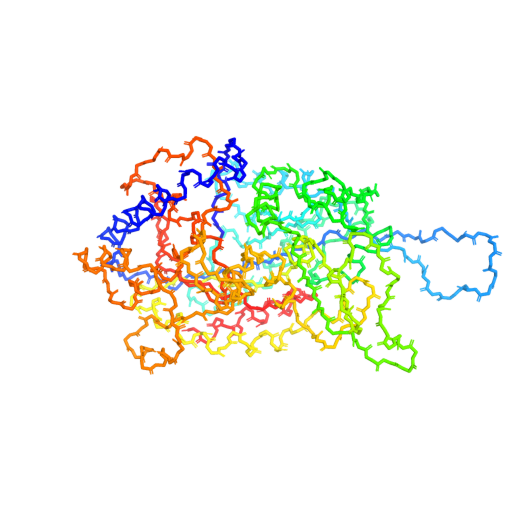45 -19.428 16.514 1.00 95.38 355 ASP A CA 1
ATOM 2792 C C . ASP A 1 355 ? -5.627 -19.419 16.250 1.00 95.38 355 ASP A C 1
ATOM 2794 O O . ASP A 1 355 ? -4.932 -20.396 16.544 1.00 95.38 355 ASP A O 1
ATOM 2798 N N . ILE A 1 356 ? -5.086 -18.302 15.758 1.00 94.00 356 ILE A N 1
ATOM 2799 C CA . ILE A 1 356 ? -3.647 -18.113 15.553 1.00 94.00 356 ILE A CA 1
ATOM 2800 C C . ILE A 1 356 ? -2.980 -17.404 16.745 1.00 94.00 356 ILE A C 1
ATOM 2802 O O . ILE A 1 356 ? -3.581 -16.522 17.366 1.00 94.00 356 ILE A O 1
ATOM 2806 N N . PRO A 1 357 ? -1.712 -17.726 17.074 1.00 94.31 357 PRO A N 1
ATOM 2807 C CA . PRO A 1 357 ? -0.962 -16.978 18.078 1.00 94.31 357 PRO A CA 1
ATOM 2808 C C . PRO A 1 357 ? -0.790 -15.507 17.680 1.00 94.31 357 PRO A C 1
ATOM 2810 O O . PRO A 1 357 ? -0.185 -15.199 16.653 1.00 94.31 357 PRO A O 1
ATOM 2813 N N . LEU A 1 358 ? -1.274 -14.599 18.529 1.00 95.69 358 LEU A N 1
ATOM 2814 C CA . LEU A 1 358 ? -1.196 -13.157 18.316 1.00 95.69 358 LEU A CA 1
ATOM 2815 C C . LEU A 1 358 ? -0.125 -12.537 19.221 1.00 95.69 358 LEU A C 1
ATOM 2817 O O . LEU A 1 358 ? -0.318 -12.430 20.431 1.00 95.69 358 LEU A O 1
ATOM 2821 N N . THR A 1 359 ? 1.002 -12.110 18.646 1.00 97.69 359 THR A N 1
ATOM 2822 C CA . THR A 1 359 ? 2.006 -11.319 19.378 1.00 97.69 359 THR A CA 1
ATOM 2823 C C . THR A 1 359 ? 1.430 -9.942 19.696 1.00 97.69 359 THR A C 1
ATOM 2825 O O . THR A 1 359 ? 1.025 -9.236 18.774 1.00 97.69 359 THR A O 1
ATOM 2828 N N . MET A 1 360 ? 1.425 -9.535 20.964 1.00 97.81 360 MET A N 1
ATOM 2829 C CA . MET A 1 360 ? 0.869 -8.253 21.408 1.00 97.81 360 MET A CA 1
ATOM 2830 C C . MET A 1 360 ? 1.815 -7.540 22.374 1.00 97.81 360 MET A C 1
ATOM 2832 O O . MET A 1 360 ? 2.604 -8.176 23.074 1.00 97.81 360 MET A O 1
ATOM 2836 N N . ASP A 1 361 ? 1.713 -6.215 22.428 1.00 98.06 361 ASP A N 1
ATOM 2837 C CA . ASP A 1 361 ? 2.305 -5.425 23.504 1.00 98.06 361 ASP A CA 1
ATOM 2838 C C . ASP A 1 361 ? 1.372 -5.451 24.731 1.00 98.06 361 ASP A C 1
ATOM 2840 O O . ASP A 1 361 ? 0.315 -4.819 24.739 1.00 98.06 361 ASP A O 1
ATOM 2844 N N . GLU A 1 362 ? 1.748 -6.222 25.756 1.00 97.94 362 GLU A N 1
ATOM 2845 C CA . GLU A 1 362 ? 0.931 -6.450 26.960 1.00 97.94 362 GLU A CA 1
ATOM 2846 C C . GLU A 1 362 ? 0.682 -5.171 27.779 1.00 97.94 362 GLU A C 1
ATOM 2848 O O . GLU A 1 362 ? -0.360 -5.040 28.424 1.00 97.94 362 GLU A O 1
ATOM 2853 N N . ASP A 1 363 ? 1.604 -4.202 27.738 1.00 97.81 363 ASP A N 1
ATOM 2854 C CA . ASP A 1 363 ? 1.423 -2.918 28.423 1.00 97.81 363 ASP A CA 1
ATOM 2855 C C . ASP A 1 363 ? 0.336 -2.087 27.737 1.00 97.81 363 ASP A C 1
ATOM 2857 O O . ASP A 1 363 ? -0.542 -1.531 28.402 1.00 97.81 363 ASP A O 1
ATOM 2861 N N . ILE A 1 364 ? 0.347 -2.068 26.402 1.00 98.44 364 ILE A N 1
ATOM 2862 C CA . ILE A 1 364 ? -0.679 -1.403 25.591 1.00 98.44 364 ILE A CA 1
ATOM 2863 C C . ILE A 1 364 ? -2.028 -2.108 25.731 1.00 98.44 364 ILE A C 1
ATOM 2865 O O . ILE A 1 364 ? -3.051 -1.438 25.885 1.00 98.44 364 ILE A O 1
ATOM 2869 N N . LEU A 1 365 ? -2.045 -3.445 25.720 1.00 98.56 365 LEU A N 1
ATOM 2870 C CA . LEU A 1 365 ? -3.265 -4.223 25.935 1.00 98.56 365 LEU A CA 1
ATOM 2871 C C . LEU A 1 365 ? -3.911 -3.855 27.273 1.00 98.56 365 LEU A C 1
ATOM 2873 O O . LEU A 1 365 ? -5.094 -3.516 27.315 1.00 98.56 365 LEU A O 1
ATOM 2877 N N . ARG A 1 366 ? -3.125 -3.861 28.354 1.00 98.50 366 ARG A N 1
ATOM 2878 C CA . ARG A 1 366 ? -3.585 -3.461 29.687 1.00 98.50 366 ARG A CA 1
ATOM 2879 C C . ARG A 1 366 ? -4.111 -2.027 29.698 1.00 98.50 366 ARG A C 1
ATOM 2881 O O . ARG A 1 366 ? -5.207 -1.809 30.203 1.00 98.50 366 ARG A O 1
ATOM 2888 N N . GLN A 1 367 ? -3.388 -1.077 29.103 1.00 98.19 367 GLN A N 1
ATOM 2889 C CA . GLN A 1 367 ? -3.812 0.325 29.042 1.00 98.19 367 GLN A CA 1
ATOM 2890 C C . GLN A 1 367 ? -5.173 0.492 28.346 1.00 98.19 367 GLN A C 1
ATOM 2892 O O . GLN A 1 367 ? -6.025 1.237 28.826 1.00 98.19 367 GLN A O 1
ATOM 2897 N N . LEU A 1 368 ? -5.391 -0.205 27.227 1.00 98.62 368 LEU A N 1
ATOM 2898 C CA . LEU A 1 368 ? -6.656 -0.174 26.485 1.00 98.62 368 LEU A CA 1
ATOM 2899 C C . LEU A 1 368 ? -7.803 -0.809 27.287 1.00 98.62 368 LEU A C 1
ATOM 2901 O O . LEU A 1 368 ? -8.890 -0.233 27.362 1.00 98.62 368 LEU A O 1
ATOM 2905 N N . MET A 1 369 ? -7.552 -1.954 27.929 1.00 98.38 369 MET A N 1
ATOM 2906 C CA . MET A 1 369 ? -8.551 -2.653 28.744 1.00 98.38 369 MET A CA 1
ATOM 2907 C C . MET A 1 369 ? -8.936 -1.867 30.005 1.00 98.38 369 MET A C 1
ATOM 2909 O O . MET A 1 369 ? -10.121 -1.752 30.310 1.00 98.38 369 MET A O 1
ATOM 2913 N N . GLU A 1 370 ? -7.968 -1.287 30.720 1.00 98.31 370 GLU A N 1
ATOM 2914 C CA . GLU A 1 370 ? -8.216 -0.416 31.882 1.00 98.31 370 GLU A CA 1
ATOM 2915 C C . GLU A 1 370 ? -8.977 0.853 31.487 1.00 98.31 370 GLU A C 1
ATOM 2917 O O . GLU A 1 370 ? -9.829 1.333 32.234 1.00 98.31 370 GLU A O 1
ATOM 2922 N N . ALA A 1 371 ? -8.719 1.362 30.281 1.00 98.00 371 ALA A N 1
ATOM 2923 C CA . ALA A 1 371 ? -9.479 2.452 29.699 1.00 98.00 371 ALA A CA 1
ATOM 2924 C C . ALA A 1 371 ? -10.863 2.024 29.189 1.00 98.00 371 ALA A C 1
ATOM 2926 O O . ALA A 1 371 ? -11.555 2.869 28.643 1.00 98.00 371 ALA A O 1
ATOM 2927 N N . GLY A 1 372 ? -11.302 0.769 29.333 1.00 97.88 372 GLY A N 1
ATOM 2928 C CA . GLY A 1 372 ? -12.642 0.320 28.935 1.00 97.88 372 GLY A CA 1
ATOM 2929 C C . GLY A 1 372 ? -12.864 0.197 27.422 1.00 97.88 372 GLY A C 1
ATOM 2930 O O . GLY A 1 372 ? -14.005 0.262 26.961 1.00 97.88 372 GLY A O 1
ATOM 2931 N N . VAL A 1 373 ? -11.796 0.047 26.633 1.00 98.06 373 VAL A N 1
ATOM 2932 C CA . VAL A 1 373 ? -11.903 -0.327 25.216 1.00 98.06 373 VAL A CA 1
ATOM 2933 C C . VAL A 1 373 ? -12.293 -1.805 25.120 1.00 98.06 373 VAL A C 1
ATOM 2935 O O . VAL A 1 373 ? -11.801 -2.634 25.885 1.00 98.06 373 VAL A O 1
ATOM 2938 N N . GLU A 1 374 ? -13.175 -2.150 24.177 1.00 95.38 374 GLU A N 1
ATOM 2939 C CA . GLU A 1 374 ? -13.644 -3.530 23.980 1.00 95.38 374 GLU A CA 1
ATOM 2940 C C . GLU A 1 374 ? -12.474 -4.534 23.865 1.00 95.38 374 GLU A C 1
ATOM 2942 O O . GLU A 1 374 ? -11.463 -4.218 23.221 1.00 95.38 374 GLU A O 1
ATOM 2947 N N . PRO A 1 375 ? -12.569 -5.749 24.447 1.00 95.62 375 PRO A N 1
ATOM 2948 C CA . PRO A 1 375 ? -11.446 -6.686 24.493 1.00 95.62 375 PRO A CA 1
ATOM 2949 C C . PRO A 1 375 ? -10.877 -7.076 23.121 1.00 95.62 375 PRO A C 1
ATOM 2951 O O . PRO A 1 375 ? -9.658 -7.132 22.966 1.00 95.62 375 PRO A O 1
ATOM 2954 N N . SER A 1 376 ? -11.721 -7.325 22.114 1.00 96.00 376 SER A N 1
ATOM 2955 C CA . SER A 1 376 ? -11.265 -7.702 20.764 1.00 96.00 376 SER A CA 1
ATOM 2956 C C . SER A 1 376 ? -10.484 -6.577 20.089 1.00 96.00 376 SER A C 1
ATOM 2958 O O . SER A 1 376 ? -9.382 -6.800 19.584 1.00 96.00 376 SER A O 1
ATOM 2960 N N . LEU A 1 377 ? -11.009 -5.352 20.152 1.00 97.88 377 LEU A N 1
ATOM 2961 C CA . LEU A 1 377 ? -10.341 -4.162 19.637 1.00 97.88 377 LEU A CA 1
ATOM 2962 C C . LEU A 1 377 ? -9.038 -3.876 20.395 1.00 97.88 377 LEU A C 1
ATOM 2964 O O . LEU A 1 377 ? -8.033 -3.535 19.775 1.00 97.88 377 LEU A O 1
ATOM 2968 N N . SER A 1 378 ? -9.024 -4.069 21.716 1.00 98.25 378 SER A N 1
ATOM 2969 C CA . SER A 1 378 ? -7.824 -3.885 22.538 1.00 98.25 378 SER A CA 1
ATOM 2970 C C . SER A 1 378 ? -6.693 -4.819 22.104 1.00 98.25 378 SER A C 1
ATOM 2972 O O . SER A 1 378 ? -5.559 -4.378 21.929 1.00 98.25 378 SER A O 1
ATOM 2974 N N . ARG A 1 379 ? -7.008 -6.096 21.849 1.00 98.12 379 ARG A N 1
ATOM 2975 C CA . ARG A 1 379 ? -6.046 -7.093 21.345 1.00 98.12 379 ARG A CA 1
ATOM 2976 C C . ARG A 1 379 ? -5.566 -6.770 19.936 1.00 98.12 379 ARG A C 1
ATOM 2978 O O . ARG A 1 379 ? -4.372 -6.854 19.663 1.00 98.12 379 ARG A O 1
ATOM 2985 N N . HIS A 1 380 ? -6.480 -6.357 19.058 1.00 98.31 380 HIS A N 1
ATOM 2986 C CA . HIS A 1 380 ? -6.140 -5.919 17.706 1.00 98.31 380 HIS A CA 1
ATOM 2987 C C . HIS A 1 380 ? -5.145 -4.748 17.725 1.00 98.31 380 HIS A C 1
ATOM 2989 O O . HIS A 1 380 ? -4.085 -4.829 17.110 1.00 98.31 380 HIS A O 1
ATOM 2995 N N . LEU A 1 381 ? -5.424 -3.691 18.491 1.00 98.56 381 LEU A N 1
ATOM 2996 C CA . LEU A 1 381 ? -4.535 -2.532 18.592 1.00 98.56 381 LEU A CA 1
ATOM 2997 C C . LEU A 1 381 ? -3.205 -2.867 19.276 1.00 98.56 381 LEU A C 1
ATOM 2999 O O . LEU A 1 381 ? -2.156 -2.441 18.797 1.00 98.56 381 LEU A O 1
ATOM 3003 N N . ALA A 1 382 ? -3.219 -3.677 20.338 1.00 98.56 382 ALA A N 1
ATOM 3004 C CA . ALA A 1 382 ? -1.998 -4.137 20.997 1.00 98.56 382 ALA A CA 1
ATOM 3005 C C . ALA A 1 382 ? -1.090 -4.946 20.056 1.00 98.56 382 ALA A C 1
ATOM 3007 O O . ALA A 1 382 ? 0.133 -4.882 20.183 1.00 98.56 382 ALA A O 1
ATOM 3008 N N . HIS A 1 383 ? -1.666 -5.665 19.087 1.00 98.50 383 HIS A N 1
ATOM 3009 C CA . HIS A 1 383 ? -0.911 -6.308 18.016 1.00 98.50 383 HIS A CA 1
ATOM 3010 C C . HIS A 1 383 ? -0.329 -5.295 17.020 1.00 98.50 383 HIS A C 1
ATOM 3012 O O . HIS A 1 383 ? 0.862 -5.346 16.724 1.00 98.50 383 HIS A O 1
ATOM 3018 N N . LEU A 1 384 ? -1.120 -4.339 16.517 1.00 98.44 384 LEU A N 1
ATOM 3019 C CA . LEU A 1 384 ? -0.617 -3.338 15.562 1.00 98.44 384 LEU A CA 1
ATOM 3020 C C . LEU A 1 384 ? 0.541 -2.506 16.140 1.00 98.44 384 LEU A C 1
ATOM 3022 O O . LEU A 1 384 ? 1.480 -2.147 15.421 1.00 98.44 384 LEU A O 1
ATOM 3026 N N . PHE A 1 385 ? 0.493 -2.238 17.446 1.00 98.44 385 PHE A N 1
ATOM 3027 C CA . PHE A 1 385 ? 1.476 -1.441 18.173 1.00 98.44 385 PHE A CA 1
ATOM 3028 C C . PHE A 1 385 ? 2.724 -2.217 18.622 1.00 98.44 385 PHE A C 1
ATOM 3030 O O . PHE A 1 385 ? 3.613 -1.624 19.229 1.00 98.44 385 PHE A O 1
ATOM 3037 N N . ILE A 1 386 ? 2.891 -3.488 18.230 1.00 98.19 386 ILE A N 1
ATOM 3038 C CA . ILE A 1 386 ? 4.206 -4.154 18.333 1.00 98.19 386 ILE A CA 1
ATOM 3039 C C . ILE A 1 386 ? 5.229 -3.561 17.349 1.00 98.19 386 ILE A C 1
ATOM 3041 O O . ILE A 1 386 ? 6.423 -3.849 17.438 1.00 98.19 386 ILE A O 1
ATOM 3045 N N . ARG A 1 387 ? 4.763 -2.782 16.362 1.00 98.12 387 ARG A N 1
ATOM 3046 C CA . ARG A 1 387 ? 5.595 -2.164 15.326 1.00 98.12 387 ARG A CA 1
ATOM 3047 C C . ARG A 1 387 ? 6.153 -0.823 15.791 1.00 98.12 387 ARG A C 1
ATOM 3049 O O . ARG A 1 387 ? 5.492 -0.052 16.482 1.00 98.12 387 ARG A O 1
ATOM 3056 N N . ASP A 1 388 ? 7.360 -0.510 15.331 1.00 97.81 388 ASP A N 1
ATOM 3057 C CA . ASP A 1 388 ? 7.914 0.836 15.471 1.00 97.81 388 ASP A CA 1
ATOM 3058 C C . ASP A 1 388 ? 7.364 1.777 14.382 1.00 97.81 388 ASP A C 1
ATOM 3060 O O . ASP A 1 388 ? 7.104 1.333 13.244 1.00 97.81 388 ASP A O 1
ATOM 3064 N N . PRO A 1 389 ? 7.244 3.085 14.686 1.00 97.25 389 PRO A N 1
ATOM 3065 C CA . PRO A 1 389 ? 7.037 4.097 13.662 1.00 97.25 389 PRO A CA 1
ATOM 3066 C C . PRO A 1 389 ? 8.236 4.115 12.708 1.00 97.25 389 PRO A C 1
ATOM 3068 O O . PRO A 1 389 ? 9.389 4.026 13.122 1.00 97.25 389 PRO A O 1
ATOM 3071 N N . VAL A 1 390 ? 7.968 4.222 11.408 1.00 96.44 390 VAL A N 1
ATOM 3072 C CA . VAL A 1 390 ? 9.011 4.220 10.357 1.00 96.44 390 VAL A CA 1
ATOM 3073 C C . VAL A 1 390 ? 9.077 5.526 9.573 1.00 96.44 390 VAL A C 1
ATOM 3075 O O . VAL A 1 390 ? 9.989 5.719 8.775 1.00 96.44 390 VAL A O 1
ATOM 3078 N N . SER A 1 391 ? 8.158 6.455 9.827 1.00 93.94 391 SER A N 1
ATOM 3079 C CA . SER A 1 391 ? 8.179 7.802 9.260 1.00 93.94 391 SER A CA 1
ATOM 3080 C C . SER A 1 391 ? 7.621 8.775 10.285 1.00 93.94 391 SER A C 1
ATOM 3082 O O . SER A 1 391 ? 6.421 8.771 10.536 1.00 93.94 391 SER A O 1
ATOM 3084 N N . LEU A 1 392 ? 8.478 9.606 10.872 1.00 95.31 392 LEU A N 1
ATOM 3085 C CA . LEU A 1 392 ? 8.103 10.624 11.851 1.00 95.31 392 LEU A CA 1
ATOM 3086 C C . LEU A 1 392 ? 8.682 11.974 11.421 1.00 95.31 392 LEU A C 1
ATOM 3088 O O . LEU A 1 392 ? 9.822 12.032 10.954 1.00 95.31 392 LEU A O 1
ATOM 3092 N N . PHE A 1 393 ? 7.897 13.038 11.577 1.00 95.12 393 PHE A N 1
ATOM 3093 C CA . PHE A 1 393 ? 8.340 14.412 11.348 1.00 95.12 393 PHE A CA 1
ATOM 3094 C C . PHE A 1 393 ? 8.671 15.088 12.673 1.00 95.12 393 PHE A C 1
ATOM 3096 O O . PHE A 1 393 ? 7.983 14.865 13.672 1.00 95.12 393 PHE A O 1
ATOM 3103 N N . SER A 1 394 ? 9.724 15.904 12.683 1.00 95.75 394 SER A N 1
ATOM 3104 C CA . SER A 1 394 ? 10.227 16.561 13.897 1.00 95.75 394 SER A CA 1
ATOM 3105 C C . SER A 1 394 ? 9.169 17.443 14.580 1.00 95.75 394 SER A C 1
ATOM 3107 O O . SER A 1 394 ? 9.029 17.449 15.800 1.00 95.75 394 SER A O 1
ATOM 3109 N N . GLU A 1 395 ? 8.342 18.094 13.770 1.00 95.25 395 GLU A N 1
ATOM 3110 C CA . GLU A 1 395 ? 7.255 18.995 14.135 1.00 95.25 395 GLU A CA 1
ATOM 3111 C C . GLU A 1 395 ? 6.072 18.240 14.754 1.00 95.25 395 GLU A C 1
ATOM 3113 O O . GLU A 1 395 ? 5.248 18.824 15.450 1.00 95.25 395 GLU A O 1
ATOM 3118 N N . LYS A 1 396 ? 6.003 16.926 14.523 1.00 93.50 396 LYS A N 1
ATOM 3119 C CA . LYS A 1 396 ? 4.936 16.036 14.979 1.00 93.50 396 LYS A CA 1
ATOM 3120 C C . LYS A 1 396 ? 5.366 15.159 16.156 1.00 93.50 396 LYS A C 1
ATOM 3122 O O . LYS A 1 396 ? 4.658 14.223 16.500 1.00 93.50 396 LYS A O 1
ATOM 3127 N N . ILE A 1 397 ? 6.492 15.427 16.818 1.00 95.38 397 ILE A N 1
ATOM 3128 C CA . ILE A 1 397 ? 6.887 14.660 18.016 1.00 95.38 397 ILE A CA 1
ATOM 3129 C C . ILE A 1 397 ? 5.942 14.965 19.188 1.00 95.38 397 ILE A C 1
ATOM 3131 O O . ILE A 1 397 ? 5.430 14.050 19.839 1.00 95.38 397 ILE A O 1
ATOM 3135 N N . HIS A 1 398 ? 5.685 16.244 19.451 1.00 95.44 398 HIS A N 1
ATOM 3136 C CA . HIS A 1 398 ? 4.832 16.691 20.549 1.00 95.44 398 HIS A CA 1
ATOM 3137 C C . HIS A 1 398 ? 3.495 17.171 19.991 1.00 95.44 398 HIS A C 1
ATOM 3139 O O . HIS A 1 398 ? 3.454 18.129 19.229 1.00 95.44 398 HIS A O 1
ATOM 3145 N N . GLN A 1 399 ? 2.425 16.474 20.359 1.00 92.38 399 GLN A N 1
ATOM 3146 C CA . GLN A 1 399 ? 1.071 16.677 19.851 1.00 92.38 399 GLN A CA 1
ATOM 3147 C C . GLN A 1 399 ? 0.071 16.652 21.002 1.00 92.38 399 GLN A C 1
ATOM 3149 O O . GLN A 1 399 ? 0.376 16.150 22.089 1.00 92.38 399 GLN A O 1
ATOM 3154 N N . SER A 1 400 ? -1.133 17.156 20.748 1.00 94.19 400 SER A N 1
ATOM 3155 C CA . SER A 1 400 ? -2.248 17.031 21.685 1.00 94.19 400 SER A CA 1
ATOM 3156 C C . SER A 1 400 ? -2.901 15.654 21.570 1.00 94.19 400 SER A C 1
ATOM 3158 O O . SER A 1 400 ? -3.472 15.312 20.534 1.00 94.19 400 SER A O 1
ATOM 3160 N N . ASP A 1 401 ? -2.888 14.881 22.660 1.00 95.31 401 ASP A N 1
ATOM 3161 C CA . ASP A 1 401 ? -3.520 13.556 22.702 1.00 95.31 401 ASP A CA 1
ATOM 3162 C C . ASP A 1 401 ? -5.057 13.616 22.565 1.00 95.31 401 ASP A C 1
ATOM 3164 O O . ASP A 1 401 ? -5.698 12.593 22.347 1.00 95.31 401 ASP A O 1
ATOM 3168 N N . THR A 1 402 ? -5.681 14.790 22.705 1.00 93.69 402 THR A N 1
ATOM 3169 C CA . THR A 1 402 ? -7.146 14.938 22.623 1.00 93.69 402 THR A CA 1
ATOM 3170 C C . THR A 1 402 ? -7.633 15.546 21.311 1.00 93.69 402 THR A C 1
ATOM 3172 O O . THR A 1 402 ? -8.806 15.401 20.956 1.00 93.69 402 THR A O 1
ATOM 3175 N N . GLU A 1 403 ? -6.759 16.233 20.580 1.00 92.06 403 GLU A N 1
ATOM 3176 C CA . GLU A 1 403 ? -7.125 16.987 19.373 1.00 92.06 403 GLU A CA 1
ATOM 3177 C C . GLU A 1 403 ? -6.541 16.374 18.098 1.00 92.06 403 GLU A C 1
ATOM 3179 O O . GLU A 1 403 ? -7.188 16.411 17.048 1.00 92.06 403 GLU A O 1
ATOM 3184 N N . GLU A 1 404 ? -5.366 15.754 18.197 1.00 92.81 404 GLU A N 1
ATOM 3185 C CA . GLU A 1 404 ? -4.646 15.159 17.075 1.00 92.81 404 GLU A CA 1
ATOM 3186 C C . GLU A 1 404 ? -4.709 13.627 17.108 1.00 92.81 404 GLU A C 1
ATOM 3188 O O . GLU A 1 404 ? -5.110 13.007 18.094 1.00 92.81 404 GLU A O 1
ATOM 3193 N N . SER A 1 405 ? -4.348 13.007 15.986 1.00 94.12 405 SER A N 1
ATOM 3194 C CA . SER A 1 405 ? -4.314 11.545 15.846 1.00 94.12 405 SER A CA 1
ATOM 3195 C C . SER A 1 405 ? -3.088 11.046 15.080 1.00 94.12 405 SER A C 1
ATOM 3197 O O . SER A 1 405 ? -3.012 9.862 14.759 1.00 94.12 405 SER A O 1
ATOM 3199 N N . ASP A 1 406 ? -2.109 11.911 14.781 1.00 93.38 406 ASP A N 1
ATOM 3200 C CA . ASP A 1 406 ? -1.002 11.543 13.901 1.00 93.38 406 ASP A CA 1
ATOM 3201 C C . ASP A 1 406 ? -0.095 10.461 14.512 1.00 93.38 406 ASP A C 1
ATOM 3203 O O . ASP A 1 406 ? 0.485 9.688 13.754 1.00 93.38 406 ASP A O 1
ATOM 3207 N N . HIS A 1 407 ? 0.037 10.355 15.845 1.00 96.75 407 HIS A N 1
ATOM 3208 C CA . HIS A 1 407 ? 0.811 9.268 16.474 1.00 96.75 407 HIS A CA 1
ATOM 3209 C C . HIS A 1 407 ? 0.105 7.923 16.331 1.00 96.75 407 HIS A C 1
ATOM 3211 O O . HIS A 1 407 ? 0.751 6.924 16.008 1.00 96.75 407 HIS A O 1
ATOM 3217 N N . PHE A 1 408 ? -1.220 7.899 16.504 1.00 97.38 408 PHE A N 1
ATOM 3218 C CA . PHE A 1 408 ? -2.024 6.714 16.213 1.00 97.38 408 PHE A CA 1
ATOM 3219 C C . PHE A 1 408 ? -1.924 6.333 14.731 1.00 97.38 408 PHE A C 1
ATOM 3221 O O . PHE A 1 408 ? -1.573 5.199 14.396 1.00 97.38 408 PHE A O 1
ATOM 3228 N N . GLU A 1 409 ? -2.151 7.300 13.838 1.00 95.44 409 GLU A N 1
ATOM 3229 C CA . GLU A 1 409 ? -2.073 7.105 12.390 1.00 95.44 409 GLU A CA 1
ATOM 3230 C C . GLU A 1 409 ? -0.664 6.732 11.920 1.00 95.44 409 GLU A C 1
ATOM 3232 O O . GLU A 1 409 ? -0.522 6.036 10.915 1.00 95.44 409 GLU A O 1
ATOM 3237 N N . ASN A 1 410 ? 0.395 7.100 12.647 1.00 95.19 410 ASN A N 1
ATOM 3238 C CA . ASN A 1 410 ? 1.760 6.676 12.332 1.00 95.19 410 ASN A CA 1
ATOM 3239 C C . ASN A 1 410 ? 1.870 5.149 12.300 1.00 95.19 410 ASN A C 1
ATOM 3241 O O . ASN A 1 410 ? 2.382 4.578 11.335 1.00 95.19 410 ASN A O 1
ATOM 3245 N N . ILE A 1 411 ? 1.334 4.491 13.329 1.00 97.69 411 ILE A N 1
ATOM 3246 C CA . ILE A 1 411 ? 1.332 3.034 13.454 1.00 97.69 411 ILE A CA 1
ATOM 3247 C C . ILE A 1 411 ? 0.228 2.423 12.590 1.00 97.69 411 ILE A C 1
ATOM 3249 O O . ILE A 1 411 ? 0.489 1.480 11.843 1.00 97.69 411 ILE A O 1
ATOM 3253 N N . GLN A 1 412 ? -0.982 2.980 12.629 1.00 96.44 412 GLN A N 1
ATOM 3254 C CA . GLN A 1 412 ? -2.134 2.444 11.908 1.00 96.44 412 GLN A CA 1
ATOM 3255 C C . GLN A 1 412 ? -1.944 2.476 10.385 1.00 96.44 412 GLN A C 1
ATOM 3257 O O . GLN A 1 412 ? -2.118 1.465 9.703 1.00 96.44 412 GLN A O 1
ATOM 3262 N N . SER A 1 413 ? -1.525 3.617 9.829 1.00 94.69 413 SER A N 1
ATOM 3263 C CA . SER A 1 413 ? -1.345 3.776 8.379 1.00 94.69 413 SER A CA 1
ATOM 3264 C C . SER A 1 413 ? -0.192 2.944 7.816 1.00 94.69 413 SER A C 1
ATOM 3266 O O . SER A 1 413 ? -0.151 2.709 6.609 1.00 94.69 413 SER A O 1
ATOM 3268 N N . THR A 1 414 ? 0.722 2.483 8.676 1.00 96.56 414 THR A N 1
ATOM 3269 C CA . THR A 1 414 ? 1.881 1.664 8.302 1.00 96.56 414 THR A CA 1
ATOM 3270 C C . THR A 1 414 ? 1.764 0.211 8.759 1.00 96.56 414 THR A C 1
ATOM 3272 O O . THR A 1 414 ? 2.711 -0.555 8.610 1.00 96.56 414 THR A O 1
ATOM 3275 N N . ASN A 1 415 ? 0.612 -0.208 9.279 1.00 97.88 415 ASN A N 1
ATOM 3276 C CA . ASN A 1 415 ? 0.205 -1.606 9.243 1.00 97.88 415 ASN A CA 1
ATOM 3277 C C . ASN A 1 415 ? -0.733 -1.762 8.036 1.00 97.88 415 ASN A C 1
ATOM 3279 O O . ASN A 1 415 ? -1.836 -1.207 7.981 1.00 97.88 415 ASN A O 1
ATOM 3283 N N . TRP A 1 416 ? -0.241 -2.429 6.998 1.00 98.31 416 TRP A N 1
ATOM 3284 C CA . TRP A 1 416 ? -0.934 -2.564 5.720 1.00 98.31 416 TRP A CA 1
ATOM 3285 C C . TRP A 1 416 ? -1.522 -3.962 5.616 1.00 98.31 416 TRP A C 1
ATOM 3287 O O . TRP A 1 416 ? -0.879 -4.881 5.118 1.00 98.31 416 TRP A O 1
ATOM 3297 N N . GLN A 1 417 ? -2.740 -4.117 6.125 1.00 98.19 417 GLN A N 1
ATOM 3298 C CA . GLN A 1 417 ? -3.401 -5.413 6.149 1.00 98.19 417 GLN A CA 1
ATOM 3299 C C . GLN A 1 417 ? -4.332 -5.651 4.950 1.00 98.19 417 GLN A C 1
ATOM 3301 O O . GLN A 1 417 ? -4.593 -4.727 4.175 1.00 98.19 417 GLN A O 1
ATOM 3306 N N . SER A 1 418 ? -4.817 -6.886 4.782 1.00 98.25 418 SER A N 1
ATOM 3307 C CA . SER A 1 418 ? -5.831 -7.243 3.770 1.00 98.25 418 SER A CA 1
ATOM 3308 C C . SER A 1 418 ? -7.163 -6.520 3.977 1.00 98.25 418 SER A C 1
ATOM 3310 O O . SER A 1 418 ? -7.787 -6.070 3.016 1.00 98.25 418 SER A O 1
ATOM 3312 N N . MET A 1 419 ? -7.540 -6.343 5.243 1.00 98.44 419 MET A N 1
ATOM 3313 C CA . MET A 1 419 ? -8.588 -5.434 5.689 1.00 98.44 419 MET A CA 1
ATOM 3314 C C . MET A 1 419 ? -7.976 -4.397 6.620 1.00 98.44 419 MET A C 1
ATOM 3316 O O . MET A 1 419 ? -7.023 -4.687 7.341 1.00 98.44 419 MET A O 1
ATOM 3320 N N . ARG A 1 420 ? -8.544 -3.195 6.660 1.00 98.44 420 ARG A N 1
ATOM 3321 C CA . ARG A 1 420 ? -8.183 -2.184 7.656 1.00 98.44 420 ARG A CA 1
ATOM 3322 C C . ARG A 1 420 ? -9.426 -1.653 8.345 1.00 98.44 420 ARG A C 1
ATOM 3324 O O . ARG A 1 420 ? -10.304 -1.096 7.693 1.00 98.44 420 ARG A O 1
ATOM 3331 N N . PHE A 1 421 ? -9.467 -1.765 9.667 1.00 98.25 421 PHE A N 1
ATOM 3332 C CA . PHE A 1 421 ? -10.445 -1.070 10.496 1.00 98.25 421 PHE A CA 1
ATOM 3333 C C . PHE A 1 421 ? -10.003 0.383 10.692 1.00 98.25 421 PHE A C 1
ATOM 3335 O O . PHE A 1 421 ? -8.897 0.635 11.153 1.00 98.25 421 PHE A O 1
ATOM 3342 N N . LYS A 1 422 ? -10.822 1.360 10.309 1.00 97.25 422 LYS A N 1
ATOM 3343 C CA . LYS A 1 422 ? -10.437 2.777 10.250 1.00 97.25 422 LYS A CA 1
ATOM 3344 C C . LYS A 1 422 ? -11.279 3.589 11.230 1.00 97.25 422 LYS A C 1
ATOM 3346 O O . LYS A 1 422 ? -12.461 3.834 10.952 1.00 97.25 422 LYS A O 1
ATOM 3351 N N . PRO A 1 423 ? -10.684 4.067 12.335 1.00 95.50 423 PRO A N 1
ATOM 3352 C CA . PRO A 1 423 ? -11.340 5.046 13.180 1.00 95.50 423 PRO A CA 1
ATOM 3353 C C . PRO A 1 423 ? -11.718 6.315 12.391 1.00 95.50 423 PRO A C 1
ATOM 3355 O O . PRO A 1 423 ? -11.106 6.630 11.356 1.00 95.50 423 PRO A O 1
ATOM 3358 N N . PRO A 1 424 ? -12.748 7.044 12.843 1.00 94.06 424 PRO A N 1
ATOM 3359 C CA . PRO A 1 424 ? -13.054 8.371 12.330 1.00 94.06 424 PRO A CA 1
ATOM 3360 C C . PRO A 1 424 ? -11.827 9.296 12.385 1.00 94.06 424 PRO A C 1
ATOM 3362 O O . PRO A 1 424 ? -11.132 9.294 13.395 1.00 94.06 424 PRO A O 1
ATOM 3365 N N . PRO A 1 425 ? -11.560 10.125 11.365 1.00 91.00 425 PRO A N 1
ATOM 3366 C CA . PRO A 1 425 ? -10.588 11.211 11.469 1.00 91.00 425 PRO A CA 1
ATOM 3367 C C . PRO A 1 425 ? -11.040 12.263 12.487 1.00 91.00 425 PRO A C 1
ATOM 3369 O O . PRO A 1 425 ? -12.240 12.557 12.591 1.00 91.00 425 PRO A O 1
ATOM 3372 N N . THR A 1 426 ? -10.088 12.882 13.189 1.00 87.31 426 THR A N 1
ATOM 3373 C CA . THR A 1 426 ? -10.383 13.999 14.096 1.00 87.31 426 THR A CA 1
ATOM 3374 C C . THR A 1 426 ? -11.036 15.158 13.338 1.00 87.31 426 THR A C 1
ATOM 3376 O O . THR A 1 426 ? -10.726 15.423 12.179 1.00 87.31 426 THR A O 1
ATOM 3379 N N . ASN A 1 427 ? -11.982 15.842 13.989 1.00 84.88 427 ASN A N 1
ATOM 3380 C CA . ASN A 1 427 ? -12.669 17.025 13.452 1.00 84.88 427 ASN A CA 1
ATOM 3381 C C . ASN A 1 427 ? -13.363 16.817 12.089 1.00 84.88 427 ASN A C 1
ATOM 3383 O O . ASN A 1 427 ? -13.495 17.758 11.309 1.00 84.88 427 ASN A O 1
ATOM 3387 N N . SER A 1 428 ? -13.837 15.600 11.803 1.00 87.06 428 SER A N 1
ATOM 3388 C CA . SER A 1 428 ? -14.559 15.284 10.567 1.00 87.06 428 SER A CA 1
ATOM 3389 C C . SER A 1 428 ? -15.957 14.723 10.834 1.00 87.06 428 SER A C 1
ATOM 3391 O O . SER A 1 428 ? -16.279 14.268 11.931 1.00 87.06 428 SER A O 1
ATOM 3393 N N . THR A 1 429 ? -16.806 14.734 9.806 1.00 89.12 429 THR A N 1
ATOM 3394 C CA . THR A 1 429 ? -18.127 14.086 9.841 1.00 89.12 429 THR A CA 1
ATOM 3395 C C . THR A 1 429 ? -18.075 12.607 9.459 1.00 89.12 429 THR A C 1
ATOM 3397 O O . THR A 1 429 ? -19.118 11.952 9.475 1.00 89.12 429 THR A O 1
ATOM 3400 N N . ILE A 1 430 ? -16.894 12.087 9.116 1.00 92.88 430 ILE A N 1
ATOM 3401 C CA . ILE A 1 430 ? -16.684 10.713 8.659 1.00 92.88 430 ILE A CA 1
ATOM 3402 C C . ILE A 1 430 ? -16.822 9.752 9.846 1.00 92.88 430 ILE A C 1
ATOM 3404 O O . ILE A 1 430 ? -16.287 10.004 10.922 1.00 92.88 430 ILE A O 1
ATOM 3408 N N . GLY A 1 431 ? -17.555 8.661 9.641 1.00 95.31 431 GLY A N 1
ATOM 3409 C CA . GLY A 1 431 ? -17.816 7.627 10.639 1.00 95.31 431 GLY A CA 1
ATOM 3410 C C . GLY A 1 431 ? -16.736 6.546 10.723 1.00 95.31 431 GLY A C 1
ATOM 3411 O O . GLY A 1 431 ? -15.641 6.659 10.160 1.00 95.31 431 GLY A O 1
ATOM 3412 N N . TRP A 1 432 ? -17.071 5.471 11.439 1.00 97.50 432 TRP A N 1
ATOM 3413 C CA . TRP A 1 432 ? -16.258 4.257 11.505 1.00 97.50 432 TRP A CA 1
ATOM 3414 C C . TRP A 1 432 ? -16.258 3.570 10.144 1.00 97.50 432 TRP A C 1
ATOM 3416 O O . TRP A 1 432 ? -17.307 3.419 9.515 1.00 97.50 432 TRP A O 1
ATOM 3426 N N . ARG A 1 433 ? -15.077 3.185 9.664 1.00 97.81 433 ARG A N 1
ATOM 3427 C CA . ARG A 1 433 ? -14.916 2.627 8.322 1.00 97.81 433 ARG A CA 1
ATOM 3428 C C . ARG A 1 433 ? -14.156 1.315 8.348 1.00 97.81 433 ARG A C 1
ATOM 3430 O O . ARG A 1 433 ? -13.381 1.046 9.263 1.00 97.81 433 ARG A O 1
ATOM 3437 N N . VAL A 1 434 ? -14.320 0.551 7.284 1.00 98.31 434 VAL A N 1
ATOM 3438 C CA . VAL A 1 434 ? -13.470 -0.586 6.944 1.00 98.31 434 VAL A CA 1
ATOM 3439 C C . VAL A 1 434 ? -12.971 -0.412 5.520 1.00 98.31 434 VAL A C 1
ATOM 3441 O O . VAL A 1 434 ? -13.636 0.210 4.696 1.00 98.31 434 VAL A O 1
ATOM 3444 N N . GLU A 1 435 ? -11.789 -0.923 5.229 1.00 98.62 435 GLU A N 1
ATOM 3445 C CA . GLU A 1 435 ? -11.170 -0.812 3.912 1.00 98.62 435 GLU A CA 1
ATOM 3446 C C . GLU A 1 435 ? -10.692 -2.187 3.459 1.00 98.62 435 GLU A C 1
ATOM 3448 O O . GLU A 1 435 ? -9.935 -2.845 4.172 1.00 98.62 435 GLU A O 1
ATOM 3453 N N . PHE A 1 436 ? -11.171 -2.609 2.291 1.00 98.56 436 PHE A N 1
ATOM 3454 C CA . PHE A 1 436 ? -10.830 -3.848 1.601 1.00 98.56 436 PHE A CA 1
ATOM 3455 C C . PHE A 1 436 ? -9.689 -3.578 0.616 1.00 98.56 436 PHE A C 1
ATOM 3457 O O . PHE A 1 436 ? -9.808 -2.682 -0.219 1.00 98.56 436 PHE A O 1
ATOM 3464 N N . ARG A 1 437 ? -8.571 -4.312 0.725 1.00 98.44 437 ARG A N 1
ATOM 3465 C CA . ARG A 1 437 ? -7.273 -3.876 0.155 1.00 98.44 437 ARG A CA 1
ATOM 3466 C C . ARG A 1 437 ? -6.581 -4.900 -0.747 1.00 98.44 437 ARG A C 1
ATOM 3468 O O . ARG A 1 437 ? -5.481 -4.648 -1.237 1.00 98.44 437 ARG A O 1
ATOM 3475 N N . CYS A 1 438 ? -7.174 -6.076 -0.931 1.00 96.44 438 CYS A N 1
ATOM 3476 C CA . CYS A 1 438 ? -6.501 -7.184 -1.610 1.00 96.44 438 CYS A CA 1
ATOM 3477 C C . CYS A 1 438 ? -6.603 -7.158 -3.134 1.00 96.44 438 CYS A C 1
ATOM 3479 O O . CYS A 1 438 ? -5.716 -7.709 -3.784 1.00 96.44 438 CYS A O 1
ATOM 3481 N N . ALA A 1 439 ? -7.635 -6.534 -3.707 1.00 98.06 439 ALA A N 1
ATOM 3482 C CA . ALA A 1 439 ? -7.875 -6.610 -5.143 1.00 98.06 439 ALA A CA 1
ATOM 3483 C C . ALA A 1 439 ? -6.688 -6.046 -5.941 1.00 98.06 439 ALA A C 1
ATOM 3485 O O . ALA A 1 439 ? -6.113 -5.002 -5.617 1.00 98.06 439 ALA A O 1
ATOM 3486 N N . GLU A 1 440 ? -6.278 -6.784 -6.963 1.00 98.75 440 GLU A N 1
ATOM 3487 C CA . GLU A 1 440 ? -5.340 -6.296 -7.966 1.00 98.75 440 GLU A CA 1
ATOM 3488 C C . GLU A 1 440 ? -6.088 -5.331 -8.892 1.00 98.75 440 GLU A C 1
ATOM 3490 O O . GLU A 1 440 ? -7.282 -5.509 -9.157 1.00 98.75 440 GLU A O 1
ATOM 3495 N N . VAL A 1 441 ? -5.411 -4.292 -9.378 1.00 98.75 441 VAL A N 1
ATOM 3496 C CA . VAL A 1 441 ? -6.045 -3.359 -10.313 1.00 98.75 441 VAL A CA 1
ATOM 3497 C C . VAL A 1 441 ? -6.095 -3.981 -11.709 1.00 98.75 441 VAL A C 1
ATOM 3499 O O . VAL A 1 441 ? -5.141 -4.618 -12.164 1.00 98.75 441 VAL A O 1
ATOM 3502 N N . GLN A 1 442 ? -7.217 -3.791 -12.392 1.00 98.75 442 GLN A N 1
ATOM 3503 C CA . GLN A 1 442 ? -7.488 -4.346 -13.715 1.00 98.75 442 GLN A CA 1
ATOM 3504 C C . GLN A 1 442 ? -7.214 -3.320 -14.815 1.00 98.75 442 GLN A C 1
ATOM 3506 O O . GLN A 1 442 ? -7.184 -2.113 -14.564 1.00 98.75 442 GLN A O 1
ATOM 3511 N N . LEU A 1 443 ? -7.059 -3.775 -16.057 1.00 98.31 443 LEU A N 1
ATOM 3512 C CA . LEU A 1 443 ? -6.705 -2.901 -17.179 1.00 98.31 443 LEU A CA 1
ATOM 3513 C C . LEU A 1 443 ? -7.801 -1.889 -17.518 1.00 98.31 443 LEU A C 1
ATOM 3515 O O . LEU A 1 443 ? -7.494 -0.749 -17.868 1.00 98.31 443 LEU A O 1
ATOM 3519 N N . THR A 1 444 ? -9.068 -2.294 -17.437 1.00 98.56 444 THR A N 1
ATOM 3520 C CA . THR A 1 444 ? -10.190 -1.442 -17.838 1.00 98.56 444 THR A CA 1
ATOM 3521 C C . THR A 1 444 ? -10.936 -0.856 -16.645 1.00 98.56 444 THR A C 1
ATOM 3523 O O . THR A 1 444 ? -11.050 -1.459 -15.578 1.00 98.56 444 THR A O 1
ATOM 3526 N N . ASP A 1 445 ? -11.511 0.331 -16.842 1.00 98.69 445 ASP A N 1
ATOM 3527 C CA . ASP A 1 445 ? -12.403 0.946 -15.852 1.00 98.69 445 ASP A CA 1
ATOM 3528 C C . ASP A 1 445 ? -13.643 0.072 -15.593 1.00 98.69 445 ASP A C 1
ATOM 3530 O O . ASP A 1 445 ? -14.149 0.042 -14.476 1.00 98.69 445 ASP A O 1
ATOM 3534 N N . PHE A 1 446 ? -14.094 -0.685 -16.601 1.00 98.62 446 PHE A N 1
ATOM 3535 C CA . PHE A 1 446 ? -15.196 -1.639 -16.478 1.00 98.62 446 PHE A CA 1
ATOM 3536 C C . PHE A 1 446 ? -14.875 -2.770 -15.495 1.00 98.62 446 PHE A C 1
ATOM 3538 O O . PHE A 1 446 ? -15.652 -3.017 -14.577 1.00 98.62 446 PHE A O 1
ATOM 3545 N N . GLU A 1 447 ? -13.734 -3.445 -15.659 1.00 98.69 447 GLU A N 1
ATOM 3546 C CA . GLU A 1 447 ? -13.333 -4.555 -14.783 1.00 98.69 447 GLU A CA 1
ATOM 3547 C C . GLU A 1 447 ? -13.136 -4.084 -13.338 1.00 98.69 447 GLU A C 1
ATOM 3549 O O . GLU A 1 447 ? -13.619 -4.725 -12.405 1.00 98.69 447 GLU A O 1
ATOM 3554 N N . ASN A 1 448 ? -12.487 -2.930 -13.145 1.00 98.75 448 ASN A N 1
ATOM 3555 C CA . ASN A 1 448 ? -12.324 -2.344 -11.815 1.00 98.75 448 ASN A CA 1
ATOM 3556 C C . ASN A 1 448 ? -13.681 -2.000 -11.189 1.00 98.75 448 ASN A C 1
ATOM 3558 O O . ASN A 1 448 ? -13.947 -2.384 -10.051 1.00 98.75 448 ASN A O 1
ATOM 3562 N N . ALA A 1 449 ? -14.575 -1.344 -11.935 1.00 98.56 449 ALA A N 1
ATOM 3563 C CA . ALA A 1 449 ? -15.919 -1.041 -11.457 1.00 98.56 449 ALA A CA 1
ATOM 3564 C C . ALA A 1 449 ? -16.714 -2.312 -11.121 1.00 98.56 449 ALA A C 1
ATOM 3566 O O . ALA A 1 449 ? -17.426 -2.330 -10.119 1.00 98.56 449 ALA A O 1
ATOM 3567 N N . ALA A 1 450 ? -16.564 -3.386 -11.902 1.00 98.31 450 ALA A N 1
ATOM 3568 C CA . ALA A 1 450 ? -17.216 -4.664 -11.644 1.00 98.31 450 ALA A CA 1
ATOM 3569 C C . ALA A 1 450 ? -16.762 -5.283 -10.313 1.00 98.31 450 ALA A C 1
ATOM 3571 O O . ALA A 1 450 ? -17.612 -5.705 -9.530 1.00 98.31 450 ALA A O 1
ATOM 3572 N N . TYR A 1 451 ? -15.459 -5.279 -10.008 1.00 98.31 451 TYR A N 1
ATOM 3573 C CA . TYR A 1 451 ? -14.950 -5.754 -8.715 1.00 98.31 451 TYR A CA 1
ATOM 3574 C C . TYR A 1 451 ? -15.411 -4.891 -7.539 1.00 98.31 451 TYR A C 1
ATOM 3576 O O . TYR A 1 451 ? -15.796 -5.429 -6.499 1.00 98.31 451 TYR A O 1
ATOM 3584 N N . VAL A 1 452 ? -15.422 -3.564 -7.707 1.00 98.00 452 VAL A N 1
ATOM 3585 C CA . VAL A 1 452 ? -15.950 -2.645 -6.690 1.00 98.00 452 VAL A CA 1
ATOM 3586 C C . VAL A 1 452 ? -17.420 -2.954 -6.408 1.00 98.00 452 VAL A C 1
ATOM 3588 O O . VAL A 1 452 ? -17.785 -3.200 -5.261 1.00 98.00 452 VAL A O 1
ATOM 3591 N N . VAL A 1 453 ? -18.259 -2.991 -7.449 1.00 97.12 453 VAL A N 1
ATOM 3592 C CA . VAL A 1 453 ? -19.697 -3.271 -7.326 1.00 97.12 453 VAL A CA 1
ATOM 3593 C C . VAL A 1 453 ? -19.941 -4.657 -6.736 1.00 97.12 453 VAL A C 1
ATOM 3595 O O . VAL A 1 453 ? -20.820 -4.804 -5.893 1.00 97.12 453 VAL A O 1
ATOM 3598 N N . PHE A 1 454 ? -19.152 -5.661 -7.125 1.00 96.88 454 PHE A N 1
ATOM 3599 C CA . PHE A 1 454 ? -19.247 -7.006 -6.566 1.00 96.88 454 PHE A CA 1
ATOM 3600 C C . PHE A 1 454 ? -19.058 -7.002 -5.047 1.00 96.88 454 PHE A C 1
ATOM 3602 O O . PHE A 1 454 ? -19.895 -7.558 -4.345 1.00 96.88 454 PHE A O 1
ATOM 3609 N N . ILE A 1 455 ? -18.021 -6.335 -4.527 1.00 96.44 455 ILE A N 1
ATOM 3610 C CA . ILE A 1 455 ? -17.812 -6.261 -3.074 1.00 96.44 455 ILE A CA 1
ATOM 3611 C C . ILE A 1 455 ? -18.898 -5.432 -2.390 1.00 96.44 455 ILE A C 1
ATOM 3613 O O . ILE A 1 455 ? -19.384 -5.851 -1.348 1.00 96.44 455 ILE A O 1
ATOM 3617 N N . VAL A 1 456 ? -19.334 -4.315 -2.981 1.00 95.06 456 VAL A N 1
ATOM 3618 C CA . VAL A 1 456 ? -20.431 -3.493 -2.430 1.00 95.06 456 VAL A CA 1
ATOM 3619 C C . VAL A 1 456 ? -21.734 -4.291 -2.307 1.00 95.06 456 VAL A C 1
ATOM 3621 O O . VAL A 1 456 ? -22.487 -4.086 -1.369 1.00 95.06 456 VAL A O 1
ATOM 3624 N N . LEU A 1 457 ? -22.020 -5.218 -3.224 1.00 94.94 457 LEU A N 1
ATOM 3625 C CA . LEU A 1 457 ? -23.211 -6.075 -3.140 1.00 94.94 457 LEU A CA 1
ATOM 3626 C C . LEU A 1 457 ? -23.113 -7.161 -2.053 1.00 94.94 457 LEU A C 1
ATOM 3628 O O . LEU A 1 457 ? -24.124 -7.789 -1.741 1.00 94.94 457 LEU A O 1
ATOM 3632 N N . LEU A 1 458 ? -21.916 -7.403 -1.510 1.00 93.06 458 LEU A N 1
ATOM 3633 C CA . LEU A 1 458 ? -21.669 -8.340 -0.411 1.00 93.06 458 LEU A CA 1
ATOM 3634 C C . LEU A 1 458 ? -21.649 -7.658 0.966 1.00 93.06 458 LEU A C 1
ATOM 3636 O O . LEU A 1 458 ? -21.623 -8.371 1.970 1.00 93.06 458 LEU A O 1
ATOM 3640 N N . THR A 1 459 ? -21.633 -6.319 1.010 1.00 87.75 459 THR A N 1
ATOM 3641 C CA . THR A 1 459 ? -21.757 -5.506 2.234 1.00 87.75 459 THR A CA 1
ATOM 3642 C C . THR A 1 459 ? -23.214 -5.208 2.531 1.00 87.75 459 THR A C 1
ATOM 3644 O O . THR A 1 459 ? -23.604 -5.305 3.713 1.00 87.75 459 THR A O 1
#

Organism: NCBI:txid282301

Sequence (459 aa):
MGLLSEGTPLSWSETQKHSEHVRQHGIRQFISLYYRLKDRTKDSLKWGDEVEYQLVRLTKSAASSSDQQQQQQSQFASQLSLVADQILPELQREEIENGGRASTLWRPEYAAYMVEGVPGEPYGHLLAHLNLVEANMRKRRAQVQSLLGSDVYALTLTAFPRLGCPDFCYPGAKPTPEGGVSCSAFLPDEVIYSGHPRFRTLTRNIRERRGKKVAINIPVYRDLNTPDGLLEPPTEHTAAALPGHIYMDAMGFGMGCCCLQMTFQACSITEAYLLYDQLTPLSPVLLALSAASPVHRGWLADTDTRWRVISGAVDCRTDEEMGLKPLERNRFRIAKSRYDSIDSYLSADGQAYNDIPLTMDEDILRQLMEAGVEPSLSRHLAHLFIRDPVSLFSEKIHQSDTEESDHFENIQSTNWQSMRFKPPPTNSTIGWRVEFRCAEVQLTDFENAAYVVFIVLLT

Foldseek 3Di:
DDDFDDFAWDALVVLVVLQVVLLVLLLLLVLLLCVVFQPFFQDFKWKKKKAKWFKKFWDQDDPPPDDPPPPDDDRIDIATELCCLVCQCVQCVQCVVVVRADQKHKDDFFWSRMIMIMGRGTQGDDPVSLVCQLVSVVVVQVSSQVPDDPRIHTWRAQADQAQLHPPRHPVDDAQDLPDALQSWNRDHCSGTRPNGVQSSLLFNSLCVLQVHFQKAWFAFDDDPPQDQAFNDDDDPSQPSYGGRTDIGTALCQQSVGIFMKMKIFDRHPQVLLVLLLLCQVCLVVQLVVQFRQQHGNNTGGPDRGSQSVNQRNRQSDYCCLCVVDPPDPADHNHPGGLREAAQAGQHPVRRVVNPDDQDFQVVQLVVCVVSVHDNRVSSRSRRLSSDGQRIDHPVRSDDDSNQANVSSCSSQVSSHHQKHFDCDHGPDPGHTMMMGISHRGDRHSVVSSVSNVVSVVVD

InterPro domains:
  IPR004308 Glutamate-cysteine ligase catalytic subunit [PF03074] (2-459)
  IPR004308 Glutamate-cysteine ligase catalytic subunit [PTHR11164] (1-459)
  IPR014746 Glutamine synthetase/guanido kinase, catalytic domain [SSF55931] (39-458)

Secondary structure (DSSP, 8-state):
------S-BPPHHHHHHTHHHHHHHHHHHHHHHHHHHTT------EEEEEEEEEEEEEEE----TT-TT-TTS-SEEEEEE--HHHHHHHHTHHHHHTTS--SEEEEE-SBTTEEEEEESS-B-SSGGGGGGHHHHHHHHHHHHHHTS-TTEEEE--SS-TTTTSTT-EES-----TTTSSS--SS--GGGB-SSSHHHHHHHHHHHHHHTS---EEEEBP--TT--SS-SS---TT-TTPPTTEEEE-STHHHHTS-BEEEEEE-SSHHHHHHHHHHHTTHHHHHHHHT----EETTEEBS---SHHHHHHHT----TTTTTSS--SS-S---SS-SEES-----STGGGGG--S-----HHHHHHHHHTT--HHHHHHHHHHTTSPPS--BGGGSS--TTT--HHHHHHHTT-EESEEEEPPPTTSS---EEEE--PBPPSSHHHHHHHHHHHHTT-

Radius of gyration: 22.24 Å; chains: 1; bounding box: 57×52×72 Å

pLDDT: mean 94.36, std 9.93, range [37.78, 98.81]